Protein AF-A0A8H7I3X7-F1 (afdb_monomer)

Sequence (518 aa):
MHSETSTAFPARRDEKKSEDEAGELASSRISESDSLLQYNRTAGFVNKFTKNTEITSKPGLYPKLSQACDIVDKIYRRQIETRHRLKKLGWTDDIISGLHNNKELDRIWDEWVCRPKSPTDKDWTNIEQTLVSLLEEDIAARHERDRKRAIEEDLSEALNRLLTLISPPVKFSIQHPQSSMWEHTSPGPYLHCPPFPSFVHMGDWKIIRGLWKANCSEKEMRILLREQTHVIGAEIVAWKRGIESHFASLVYIKRGSRALNHIVQPTMLRFEGKTNPFEDYTDEHRMLLRGDILFYNINKDSLPPIPITCGDILQRGALVASPSSLRPRSLLFSPQESLNGYHFYLEAHVVARALMESIHLPKASYHLMVGLGAEFRCKRCLDAHELTWLELVRHYIVASEAFKVDLKAFRLVNKDVMYRNVHDIHLPIKQPMLEFCSINHPRELSGHASKRHRCLLCTEIPGLKEVVAPEWAIFRHLVDVHGVAEPAVHLHHTPQDIQEPVYDFGGYGLPPYDSAFI

Mean predicted aligned error: 11.18 Å

Foldseek 3Di:
DDDDDDDDDDDDDDPPPVVVVVVVVVVVVVVVVLVVVLVVVLVVVVVVVVVVPPDDDDDPVPVVVVVSVLLSVLLVVLVVVLVVVCVVVPDDPVLVSCLVVDPVSVVLCCVLSSGSDDDDPVSVVVSNVVNVVVSVVVVVVVVLVVQVQLLLVLQLVLLVVLQCVQWNWFWWFFADPPPPDDPDCRDHTDTHTQFFDFPLRCCPPPLVVCLSPDPDGSVVSNVSCVVCSVVVSVVRVVVSVVLLVVLLVLVCVVPPPVLLVFFADPDRIDGDPDPDPCPPPDSSVRSLQFLLWWKFFQVDPDVVTQTDGPSRVCVLQVRGDDSVSSRPVVNPDHDRDDPVRMHTDVLLSVLLQLLCVLVPNNRHGSCNQQVLPQFKFFQLWLDTGGHGSRRLSVVLVVLVVLLVVQVVLLCVQDVPWAFDSSSPSPPPDPTRRMDTHDPPPPPPVPPDPAFKKWFPSQVRGPPWDIQIHHPVSQVSCCCRGGVPPDDDEPPGMHGDDPPDDPPDHPTGPDDPPPPVPD

Secondary structure (DSSP, 8-state):
-------PPPP----TTSHHHHHHHHHHHHHHHHHHHHHHHHHHHHHHHHHTS-----TTHHHHHHHHHHHHHHHHHHHHHHHHHHHHTT--HHHHHGGGGSHHHHHHIIIIIS-SSPPPHHHHHHHHHHHHHHHHHHHHHHHHHHHHHHHHHHHHHHHHHHHHHHS--EEEEEPPTT-SS--S-PPPPEEE--B---HHHHTT-HHHHHHHH----HHHHHHHHHHHHHHHHHHHHHHHHHHHHHHHHHHHHHHGGGGGG------SEEESS-S-TTTTS-HHHHHHTBTT--EEETTS--SSPPPB-HHHHHHHTT-B--TTTTSGGGGGS-----GGGEEE-HHHHHHHHHHHHHTT-TT-BHHHHHHT-S-EEETTSSS--EE-HHHHHHHHHHHHHHHHHHHHHHHHH-SSS----TT-TT---SS-SEEE--TTS--TTSS----EEEEHHHHTSTTPPP-EEEHHHHHHHHHHTT--SS--BTTTEEEE---S---S---SSPPP--GGG-

pLDDT: mean 81.08, std 17.02, range [29.91, 97.69]

Organism: NCBI:txid456999

Solvent-accessible surface area (backbone atoms only — not comparable to full-atom values): 30393 Å² total; per-residue (Å²): 138,88,85,86,86,83,81,82,79,82,82,90,76,88,77,85,73,60,62,65,59,52,48,54,58,50,53,53,53,50,56,54,52,52,52,50,56,51,50,52,50,55,49,48,54,49,49,59,58,49,72,76,43,83,90,63,100,54,96,71,52,66,68,56,51,53,52,49,50,56,39,49,52,46,19,51,51,41,45,53,50,52,51,51,51,42,40,75,74,69,50,53,68,70,65,61,67,50,38,72,80,37,70,66,53,40,50,49,42,52,64,67,41,57,41,68,69,82,73,51,75,68,50,47,54,52,51,50,54,53,50,50,55,51,48,54,51,48,49,54,52,47,53,52,50,50,51,50,47,51,53,46,51,52,50,30,53,53,47,53,55,44,39,58,71,80,44,52,64,46,58,33,37,79,58,60,96,77,64,87,81,64,89,85,73,72,73,72,72,43,71,49,60,50,68,33,81,30,60,64,65,43,56,72,35,68,67,52,43,47,59,72,68,48,94,62,55,72,70,55,46,56,49,51,52,61,72,41,43,66,58,54,50,50,51,51,53,53,52,42,47,50,56,44,53,52,58,40,46,47,46,36,77,77,58,40,81,70,62,68,84,60,56,50,46,89,66,64,62,47,51,84,94,50,98,58,90,63,71,88,46,53,70,55,51,36,39,53,40,19,49,37,46,32,25,29,52,75,86,49,100,45,88,75,65,62,58,39,44,55,66,54,51,32,55,73,54,49,28,36,64,42,86,74,54,48,36,70,84,56,67,81,76,65,81,80,63,62,72,84,42,55,44,60,30,66,67,52,21,55,49,29,39,51,53,27,48,61,72,76,41,75,36,33,32,32,65,58,46,51,69,58,35,61,31,35,26,46,57,67,50,86,68,52,60,70,23,34,50,53,52,48,36,41,48,42,54,51,49,50,52,50,44,61,56,49,52,57,53,39,56,74,73,43,80,87,62,53,81,47,64,66,61,44,87,81,56,90,60,93,64,53,58,56,43,74,62,56,94,78,58,70,64,83,77,76,80,58,94,60,64,30,22,34,38,45,72,43,62,71,32,83,89,52,75,66,46,68,34,46,53,73,50,43,47,50,44,36,35,61,30,37,63,38,89,75,77,41,78,80,72,44,26,40,81,47,86,80,87,63,89,78,90,69,82,69,48,83,89,62,73,81,80,75,79,87,79,123

Structure (mmCIF, N/CA/C/O backbone):
data_AF-A0A8H7I3X7-F1
#
_entry.id   AF-A0A8H7I3X7-F1
#
loop_
_atom_site.group_PDB
_atom_site.id
_atom_site.type_symbol
_atom_site.label_atom_id
_atom_site.label_alt_id
_atom_site.label_comp_id
_atom_site.label_asym_id
_atom_site.label_entity_id
_atom_site.label_seq_id
_atom_site.pdbx_PDB_ins_code
_atom_site.Cartn_x
_atom_site.Cartn_y
_atom_site.Cartn_z
_atom_site.occupancy
_atom_site.B_iso_or_equiv
_atom_site.auth_seq_id
_atom_site.auth_comp_id
_atom_site.auth_asym_id
_atom_site.auth_atom_id
_atom_site.pdbx_PDB_model_num
ATOM 1 N N . MET A 1 1 ? 6.875 -45.905 45.100 1.00 37.59 1 MET A N 1
ATOM 2 C CA . MET A 1 1 ? 8.182 -45.215 45.165 1.00 37.59 1 MET A CA 1
ATOM 3 C C . MET A 1 1 ? 8.065 -43.966 44.299 1.00 37.59 1 MET A C 1
ATOM 5 O O . MET A 1 1 ? 8.123 -44.080 43.090 1.00 37.59 1 MET A O 1
ATOM 9 N N . HIS A 1 2 ? 7.434 -42.916 44.829 1.00 36.62 2 HIS A N 1
ATOM 10 C CA . HIS A 1 2 ? 8.066 -41.749 45.472 1.00 36.62 2 HIS A CA 1
ATOM 11 C C . HIS A 1 2 ? 8.891 -40.889 44.500 1.00 36.62 2 HIS A C 1
ATOM 13 O O . HIS A 1 2 ? 10.066 -41.162 44.308 1.00 36.62 2 HIS A O 1
ATOM 19 N N . SER A 1 3 ? 8.294 -39.819 43.964 1.00 31.98 3 SER A N 1
ATOM 20 C CA . SER A 1 3 ? 8.569 -38.454 44.447 1.00 31.98 3 SER A CA 1
ATOM 21 C C . SER A 1 3 ? 7.610 -37.452 43.787 1.00 31.98 3 SER A C 1
ATOM 23 O O . SER A 1 3 ? 7.751 -37.128 42.610 1.00 31.98 3 SER A O 1
ATOM 25 N N . GLU A 1 4 ? 6.637 -36.965 44.552 1.00 31.78 4 GLU A N 1
ATOM 26 C CA . GLU A 1 4 ? 5.874 -35.759 44.230 1.00 31.78 4 GLU A CA 1
ATOM 27 C C . GLU A 1 4 ? 6.628 -34.563 44.820 1.00 31.78 4 GLU A C 1
ATOM 29 O O . GLU A 1 4 ? 6.830 -34.481 46.032 1.00 31.78 4 GLU A O 1
ATOM 34 N N . THR A 1 5 ? 7.083 -33.645 43.971 1.00 32.31 5 THR A N 1
ATOM 35 C CA . THR A 1 5 ? 7.658 -32.363 44.384 1.00 32.31 5 THR A CA 1
ATOM 36 C C . THR A 1 5 ? 6.548 -31.322 44.476 1.00 32.31 5 THR A C 1
ATOM 38 O O . THR A 1 5 ? 6.152 -30.701 43.494 1.00 32.31 5 THR A O 1
ATOM 41 N N . SER A 1 6 ? 6.039 -31.155 45.695 1.00 29.91 6 SER A N 1
ATOM 42 C CA . SER A 1 6 ? 5.153 -30.068 46.108 1.00 29.91 6 SER A CA 1
ATOM 43 C C . SER A 1 6 ? 5.968 -28.785 46.298 1.00 29.91 6 SER A C 1
ATOM 45 O O . SER A 1 6 ? 6.800 -28.699 47.203 1.00 29.91 6 SER A O 1
ATOM 47 N N . THR A 1 7 ? 5.758 -27.790 45.438 1.00 31.80 7 THR A N 1
ATOM 48 C CA . THR A 1 7 ? 6.273 -26.426 45.610 1.00 31.80 7 THR A CA 1
ATOM 49 C C . THR A 1 7 ? 5.168 -25.539 46.177 1.00 31.80 7 THR A C 1
ATOM 51 O O . THR A 1 7 ? 4.213 -25.164 45.501 1.00 31.80 7 THR A O 1
ATOM 54 N N . ALA A 1 8 ? 5.301 -25.220 47.463 1.00 30.78 8 ALA A N 1
ATOM 55 C CA . ALA A 1 8 ? 4.443 -24.288 48.176 1.00 30.78 8 ALA A CA 1
ATOM 56 C C . ALA A 1 8 ? 4.702 -22.842 47.715 1.00 30.78 8 ALA A C 1
ATOM 58 O O . ALA A 1 8 ? 5.834 -22.359 47.748 1.00 30.78 8 ALA A O 1
ATOM 59 N N . PHE A 1 9 ? 3.637 -22.146 47.313 1.00 31.38 9 PHE A N 1
ATOM 60 C CA . PHE A 1 9 ? 3.626 -20.698 47.101 1.00 31.38 9 PHE A CA 1
ATOM 61 C C . PHE A 1 9 ? 3.623 -19.959 48.451 1.00 31.38 9 PHE A C 1
ATOM 63 O O . PHE A 1 9 ? 2.875 -20.356 49.350 1.00 31.38 9 PHE A O 1
ATOM 70 N N . PRO A 1 10 ? 4.384 -18.861 48.613 1.00 33.72 10 PRO A N 1
ATOM 71 C CA . PRO A 1 10 ? 4.283 -18.032 49.802 1.00 33.72 10 PRO A CA 1
ATOM 72 C C . PRO A 1 10 ? 3.007 -17.184 49.746 1.00 33.72 10 PRO A C 1
ATOM 74 O O . PRO A 1 10 ? 2.672 -16.570 48.731 1.00 33.72 10 PRO A O 1
ATOM 77 N N . ALA A 1 11 ? 2.294 -17.155 50.868 1.00 32.19 11 ALA A N 1
ATOM 78 C CA . ALA A 1 11 ? 1.128 -16.317 51.078 1.00 32.19 11 ALA A CA 1
ATOM 79 C C . ALA A 1 11 ? 1.507 -14.827 50.991 1.00 32.19 11 ALA A C 1
ATOM 81 O O . ALA A 1 11 ? 2.299 -14.334 51.793 1.00 32.19 11 ALA A O 1
ATOM 82 N N . ARG A 1 12 ? 0.890 -14.104 50.048 1.00 32.81 12 ARG A N 1
ATOM 83 C CA . ARG A 1 12 ? 0.804 -12.638 50.065 1.00 32.81 12 ARG A CA 1
ATOM 84 C C . ARG A 1 12 ? -0.043 -12.215 51.268 1.00 32.81 12 ARG A C 1
ATOM 86 O O . ARG A 1 12 ? -1.268 -12.325 51.241 1.00 32.81 12 ARG A O 1
ATOM 93 N N . ARG A 1 13 ? 0.615 -11.732 52.318 1.00 38.91 13 ARG A N 1
ATOM 94 C CA . ARG A 1 13 ? 0.037 -10.817 53.306 1.00 38.91 13 ARG A CA 1
ATOM 95 C C . ARG A 1 13 ? 0.745 -9.474 53.164 1.00 38.91 13 ARG A C 1
ATOM 97 O O . ARG A 1 13 ? 1.947 -9.445 52.932 1.00 38.91 13 ARG A O 1
ATOM 104 N N . ASP A 1 14 ? -0.052 -8.424 53.328 1.00 41.62 14 ASP A N 1
ATOM 105 C CA . ASP A 1 14 ? 0.332 -7.019 53.507 1.00 41.62 14 ASP A CA 1
ATOM 106 C C . ASP A 1 14 ? 0.563 -6.176 52.236 1.00 41.62 14 ASP A C 1
ATOM 108 O O . ASP A 1 14 ? 1.614 -5.583 52.043 1.00 41.62 14 ASP A O 1
ATOM 112 N N . GLU A 1 15 ? -0.482 -6.028 51.410 1.00 39.31 15 GLU A N 1
ATOM 113 C CA . GLU A 1 15 ? -0.610 -4.925 50.424 1.00 39.31 15 GLU A CA 1
ATOM 114 C C . GLU A 1 15 ? -1.876 -4.067 50.639 1.00 39.31 15 GLU A C 1
ATOM 116 O O . GLU A 1 15 ? -2.205 -3.209 49.832 1.00 39.31 15 GLU A O 1
ATOM 121 N N . LYS A 1 16 ? -2.593 -4.237 51.759 1.00 40.19 16 LYS A N 1
ATOM 122 C CA . LYS A 1 16 ? -3.869 -3.534 52.005 1.00 40.19 16 LYS A CA 1
ATOM 123 C C . LYS A 1 16 ? -3.742 -2.219 52.788 1.00 40.19 16 LYS A C 1
ATOM 125 O O . LYS A 1 16 ? -4.747 -1.702 53.253 1.00 40.19 16 LYS A O 1
ATOM 130 N N . LYS A 1 17 ? -2.521 -1.704 52.981 1.00 41.41 17 LYS A N 1
ATOM 131 C CA . LYS A 1 17 ? -2.266 -0.472 53.755 1.00 41.41 17 LYS A CA 1
ATOM 132 C C . LYS A 1 17 ? -1.660 0.677 52.935 1.00 41.41 17 LYS A C 1
ATOM 134 O O . LYS A 1 17 ? -1.516 1.762 53.475 1.00 41.41 17 LYS A O 1
ATOM 139 N N . SER A 1 18 ? -1.335 0.465 51.652 1.00 45.56 18 SER A N 1
ATOM 140 C CA . SER A 1 18 ? -0.806 1.523 50.771 1.00 45.56 18 SER A CA 1
ATOM 141 C C . SER A 1 18 ? -1.842 2.128 49.817 1.00 45.56 18 SER A C 1
ATOM 143 O O . SER A 1 18 ? -1.554 3.143 49.190 1.00 45.56 18 SER A O 1
ATOM 145 N N . GLU A 1 19 ? -3.034 1.537 49.686 1.00 42.84 19 GLU A N 1
ATOM 146 C CA . GLU A 1 19 ? -4.108 2.103 48.852 1.00 42.84 19 GLU A CA 1
ATOM 147 C C . GLU A 1 19 ? -4.843 3.258 49.556 1.00 42.84 19 GLU A C 1
ATOM 149 O O . GLU A 1 19 ? -5.218 4.226 48.896 1.00 42.84 19 GLU A O 1
ATOM 154 N N . ASP A 1 20 ? -4.938 3.234 50.891 1.00 44.28 20 ASP A N 1
ATOM 155 C CA . ASP A 1 20 ? -5.592 4.304 51.660 1.00 44.28 20 ASP A CA 1
ATOM 156 C C . ASP A 1 20 ? -4.733 5.591 51.727 1.00 44.28 20 ASP A C 1
ATOM 158 O O . ASP A 1 20 ? -5.263 6.694 51.598 1.00 44.28 20 ASP A O 1
ATOM 162 N N . GLU A 1 21 ? -3.397 5.483 51.810 1.00 49.91 21 GLU A N 1
ATOM 163 C CA . GLU A 1 21 ? -2.490 6.653 51.792 1.00 49.91 21 GLU A CA 1
ATOM 164 C C . GLU A 1 21 ? -2.303 7.247 50.380 1.00 49.91 21 GLU A C 1
ATOM 166 O O . GLU A 1 21 ? -2.119 8.459 50.223 1.00 49.91 21 GLU A O 1
ATOM 171 N N . ALA A 1 22 ? -2.404 6.425 49.328 1.00 49.75 22 ALA A N 1
ATOM 172 C CA . ALA A 1 22 ? -2.392 6.908 47.945 1.00 49.75 22 ALA A CA 1
ATOM 173 C C . ALA A 1 22 ? -3.676 7.689 47.597 1.00 49.75 22 ALA A C 1
ATOM 175 O O . ALA A 1 22 ? -3.618 8.653 46.827 1.00 49.75 22 ALA A O 1
ATOM 176 N N . GLY A 1 23 ? -4.813 7.321 48.201 1.00 48.44 23 GLY A N 1
ATOM 177 C CA . GLY A 1 23 ? -6.085 8.033 48.069 1.00 48.44 23 GLY A CA 1
ATOM 178 C C . GLY A 1 23 ? -6.069 9.435 48.688 1.00 48.44 23 GLY A C 1
ATOM 179 O O . GLY A 1 23 ? -6.532 10.387 48.056 1.00 48.44 23 GLY A O 1
ATOM 180 N N . GLU A 1 24 ? -5.478 9.608 49.875 1.00 45.94 24 GLU A N 1
ATOM 181 C CA . GLU A 1 24 ? -5.400 10.921 50.543 1.00 45.94 24 GLU A CA 1
ATOM 182 C C . GLU A 1 24 ? -4.446 11.901 49.837 1.00 45.94 24 GLU A C 1
ATOM 184 O O . GLU A 1 24 ? -4.774 13.081 49.667 1.00 45.94 24 GLU A O 1
ATOM 189 N N . LEU A 1 25 ? -3.298 11.423 49.341 1.00 50.62 25 LEU A N 1
ATOM 190 C CA . LEU A 1 25 ? -2.354 12.249 48.573 1.00 50.62 25 LEU A CA 1
ATOM 191 C C . LEU A 1 25 ? -2.899 12.646 47.191 1.00 50.62 25 LEU A C 1
ATOM 193 O O . LEU A 1 25 ? -2.622 13.754 46.719 1.00 50.62 25 LEU A O 1
ATOM 197 N N . ALA A 1 26 ? -3.691 11.781 46.550 1.00 48.50 26 ALA A N 1
ATOM 198 C CA . ALA A 1 26 ? -4.380 12.109 45.304 1.00 48.50 26 ALA A CA 1
ATOM 199 C C . ALA A 1 26 ? -5.491 13.151 45.527 1.00 48.50 26 ALA A C 1
ATOM 201 O O . ALA A 1 26 ? -5.580 14.117 44.771 1.00 48.50 26 ALA A O 1
ATOM 202 N N . SER A 1 27 ? -6.273 13.015 46.603 1.00 45.78 27 SER A N 1
ATOM 203 C CA . SER A 1 27 ? -7.361 13.943 46.947 1.00 45.78 27 SER A CA 1
ATOM 204 C C . SER A 1 27 ? -6.849 15.358 47.275 1.00 45.78 27 SER A C 1
ATOM 206 O O . SER A 1 27 ? -7.413 16.357 46.823 1.00 45.78 27 SER A O 1
ATOM 208 N N . SER A 1 28 ? -5.705 15.458 47.966 1.00 47.81 28 SER A N 1
ATOM 209 C CA . SER A 1 28 ? -5.035 16.736 48.261 1.00 47.81 28 SER A CA 1
ATOM 210 C C . SER A 1 28 ? -4.517 17.450 46.998 1.00 47.81 28 SER A C 1
ATOM 212 O O . SER A 1 28 ? -4.749 18.647 46.811 1.00 47.81 28 SER A O 1
ATOM 214 N N . ARG A 1 29 ? -3.896 16.714 46.062 1.00 51.78 29 ARG A N 1
ATOM 215 C CA . ARG A 1 29 ? -3.391 17.289 44.798 1.00 51.78 29 ARG A CA 1
ATOM 216 C C . ARG A 1 29 ? -4.503 17.730 43.844 1.00 51.78 29 ARG A C 1
ATOM 218 O O . ARG A 1 29 ? -4.335 18.729 43.144 1.00 51.78 29 ARG A O 1
ATOM 225 N N . ILE A 1 30 ? -5.635 17.024 43.830 1.00 53.16 30 ILE A N 1
ATOM 226 C CA . ILE A 1 30 ? -6.812 17.417 43.040 1.00 53.16 30 ILE A CA 1
ATOM 227 C C . ILE A 1 30 ? -7.361 18.755 43.559 1.00 53.16 30 ILE A C 1
ATOM 229 O O . ILE A 1 30 ? -7.567 19.672 42.763 1.00 53.16 30 ILE A O 1
ATOM 233 N N . SER A 1 31 ? -7.458 18.924 44.884 1.00 55.97 31 SER A N 1
ATOM 234 C CA . SER A 1 31 ? -7.911 20.171 45.522 1.00 55.97 31 SER A CA 1
ATOM 235 C C . SER A 1 31 ? -7.051 21.396 45.163 1.00 55.97 31 SER A C 1
ATOM 237 O O . SER A 1 31 ? -7.590 22.481 44.937 1.00 55.97 31 SER A O 1
ATOM 239 N N . GLU A 1 32 ? -5.722 21.261 45.086 1.00 58.66 32 GLU A N 1
ATOM 240 C CA . GLU A 1 32 ? -4.839 22.367 44.672 1.00 58.66 32 GLU A CA 1
ATOM 241 C C . GLU A 1 32 ? -4.966 22.691 43.176 1.00 58.66 32 GLU A C 1
ATOM 243 O O . GLU A 1 32 ? -5.000 23.865 42.793 1.00 58.66 32 GLU A O 1
ATOM 248 N N . SER A 1 33 ? -5.088 21.667 42.326 1.00 60.56 33 SER A N 1
ATOM 249 C CA . SER A 1 33 ? -5.248 21.849 40.879 1.00 60.56 33 SER A CA 1
ATOM 250 C C . SER A 1 33 ? -6.582 22.508 40.506 1.00 60.56 33 SER A C 1
ATOM 252 O O . SER A 1 33 ? -6.611 23.389 39.643 1.00 60.56 33 SER A O 1
ATOM 254 N N . ASP A 1 34 ? -7.659 22.170 41.221 1.00 58.28 34 ASP A N 1
ATOM 255 C CA . ASP A 1 34 ? -8.988 22.753 41.035 1.00 58.28 34 ASP A CA 1
ATOM 256 C C . ASP A 1 34 ? -9.034 24.211 41.503 1.00 58.28 34 ASP A C 1
ATOM 258 O O . ASP A 1 34 ? -9.628 25.060 40.833 1.00 58.28 34 ASP A O 1
ATOM 262 N N . SER A 1 35 ? -8.335 24.532 42.597 1.00 62.94 35 SER A N 1
ATOM 263 C CA . SER A 1 35 ? -8.156 25.914 43.060 1.00 62.94 35 SER A CA 1
ATOM 264 C C . SER A 1 35 ? -7.435 26.772 42.007 1.00 62.94 35 SER A C 1
ATOM 266 O O . SER A 1 35 ? -7.869 27.882 41.690 1.00 62.94 35 SER A O 1
ATOM 268 N N . LEU A 1 36 ? -6.390 26.228 41.370 1.00 64.19 36 LEU A N 1
ATOM 269 C CA . LEU A 1 36 ? -5.637 26.883 40.292 1.00 64.19 36 LEU A CA 1
ATOM 270 C C . LEU A 1 36 ? -6.450 27.062 38.999 1.00 64.19 36 LEU A C 1
ATOM 272 O O . LEU A 1 36 ? -6.432 28.142 38.404 1.00 64.19 36 LEU A O 1
ATOM 276 N N . LEU A 1 37 ? -7.187 26.040 38.557 1.00 64.38 37 LEU A N 1
ATOM 277 C CA . LEU A 1 37 ? -8.077 26.114 37.387 1.00 64.38 37 LEU A CA 1
ATOM 278 C C . LEU A 1 37 ? -9.172 27.171 37.574 1.00 64.38 37 LEU A C 1
ATOM 280 O O . LEU A 1 37 ? -9.480 27.941 36.657 1.00 64.38 37 LEU A O 1
ATOM 284 N N . GLN A 1 38 ? -9.719 27.253 38.781 1.00 63.91 38 GLN A N 1
ATOM 285 C CA . GLN A 1 38 ? -10.768 28.198 39.134 1.00 63.91 38 GLN A CA 1
ATOM 286 C C . GLN A 1 38 ? -10.239 29.627 39.274 1.00 63.91 38 GLN A C 1
ATOM 288 O O . GLN A 1 38 ? -10.862 30.566 38.767 1.00 63.91 38 GLN A O 1
ATOM 293 N N . TYR A 1 39 ? -9.048 29.795 39.852 1.00 65.88 39 TYR A N 1
ATOM 294 C CA . TYR A 1 39 ? -8.333 31.069 39.854 1.00 65.88 39 TYR A CA 1
ATOM 295 C C . TYR A 1 39 ? -8.049 31.547 38.422 1.00 65.88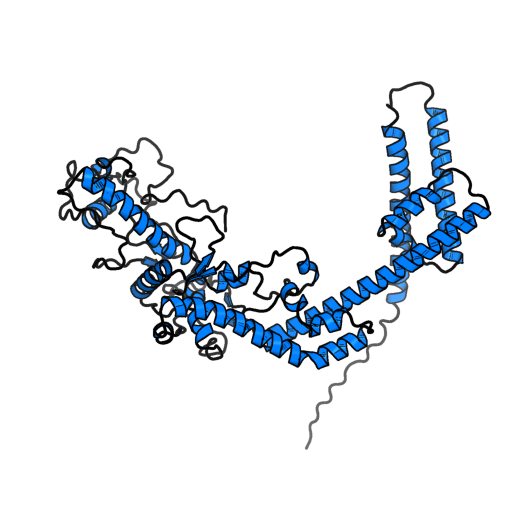 39 TYR A C 1
ATOM 297 O O . TYR A 1 39 ? -8.336 32.695 38.086 1.00 65.88 39 TYR A O 1
ATOM 305 N N . ASN A 1 40 ? -7.599 30.655 37.534 1.00 68.00 40 ASN A N 1
ATOM 306 C CA . ASN A 1 40 ? -7.308 30.980 36.135 1.00 68.00 40 ASN A CA 1
ATOM 307 C C . ASN A 1 40 ? -8.552 31.379 35.324 1.00 68.00 40 ASN A C 1
ATOM 309 O O . ASN A 1 40 ? -8.465 32.285 34.496 1.00 68.00 40 ASN A O 1
ATOM 313 N N . ARG A 1 41 ? -9.727 30.776 35.560 1.00 64.75 41 ARG A N 1
ATOM 314 C CA . ARG A 1 41 ? -10.987 31.219 34.921 1.00 64.75 41 ARG A CA 1
ATOM 315 C C . ARG A 1 41 ? -11.443 32.577 35.428 1.00 64.75 41 ARG A C 1
ATOM 317 O O . ARG A 1 41 ? -11.832 33.437 34.638 1.00 64.75 41 ARG A O 1
ATOM 324 N N . THR A 1 42 ? -11.343 32.782 36.734 1.00 63.91 42 THR A N 1
ATOM 325 C CA . THR A 1 42 ? -11.662 34.059 37.372 1.00 63.91 42 THR A CA 1
ATOM 326 C C . THR A 1 42 ? -10.742 35.162 36.832 1.00 63.91 42 THR A C 1
ATOM 328 O O . THR A 1 42 ? -11.213 36.220 36.415 1.00 63.91 42 THR A O 1
ATOM 331 N N . ALA A 1 43 ? -9.448 34.865 36.681 1.00 64.81 43 ALA A N 1
ATOM 332 C CA . ALA A 1 43 ? -8.462 35.728 36.037 1.00 64.81 43 ALA A CA 1
ATOM 333 C C . ALA A 1 43 ? -8.714 35.916 34.528 1.00 64.81 43 ALA A C 1
ATOM 335 O O . ALA A 1 43 ? -8.508 37.008 34.004 1.00 64.81 43 ALA A O 1
ATOM 336 N N . GLY A 1 44 ? -9.200 34.895 33.816 1.00 69.25 44 GLY A N 1
ATOM 337 C CA . GLY A 1 44 ? -9.617 34.983 32.413 1.00 69.25 44 GLY A CA 1
ATOM 338 C C . GLY A 1 44 ? -10.803 35.930 32.209 1.00 69.25 44 GLY A C 1
ATOM 339 O O . GLY A 1 44 ? -10.813 36.715 31.259 1.00 69.25 44 GLY A O 1
ATOM 340 N N . PHE A 1 45 ? -11.765 35.920 33.135 1.00 62.38 45 PHE A N 1
ATOM 341 C CA . PHE A 1 45 ? -12.896 36.847 33.149 1.00 62.38 45 PHE A CA 1
ATOM 342 C C . PHE A 1 45 ? -12.433 38.284 33.418 1.00 62.38 45 PHE A C 1
ATOM 344 O O . PHE A 1 45 ? -12.822 39.198 32.689 1.00 62.38 45 PHE A O 1
ATOM 351 N N . VAL A 1 46 ? -11.517 38.468 34.378 1.00 63.59 46 VAL A N 1
ATOM 352 C CA . VAL A 1 46 ? -10.838 39.751 34.629 1.00 63.59 46 VAL A CA 1
ATOM 353 C C . VAL A 1 46 ? -10.092 40.221 33.378 1.00 63.59 46 VAL A C 1
ATOM 355 O O . VAL A 1 46 ? -10.268 41.364 32.973 1.00 63.59 46 VAL A O 1
ATOM 358 N N . ASN A 1 47 ? -9.356 39.342 32.693 1.00 63.41 47 ASN A N 1
ATOM 359 C CA . ASN A 1 47 ? -8.632 39.664 31.458 1.00 63.41 47 ASN A CA 1
ATOM 360 C C . ASN A 1 47 ? -9.549 40.047 30.288 1.00 63.41 47 ASN A C 1
ATOM 362 O O . ASN A 1 47 ? -9.206 40.913 29.486 1.00 63.41 47 ASN A O 1
ATOM 366 N N . LYS A 1 48 ? -10.723 39.420 30.163 1.00 66.75 48 LYS A N 1
ATOM 367 C CA . LYS A 1 48 ? -11.723 39.790 29.149 1.00 66.75 48 LYS A CA 1
ATOM 368 C C . LYS A 1 48 ? -12.353 41.152 29.461 1.00 66.75 48 LYS A C 1
ATOM 370 O O . LYS A 1 48 ? -12.661 41.909 28.544 1.00 66.75 48 LYS A O 1
ATOM 375 N N . PHE A 1 49 ? -12.493 41.481 30.746 1.00 60.84 49 PHE A N 1
ATOM 376 C CA . PHE A 1 49 ? -12.977 42.778 31.217 1.00 60.84 49 PHE A CA 1
ATOM 377 C C . PHE A 1 49 ? -11.931 43.892 31.019 1.00 60.84 49 PHE A C 1
ATOM 379 O O . PHE A 1 49 ? -12.272 44.987 30.569 1.00 60.84 49 PHE A O 1
ATOM 386 N N . THR A 1 50 ? -10.650 43.605 31.277 1.00 60.41 50 THR A N 1
ATOM 387 C CA . THR A 1 50 ? -9.540 44.561 31.117 1.00 60.41 50 THR A CA 1
ATOM 388 C C . THR A 1 50 ? -9.131 44.767 29.658 1.00 60.41 50 THR A C 1
ATOM 390 O O . THR A 1 50 ? -8.816 45.888 29.282 1.00 60.41 50 THR A O 1
ATOM 393 N N . LYS A 1 51 ? -9.205 43.749 28.785 1.00 63.22 51 LYS A N 1
ATOM 394 C CA . LYS A 1 51 ? -8.903 43.905 27.343 1.00 63.22 51 LYS A CA 1
ATOM 395 C C . LYS A 1 51 ? -9.891 44.799 26.588 1.00 63.22 51 LYS A C 1
ATOM 397 O O . LYS A 1 51 ? -9.507 45.405 25.596 1.00 63.22 51 LYS A O 1
ATOM 402 N N . ASN A 1 52 ? -11.132 44.913 27.061 1.00 55.91 52 ASN A N 1
ATOM 403 C CA . ASN A 1 52 ? -12.135 45.814 26.482 1.00 55.91 52 ASN A CA 1
ATOM 404 C C . ASN A 1 52 ? -12.052 47.249 27.033 1.00 55.91 52 ASN A C 1
ATOM 406 O O . ASN A 1 52 ? -12.828 48.112 26.629 1.00 55.91 52 ASN A O 1
ATOM 410 N N . THR A 1 53 ? -11.130 47.522 27.959 1.00 57.00 53 THR A N 1
ATOM 411 C CA . THR A 1 53 ? -10.880 48.860 28.493 1.00 57.00 53 THR A CA 1
ATOM 412 C C . THR A 1 53 ? -9.449 49.255 28.155 1.00 57.00 53 THR A C 1
ATOM 414 O O . THR A 1 53 ? -8.524 48.820 28.824 1.00 57.00 53 THR A O 1
ATOM 417 N N . GLU A 1 54 ? -9.247 50.061 27.105 1.00 53.28 54 GLU A N 1
ATOM 418 C CA . GLU A 1 54 ? -7.922 50.588 26.741 1.00 53.28 54 GLU A CA 1
ATOM 419 C C . GLU A 1 54 ? -7.236 51.200 27.972 1.00 53.28 54 GLU A C 1
ATOM 421 O O . GLU A 1 54 ? -7.636 52.251 28.485 1.00 53.28 54 GLU A O 1
ATOM 426 N N . ILE A 1 55 ? -6.211 50.508 28.472 1.00 55.22 55 ILE A N 1
ATOM 427 C CA . ILE A 1 55 ? -5.462 50.889 29.666 1.00 55.22 55 ILE A CA 1
ATOM 428 C C . ILE A 1 55 ? -4.493 52.000 29.263 1.00 55.22 55 ILE A C 1
ATOM 430 O O . ILE A 1 55 ? -3.311 51.779 29.023 1.00 55.22 55 ILE A O 1
ATOM 434 N N . THR A 1 56 ? -5.012 53.219 29.171 1.00 49.44 56 THR A N 1
ATOM 435 C CA . THR A 1 56 ? -4.202 54.433 29.266 1.00 49.44 56 THR A CA 1
ATOM 436 C C . THR A 1 56 ? -4.406 55.031 30.652 1.00 49.44 56 THR A C 1
ATOM 438 O O . THR A 1 56 ? -5.506 55.012 31.206 1.00 49.44 56 THR A O 1
ATOM 441 N N . SER A 1 57 ? -3.308 55.494 31.243 1.00 55.72 57 SER A N 1
ATOM 442 C CA . SER A 1 57 ? -3.128 55.958 32.621 1.00 55.72 57 SER A CA 1
ATOM 443 C C . SER A 1 57 ? -4.025 57.147 32.997 1.00 55.72 57 SER A C 1
ATOM 445 O O . SER A 1 57 ? -3.556 58.274 33.149 1.00 55.72 57 SER A O 1
ATOM 447 N N . LYS A 1 58 ? -5.333 56.912 33.134 1.00 59.69 58 LYS A N 1
ATOM 448 C CA . LYS A 1 58 ? -6.308 57.920 33.555 1.00 59.69 58 LYS A CA 1
ATOM 449 C C . LYS A 1 58 ? -6.586 57.820 35.064 1.00 59.69 58 LYS A C 1
ATOM 451 O O . LYS A 1 58 ? -6.907 56.731 35.553 1.00 59.69 58 LYS A O 1
ATOM 456 N N . PRO A 1 59 ? -6.518 58.937 35.814 1.00 55.81 59 PRO A N 1
ATOM 457 C CA . PRO A 1 59 ? -6.951 58.988 37.208 1.00 55.81 59 PRO A CA 1
ATOM 458 C C . PRO A 1 59 ? -8.460 58.695 37.269 1.00 55.81 59 PRO A C 1
ATOM 460 O O . PRO A 1 59 ? -9.267 59.404 36.675 1.00 55.81 59 PRO A O 1
ATOM 463 N N . GLY A 1 60 ? -8.824 57.579 37.908 1.00 62.47 60 GLY A N 1
ATOM 464 C CA . GLY A 1 60 ? -10.181 57.008 37.891 1.00 62.47 60 GLY A CA 1
ATOM 465 C C . GLY A 1 60 ? -10.237 55.475 37.779 1.00 62.47 60 GLY A C 1
ATOM 466 O O . GLY A 1 60 ? -11.323 54.902 37.837 1.00 62.47 60 GLY A O 1
ATOM 467 N N . LEU A 1 61 ? -9.090 54.792 37.635 1.00 66.56 61 LEU A N 1
ATOM 468 C CA . LEU A 1 61 ? -9.021 53.322 37.578 1.00 66.56 61 LEU A CA 1
ATOM 469 C C . LEU A 1 61 ? -9.245 52.625 38.931 1.00 66.56 61 LEU A C 1
ATOM 471 O O . LEU A 1 61 ? -9.778 51.519 38.957 1.00 66.56 61 LEU A O 1
ATOM 475 N N . TYR A 1 62 ? -8.861 53.249 40.047 1.00 73.00 62 TYR A N 1
ATOM 476 C CA . TYR A 1 62 ? -8.887 52.596 41.363 1.00 73.00 62 TYR A CA 1
ATOM 477 C C . TYR A 1 62 ? -10.303 52.167 41.811 1.00 73.00 62 TYR A C 1
ATOM 479 O O . TYR A 1 62 ? -10.470 51.014 42.207 1.00 73.00 62 TYR A O 1
ATOM 487 N N . PRO A 1 63 ? -11.359 52.998 41.651 1.00 79.25 63 PRO A N 1
ATOM 488 C CA . PRO A 1 63 ? -12.730 52.575 41.952 1.00 79.25 63 PRO A CA 1
ATOM 489 C C . PRO A 1 63 ? -13.224 51.428 41.056 1.00 79.25 63 PRO A C 1
ATOM 491 O O . PRO A 1 63 ? -13.956 50.557 41.517 1.00 79.25 63 PRO A O 1
ATOM 494 N N . LYS A 1 64 ? -12.793 51.389 39.785 1.00 78.94 64 LYS A N 1
ATOM 495 C CA . LYS A 1 64 ? -13.163 50.322 38.838 1.00 78.94 64 LYS A CA 1
ATOM 496 C C . LYS A 1 64 ? -12.489 48.992 39.176 1.00 78.94 64 LYS A C 1
ATOM 498 O O . LYS A 1 64 ? -13.120 47.949 39.047 1.00 78.94 64 LYS A O 1
ATOM 503 N N . LEU A 1 65 ? -11.234 49.028 39.629 1.00 80.25 65 LEU A N 1
ATOM 504 C CA . LEU A 1 65 ? -10.515 47.843 40.106 1.00 80.25 65 LEU A CA 1
ATOM 505 C C . LEU A 1 65 ? -11.144 47.290 41.388 1.00 80.25 65 LEU A C 1
ATOM 507 O O . LEU A 1 65 ? -11.392 46.092 41.459 1.00 80.25 65 LEU A O 1
ATOM 511 N N . SER A 1 66 ? -11.487 48.157 42.348 1.00 84.00 66 SER A N 1
ATOM 512 C CA . SER A 1 66 ? -12.207 47.746 43.563 1.00 84.00 66 SER A CA 1
ATOM 513 C C . SER A 1 66 ? -13.537 47.064 43.223 1.00 84.00 66 SER A C 1
ATOM 515 O O . SER A 1 66 ? -13.821 45.981 43.722 1.00 84.00 66 SER A O 1
ATOM 517 N N . GLN A 1 67 ? -14.316 47.642 42.301 1.00 86.12 67 GLN A N 1
ATOM 518 C CA . GLN A 1 67 ? -15.577 47.055 41.845 1.00 86.12 67 GLN A CA 1
ATOM 519 C C . GLN A 1 67 ? -15.381 45.705 41.133 1.00 86.12 67 GLN A C 1
ATOM 521 O O . GLN A 1 67 ? -16.204 44.803 41.285 1.00 86.12 67 GLN A O 1
ATOM 526 N N . ALA A 1 68 ? -14.308 45.552 40.352 1.00 85.50 68 ALA A N 1
ATOM 527 C CA . ALA A 1 68 ? -13.983 44.292 39.689 1.00 85.50 68 ALA A CA 1
ATOM 528 C C . ALA A 1 68 ? -13.599 43.195 40.697 1.00 85.50 68 ALA A C 1
ATOM 530 O O . ALA A 1 68 ? -14.078 42.070 40.561 1.00 85.50 68 ALA A O 1
ATOM 531 N N . CYS A 1 69 ? -12.811 43.524 41.727 1.00 87.06 69 CYS A N 1
ATOM 532 C CA . CYS A 1 69 ? -12.498 42.602 42.821 1.00 87.06 69 CYS A CA 1
ATOM 533 C C . CYS A 1 69 ? -13.767 42.168 43.569 1.00 87.06 69 CYS A C 1
ATOM 535 O O . CYS A 1 69 ? -13.972 40.976 43.773 1.00 87.06 69 CYS A O 1
ATOM 537 N N . ASP A 1 70 ? -14.676 43.100 43.873 1.00 89.31 70 ASP A N 1
ATOM 538 C CA . ASP A 1 70 ? -15.950 42.775 44.529 1.00 89.31 70 ASP A CA 1
ATOM 539 C C . ASP A 1 70 ? -16.828 41.840 43.680 1.00 89.31 70 ASP A C 1
ATOM 541 O O . ASP A 1 70 ? -17.535 40.979 44.206 1.00 89.31 70 ASP A O 1
ATOM 545 N N . ILE A 1 71 ? -16.816 42.014 42.354 1.00 88.62 71 ILE A N 1
ATOM 546 C CA . ILE A 1 71 ? -17.524 41.138 41.410 1.00 88.62 71 ILE A CA 1
ATOM 547 C C . ILE A 1 71 ? -16.908 39.736 41.415 1.00 88.62 71 ILE A C 1
ATOM 549 O O . ILE A 1 71 ? -17.642 38.750 41.496 1.00 88.62 71 ILE A O 1
ATOM 553 N N . VAL A 1 72 ? -15.580 39.652 41.354 1.00 88.56 72 VAL A N 1
ATOM 554 C CA . VAL A 1 72 ? -14.827 38.396 41.394 1.00 88.56 72 VAL A CA 1
ATOM 555 C C . VAL A 1 72 ? -15.093 37.633 42.690 1.00 88.56 72 VAL A C 1
ATOM 557 O O . VAL A 1 72 ? -15.457 36.459 42.635 1.00 88.56 72 VAL A O 1
ATOM 560 N N . ASP A 1 73 ? -15.013 38.300 43.839 1.00 90.00 73 ASP A N 1
ATOM 561 C CA . ASP A 1 73 ? -15.271 37.688 45.143 1.00 90.00 73 ASP A CA 1
ATOM 562 C C . ASP A 1 73 ? -16.706 37.163 45.253 1.00 90.00 73 ASP A C 1
ATOM 564 O O . ASP A 1 73 ? -16.937 36.075 45.786 1.00 90.00 73 ASP A O 1
ATOM 568 N N . LYS A 1 74 ? -17.688 37.901 44.718 1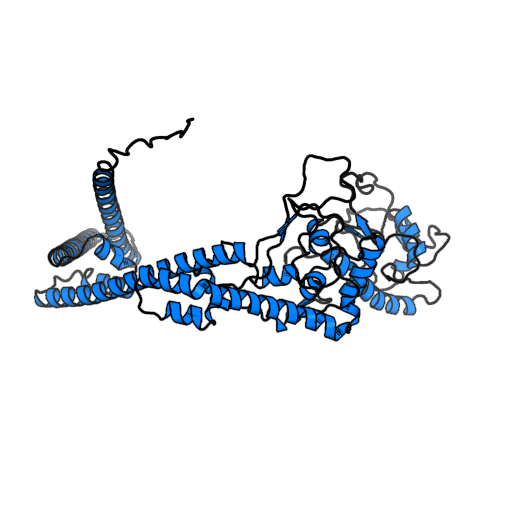.00 90.50 74 LYS A N 1
ATOM 569 C CA . LYS A 1 74 ? -19.089 37.453 44.674 1.00 90.50 74 LYS A CA 1
ATOM 570 C C . LYS A 1 74 ? -19.259 36.206 43.813 1.00 90.50 74 LYS A C 1
ATOM 572 O O . LYS A 1 74 ? -19.952 35.280 44.231 1.00 90.50 74 LYS A O 1
ATOM 577 N N . ILE A 1 75 ? -18.621 36.167 42.643 1.00 89.94 75 ILE A N 1
ATOM 578 C CA . ILE A 1 75 ? -18.636 34.995 41.758 1.00 89.94 75 ILE A CA 1
ATOM 579 C C . ILE A 1 75 ? -17.986 33.798 42.457 1.00 89.94 75 ILE A C 1
ATOM 581 O O . ILE A 1 75 ? -18.572 32.719 42.495 1.00 89.94 75 ILE A O 1
ATOM 585 N N . TYR A 1 76 ? -16.817 33.991 43.065 1.00 90.56 76 TYR A N 1
ATOM 586 C CA . TYR A 1 76 ? -16.089 32.932 43.756 1.00 90.56 76 TYR A CA 1
ATOM 587 C C . TYR A 1 76 ? -16.888 32.351 44.931 1.00 90.56 76 TYR A C 1
ATOM 589 O O . TYR A 1 76 ? -17.070 31.136 45.023 1.00 90.56 76 TYR A O 1
ATOM 597 N N . ARG A 1 77 ? -17.462 33.208 45.789 1.00 90.31 77 ARG A N 1
ATOM 598 C CA . ARG A 1 77 ? -18.340 32.765 46.887 1.00 90.31 77 ARG A CA 1
ATOM 599 C C . ARG A 1 77 ? -19.546 31.990 46.371 1.00 90.31 77 ARG A C 1
ATOM 601 O O . ARG A 1 77 ? -19.889 30.960 46.943 1.00 90.31 77 ARG A O 1
ATOM 608 N N . ARG A 1 78 ? -20.155 32.439 45.270 1.00 89.19 78 ARG A N 1
ATOM 609 C CA . ARG A 1 78 ? -21.292 31.753 44.646 1.00 89.19 78 ARG A CA 1
ATOM 610 C C . ARG A 1 78 ? -20.908 30.387 44.086 1.00 89.19 78 ARG A C 1
ATOM 612 O O . ARG A 1 78 ? -21.677 29.440 44.236 1.00 89.19 78 ARG A O 1
ATOM 619 N N . GLN A 1 79 ? -19.731 30.260 43.479 1.00 91.50 79 GLN A N 1
ATOM 620 C CA . GLN A 1 79 ? -19.210 28.968 43.033 1.00 91.50 79 GLN A CA 1
ATOM 621 C C . GLN A 1 79 ? -19.000 28.019 44.218 1.00 91.50 79 GLN A C 1
ATOM 623 O O . GLN A 1 79 ? -19.461 26.881 44.159 1.00 91.50 79 GLN A O 1
ATOM 628 N N . ILE A 1 80 ? -18.382 28.486 45.311 1.00 92.31 80 ILE A N 1
ATOM 629 C CA . ILE A 1 80 ? -18.219 27.692 46.542 1.00 92.31 80 ILE A CA 1
ATOM 630 C C . ILE A 1 80 ? -19.577 27.258 47.093 1.00 92.31 80 ILE A C 1
ATOM 632 O O . ILE A 1 80 ? -19.761 26.082 47.397 1.00 92.31 80 ILE A O 1
ATOM 636 N N . GLU A 1 81 ? -20.531 28.181 47.208 1.00 93.62 81 GLU A N 1
ATOM 637 C CA . GLU A 1 81 ? -21.860 27.885 47.741 1.00 93.62 81 GLU A CA 1
ATOM 638 C C . GLU A 1 81 ? -22.606 26.875 46.862 1.00 93.62 81 GLU A C 1
ATOM 640 O O . GLU A 1 81 ? -23.165 25.912 47.380 1.00 93.62 81 GLU A O 1
ATOM 645 N N . THR A 1 82 ? -22.554 27.038 45.537 1.00 92.56 82 THR A N 1
ATOM 646 C CA . THR A 1 82 ? -23.169 26.100 44.583 1.00 92.56 82 THR A CA 1
ATOM 647 C C . THR A 1 82 ? -22.572 24.706 44.744 1.00 92.56 82 THR A C 1
ATOM 649 O O . THR A 1 82 ? -23.310 23.733 44.879 1.00 92.56 82 THR A O 1
ATOM 652 N N . ARG A 1 83 ? -21.239 24.597 44.815 1.00 93.19 83 ARG A N 1
ATOM 653 C CA . ARG A 1 83 ? -20.566 23.315 45.063 1.00 93.19 83 ARG A CA 1
ATOM 654 C C . ARG A 1 83 ? -20.943 22.728 46.415 1.00 93.19 83 ARG A C 1
ATOM 656 O O . ARG A 1 83 ? -21.203 21.536 46.499 1.00 93.19 83 ARG A O 1
ATOM 663 N N . HIS A 1 84 ? -21.002 23.542 47.466 1.00 94.81 84 HIS A N 1
ATOM 664 C CA . HIS A 1 84 ? -21.402 23.087 48.793 1.00 94.81 84 HIS A CA 1
ATOM 665 C C . HIS A 1 84 ? -22.834 22.535 48.794 1.00 94.81 84 HIS A C 1
ATOM 667 O O . HIS A 1 84 ? -23.076 21.477 49.369 1.00 94.81 84 HIS A O 1
ATOM 673 N N . ARG A 1 85 ? -23.769 23.206 48.111 1.00 94.44 85 ARG A N 1
ATOM 674 C CA . ARG A 1 85 ? -25.153 22.736 47.952 1.00 94.44 85 ARG A CA 1
ATOM 675 C C . ARG A 1 85 ? -25.215 21.426 47.170 1.00 94.44 85 ARG A C 1
ATOM 677 O O . ARG A 1 85 ? -25.823 20.480 47.655 1.00 94.44 85 ARG A O 1
ATOM 684 N N . LEU A 1 86 ? -24.510 21.324 46.041 1.00 94.12 86 LEU A N 1
ATOM 685 C CA . LEU A 1 86 ? -24.413 20.073 45.279 1.00 94.12 86 LEU A CA 1
ATOM 686 C C . LEU A 1 86 ? -23.818 18.937 46.133 1.00 94.12 86 LEU A C 1
ATOM 688 O O . LEU A 1 86 ? -24.386 17.852 46.192 1.00 94.12 86 LEU A O 1
ATOM 692 N N . LYS A 1 87 ? -22.754 19.186 46.904 1.00 95.69 87 LYS A N 1
ATOM 693 C CA . LYS A 1 87 ? -22.217 18.192 47.851 1.00 95.69 87 LYS A CA 1
ATOM 694 C C . LYS A 1 87 ? -23.239 17.756 48.891 1.00 95.69 87 LYS A C 1
ATOM 696 O O . LYS A 1 87 ? -23.332 16.575 49.208 1.00 95.69 87 LYS A O 1
ATOM 701 N N . LYS A 1 88 ? -24.031 18.696 49.409 1.00 96.00 88 LYS A N 1
ATOM 702 C CA . LYS A 1 88 ? -25.092 18.413 50.384 1.00 96.00 88 LYS A CA 1
ATOM 703 C C . LYS A 1 88 ? -26.214 17.544 49.798 1.00 96.00 88 LYS A C 1
ATOM 705 O O . LYS A 1 88 ? -26.864 16.827 50.550 1.00 96.00 88 LYS A O 1
ATOM 710 N N . LEU A 1 89 ? -26.400 17.579 48.477 1.00 94.81 89 LEU A N 1
ATOM 711 C CA . LEU A 1 89 ? -27.293 16.693 47.721 1.00 94.81 89 LEU A CA 1
ATOM 712 C C . LEU A 1 89 ? -26.647 15.348 47.334 1.00 94.81 89 LEU A C 1
ATOM 714 O O . LEU A 1 89 ? -27.306 14.525 46.708 1.00 94.81 89 LEU A O 1
ATOM 718 N N . GLY A 1 90 ? -25.384 15.108 47.701 1.00 95.94 90 GLY A N 1
ATOM 719 C CA . GLY A 1 90 ? -24.676 13.848 47.454 1.00 95.94 90 GLY A CA 1
ATOM 720 C C . GLY A 1 90 ? -23.734 13.844 46.246 1.00 95.94 90 GLY A C 1
ATOM 721 O O . GLY A 1 90 ? -23.150 12.805 45.947 1.00 95.94 90 GLY A O 1
ATOM 722 N N . TRP A 1 91 ? -23.539 14.975 45.562 1.00 94.88 91 TRP A N 1
ATOM 723 C CA . TRP A 1 91 ? -22.621 15.063 44.421 1.00 94.88 91 TRP A CA 1
ATOM 724 C C . TRP A 1 91 ? -21.156 15.139 44.878 1.00 94.88 91 TRP A C 1
ATOM 726 O O . TRP A 1 91 ? -20.807 15.942 45.744 1.00 94.88 91 TRP A O 1
ATOM 736 N N . THR A 1 92 ? -20.277 14.323 44.289 1.00 94.69 92 THR A N 1
ATOM 737 C CA . THR A 1 92 ? -18.840 14.314 44.620 1.00 94.69 92 THR A CA 1
ATOM 738 C C . THR A 1 92 ? -18.074 15.406 43.871 1.00 94.69 92 THR A C 1
ATOM 740 O O . THR A 1 92 ? -18.507 15.870 42.814 1.00 94.69 92 THR A O 1
ATOM 743 N N . ASP A 1 93 ? -16.908 15.802 44.397 1.00 92.50 93 ASP A N 1
ATOM 744 C CA . ASP A 1 93 ? -16.039 16.783 43.732 1.00 92.50 93 ASP A CA 1
ATOM 745 C C . ASP A 1 93 ? -15.631 16.344 42.323 1.00 92.50 93 ASP A C 1
ATOM 747 O O . ASP A 1 93 ? -15.666 17.161 41.419 1.00 92.50 93 ASP A O 1
ATOM 751 N N . ASP A 1 94 ? -15.338 15.061 42.098 1.00 90.62 94 ASP A N 1
ATOM 752 C CA . ASP A 1 94 ? -14.943 14.550 40.776 1.00 90.62 94 ASP A CA 1
ATOM 753 C C . ASP A 1 94 ? -16.042 14.747 39.711 1.00 90.62 94 ASP A C 1
ATOM 755 O O . ASP A 1 94 ? -15.799 15.188 38.581 1.00 90.62 94 ASP A O 1
ATOM 759 N N . ILE A 1 95 ? -17.301 14.506 40.089 1.00 89.88 95 ILE A N 1
ATOM 760 C CA . ILE A 1 95 ? -18.437 14.716 39.189 1.00 89.88 95 ILE A CA 1
ATOM 761 C C . ILE A 1 95 ? -18.587 16.212 38.875 1.00 89.88 95 ILE A C 1
ATOM 763 O O . ILE A 1 95 ? -18.730 16.583 37.703 1.00 89.88 95 ILE A O 1
ATOM 767 N N . ILE A 1 96 ? -18.502 17.057 39.909 1.00 90.25 96 ILE A N 1
ATOM 768 C CA . ILE A 1 96 ? -18.617 18.517 39.811 1.00 90.25 96 ILE A CA 1
ATOM 769 C C . ILE A 1 96 ? -17.460 19.106 38.987 1.00 90.25 96 ILE A C 1
ATOM 771 O O . ILE A 1 96 ? -17.686 19.958 38.134 1.00 90.25 96 ILE A O 1
ATOM 775 N N . SER A 1 97 ? -16.223 18.663 39.188 1.00 86.06 97 SER A N 1
ATOM 776 C CA . SER A 1 97 ? -15.056 19.153 38.446 1.00 86.06 97 SER A CA 1
ATOM 777 C C . SER A 1 97 ? -15.090 18.700 36.981 1.00 86.06 97 SER A C 1
ATOM 779 O O . SER A 1 97 ? -14.673 19.436 36.085 1.00 86.06 97 SER A O 1
ATOM 781 N N . GLY A 1 98 ? -15.695 17.542 36.692 1.00 81.94 98 GLY A N 1
ATOM 782 C CA . GLY A 1 98 ? -15.907 17.069 35.324 1.00 81.94 98 GLY A CA 1
ATOM 783 C C . GLY A 1 98 ? -16.950 17.851 34.508 1.00 81.94 98 GLY A C 1
ATOM 784 O O . GLY A 1 98 ? -17.026 17.635 33.296 1.00 81.94 98 GLY A O 1
ATOM 785 N N . LEU A 1 99 ? -17.714 18.769 35.123 1.00 80.00 99 LEU A N 1
ATOM 786 C CA . LEU A 1 99 ? -18.720 19.622 34.460 1.00 80.00 99 LEU A CA 1
ATOM 787 C C . LEU A 1 99 ? -18.178 20.332 33.211 1.00 80.00 99 LEU A C 1
ATOM 789 O O . LEU A 1 99 ? -18.892 20.523 32.230 1.00 80.00 99 LEU A O 1
ATOM 793 N N . HIS A 1 100 ? -16.891 20.670 33.222 1.00 78.00 100 HIS A N 1
ATOM 794 C CA . HIS A 1 100 ? -16.229 21.405 32.147 1.00 78.00 100 HIS A CA 1
ATOM 795 C C . HIS A 1 100 ? -16.022 20.595 30.859 1.00 78.00 100 HIS A C 1
ATOM 797 O O . HIS A 1 100 ? -15.708 21.166 29.816 1.00 78.00 100 HIS A O 1
ATOM 803 N N . ASN A 1 101 ? -16.219 19.275 30.898 1.00 79.56 101 ASN A N 1
ATOM 804 C CA . ASN A 1 101 ? -16.138 18.429 29.708 1.00 79.56 101 ASN A CA 1
ATOM 805 C C . ASN A 1 101 ? -17.418 18.473 28.857 1.00 79.56 101 ASN A C 1
ATOM 807 O O . ASN A 1 101 ? -17.415 17.993 27.721 1.00 79.56 101 ASN A O 1
ATOM 811 N N . ASN A 1 102 ? -18.502 19.049 29.383 1.00 85.75 102 ASN A N 1
ATOM 812 C CA . ASN A 1 102 ? -19.778 19.191 28.700 1.00 85.75 102 ASN A CA 1
ATOM 813 C C . ASN A 1 102 ? -20.053 20.676 28.424 1.00 85.75 102 ASN A C 1
ATOM 815 O O . ASN A 1 102 ? -20.217 21.477 29.339 1.00 85.75 102 ASN A O 1
ATOM 819 N N . LYS A 1 103 ? -20.103 21.049 27.139 1.00 88.56 103 LYS A N 1
ATOM 820 C CA . LYS A 1 103 ? -20.225 22.454 26.712 1.00 88.56 103 LYS A CA 1
ATOM 821 C C . LYS A 1 103 ? -21.511 23.127 27.194 1.00 88.56 103 LYS A C 1
ATOM 823 O O . LYS A 1 103 ? -21.493 24.328 27.436 1.00 88.56 103 LYS A O 1
ATOM 828 N N . GLU A 1 104 ? -22.610 22.384 27.306 1.00 87.00 104 GLU A N 1
ATOM 829 C CA . GLU A 1 104 ? -23.891 22.950 27.738 1.00 87.00 104 GLU A CA 1
ATOM 830 C C . GLU A 1 104 ? -23.905 23.185 29.250 1.00 87.00 104 GLU A C 1
ATOM 832 O O . GLU A 1 104 ? -24.314 24.250 29.711 1.00 87.00 104 GLU A O 1
ATOM 837 N N . LEU A 1 105 ? -23.352 22.239 30.011 1.00 85.06 105 LEU A N 1
ATOM 838 C CA . LEU A 1 105 ? -23.108 22.405 31.442 1.00 85.06 105 LEU A CA 1
ATOM 839 C C . LEU A 1 105 ? -22.154 23.564 31.732 1.00 85.06 105 LEU A C 1
ATOM 841 O O . LEU A 1 105 ? -22.438 24.366 32.614 1.00 85.06 105 LEU A O 1
ATOM 845 N N . ASP A 1 106 ? -21.067 23.697 30.970 1.00 87.88 106 ASP A N 1
ATOM 846 C CA . ASP A 1 106 ? -20.112 24.801 31.108 1.00 87.88 106 ASP A CA 1
ATOM 847 C C . ASP A 1 106 ? -20.783 26.157 30.821 1.00 87.88 106 ASP A C 1
ATOM 849 O O . ASP A 1 106 ? -20.635 27.110 31.587 1.00 87.88 106 ASP A O 1
ATOM 853 N N . ARG A 1 107 ? -21.619 26.219 29.773 1.00 91.44 107 ARG A N 1
ATOM 854 C CA . ARG A 1 107 ? -22.416 27.405 29.426 1.00 91.44 107 ARG A CA 1
ATOM 855 C C . ARG A 1 107 ? -23.383 27.786 30.544 1.00 91.44 107 ARG A C 1
ATOM 857 O O . ARG A 1 107 ? -23.472 28.961 30.896 1.00 91.44 107 ARG A O 1
ATOM 864 N N . ILE A 1 108 ? -24.111 26.818 31.096 1.00 86.94 108 ILE A N 1
ATOM 865 C CA . ILE A 1 108 ? -25.084 27.044 32.172 1.00 86.94 108 ILE A CA 1
ATOM 866 C C . ILE A 1 108 ? -24.373 27.402 33.477 1.00 86.94 108 ILE A C 1
ATOM 868 O O . ILE A 1 108 ? -24.826 28.293 34.192 1.00 86.94 108 ILE A O 1
ATOM 872 N N . TRP A 1 109 ? -23.229 26.789 33.764 1.00 89.50 109 TRP A N 1
ATOM 873 C CA . TRP A 1 109 ? -22.396 27.154 34.903 1.00 89.50 109 TRP A CA 1
ATOM 874 C C . TRP A 1 109 ? -21.956 28.619 34.819 1.00 89.50 109 TRP A C 1
ATOM 876 O O . TRP A 1 109 ? -22.156 29.385 35.762 1.00 89.50 109 TRP A O 1
ATOM 886 N N . ASP A 1 110 ? -21.452 29.058 33.669 1.00 90.31 110 ASP A N 1
ATOM 887 C CA . ASP A 1 110 ? -21.078 30.457 33.465 1.00 90.31 110 ASP A CA 1
ATOM 888 C C . ASP A 1 110 ? -22.291 31.398 33.509 1.00 90.31 110 ASP A C 1
ATOM 890 O O . ASP A 1 110 ? -22.235 32.485 34.092 1.00 90.31 110 ASP A O 1
ATOM 894 N N . GLU A 1 111 ? -23.418 30.982 32.933 1.00 90.31 111 GLU A N 1
ATOM 895 C CA . GLU A 1 111 ? -24.623 31.798 32.889 1.00 90.31 111 GLU A CA 1
ATOM 896 C C . GLU A 1 111 ? -25.271 31.961 34.268 1.00 90.31 111 GLU A C 1
ATOM 898 O O . GLU A 1 111 ? -25.766 33.040 34.588 1.00 90.31 111 GLU A O 1
ATOM 903 N N . TRP A 1 112 ? -25.273 30.924 35.098 1.00 88.19 112 TRP A N 1
ATOM 904 C CA . TRP A 1 112 ? -26.035 30.919 36.340 1.00 88.19 112 TRP A CA 1
ATOM 905 C C . TRP A 1 112 ? -25.160 31.056 37.573 1.00 88.19 112 TRP A C 1
ATOM 907 O O . TRP A 1 112 ? -25.577 31.714 38.517 1.00 88.19 112 TRP A O 1
ATOM 917 N N . VAL A 1 113 ? -23.953 30.499 37.584 1.00 88.69 113 VAL A N 1
ATOM 918 C CA . VAL A 1 113 ? -23.057 30.525 38.749 1.00 88.69 113 VAL A CA 1
ATOM 919 C C . VAL A 1 113 ? -22.089 31.704 38.670 1.00 88.69 113 VAL A C 1
ATOM 921 O O . VAL A 1 113 ? -21.810 32.332 39.689 1.00 88.69 113 VAL A O 1
ATOM 924 N N . CYS A 1 114 ? -21.640 32.089 37.473 1.00 89.62 114 CYS A N 1
ATOM 925 C CA . CYS A 1 114 ? -20.702 33.206 37.301 1.00 89.62 114 CYS A CA 1
ATOM 926 C C . CYS A 1 114 ? -21.381 34.587 37.168 1.00 89.62 114 CYS A C 1
ATOM 928 O O . CYS A 1 114 ? -20.711 35.584 36.896 1.00 89.62 114 CYS A O 1
ATOM 930 N N . ARG A 1 115 ? -22.702 34.700 37.397 1.00 88.56 115 ARG A N 1
ATOM 931 C CA . ARG A 1 115 ? -23.392 36.004 37.434 1.00 88.56 115 ARG A CA 1
ATOM 932 C C . ARG A 1 115 ? -23.158 36.727 38.773 1.00 88.56 115 ARG A C 1
ATOM 934 O O . ARG A 1 115 ? -23.422 36.145 39.826 1.00 88.56 115 ARG A O 1
ATOM 941 N N . PRO A 1 116 ? -22.796 38.026 38.763 1.00 85.69 116 PRO A N 1
ATOM 942 C CA . PRO A 1 116 ? -22.525 38.800 39.983 1.00 85.69 116 PRO A CA 1
ATOM 943 C C . PRO A 1 116 ? -23.775 39.163 40.796 1.00 85.69 116 PRO A C 1
ATOM 945 O O . PRO A 1 116 ? -23.662 39.650 41.921 1.00 85.69 116 PRO A O 1
ATOM 948 N N . LYS A 1 117 ? -24.974 38.975 40.232 1.00 88.56 117 LYS A N 1
ATOM 949 C CA . LYS A 1 117 ? -26.239 39.256 40.916 1.00 88.56 117 LYS A CA 1
ATOM 950 C C . LYS A 1 117 ? -26.525 38.161 41.942 1.00 88.56 117 LYS A C 1
ATOM 952 O O . LYS A 1 117 ? -26.594 36.991 41.560 1.00 88.56 117 LYS A O 1
ATOM 957 N N . SER A 1 118 ? -26.735 38.555 43.199 1.00 85.00 118 SER A N 1
ATOM 958 C CA . SER A 1 118 ? -27.113 37.640 44.277 1.00 85.00 118 SER A CA 1
ATOM 959 C C . SER A 1 118 ? -28.411 36.905 43.916 1.00 85.00 118 SER A C 1
ATOM 961 O O . SER A 1 118 ? -29.420 37.573 43.672 1.00 85.00 118 SER A O 1
ATOM 963 N N . PRO A 1 119 ? -28.392 35.568 43.830 1.00 88.44 119 PRO A N 1
ATOM 964 C CA . PRO A 1 119 ? -29.595 34.778 43.601 1.00 88.44 119 PRO A CA 1
ATOM 965 C C . PRO A 1 119 ? -30.568 34.903 44.777 1.00 88.44 119 PRO A C 1
ATOM 967 O O . PRO A 1 119 ? -30.161 34.931 45.938 1.00 88.44 119 PRO A O 1
ATOM 970 N N . THR A 1 120 ? -31.857 34.980 44.465 1.00 92.75 120 THR A N 1
ATOM 971 C CA . THR A 1 120 ? -32.936 34.766 45.437 1.00 92.75 120 THR A CA 1
ATOM 972 C C . THR A 1 120 ? -33.069 33.276 45.763 1.00 92.75 120 THR A C 1
ATOM 974 O O . THR A 1 120 ? -32.558 32.436 45.025 1.00 92.75 120 THR A O 1
ATOM 977 N N . ASP A 1 121 ? -33.801 32.914 46.820 1.00 90.31 121 ASP A N 1
ATOM 978 C CA . ASP A 1 121 ? -34.062 31.497 47.132 1.00 90.31 121 ASP A CA 1
ATOM 979 C C . ASP A 1 121 ? -34.730 30.761 45.964 1.00 90.31 121 ASP A C 1
ATOM 981 O O . ASP A 1 121 ? -34.379 29.625 45.655 1.00 90.31 121 ASP A O 1
ATOM 985 N N . LYS A 1 122 ? -35.623 31.447 45.238 1.00 92.19 122 LYS A N 1
ATOM 986 C CA . LYS A 1 122 ? -36.241 30.919 44.016 1.00 92.19 122 LYS A CA 1
ATOM 987 C C . LYS A 1 122 ? -35.216 30.701 42.900 1.00 92.19 122 LYS A C 1
ATOM 989 O O . LYS A 1 122 ? -35.278 29.689 42.206 1.00 92.19 122 LYS A O 1
ATOM 994 N N . ASP A 1 123 ? -34.278 31.634 42.723 1.00 90.00 123 ASP A N 1
ATOM 995 C CA . ASP A 1 123 ? -33.195 31.470 41.748 1.00 90.00 123 ASP A CA 1
ATOM 996 C C . ASP A 1 123 ? -32.314 30.279 42.124 1.00 90.00 123 ASP A C 1
ATOM 998 O O . ASP A 1 123 ? -31.937 29.507 41.250 1.00 90.00 123 ASP A O 1
ATOM 1002 N N . TRP A 1 124 ? -32.032 30.092 43.415 1.00 89.81 124 TRP A N 1
ATOM 1003 C CA . TRP A 1 124 ? -31.278 28.943 43.900 1.00 89.81 124 TRP A CA 1
ATOM 1004 C C . TRP A 1 124 ? -31.970 27.618 43.608 1.00 89.81 124 TRP A C 1
ATOM 1006 O O . TRP A 1 124 ? -31.316 26.727 43.078 1.00 89.81 124 TRP A O 1
ATOM 1016 N N . THR A 1 125 ? -33.271 27.496 43.883 1.00 92.12 125 THR A N 1
ATOM 1017 C CA . THR A 1 125 ? -34.031 26.281 43.552 1.00 92.12 125 THR A CA 1
ATOM 1018 C C . THR A 1 125 ? -33.970 25.973 42.054 1.00 92.12 125 THR A C 1
ATOM 1020 O O . THR A 1 125 ? -33.740 24.829 41.672 1.00 92.12 125 THR A O 1
ATOM 1023 N N . ASN A 1 126 ? -34.100 26.991 41.197 1.00 91.75 126 ASN A N 1
ATOM 1024 C CA . ASN A 1 126 ? -34.019 26.814 39.745 1.00 91.75 126 ASN A CA 1
ATOM 1025 C C . ASN A 1 126 ? -32.618 26.384 39.281 1.00 91.75 126 ASN A C 1
ATOM 1027 O O . ASN A 1 126 ? -32.495 25.504 38.428 1.00 91.75 126 ASN A O 1
ATOM 1031 N N . ILE A 1 127 ? -31.565 26.999 39.832 1.00 89.19 127 ILE A N 1
ATOM 1032 C CA . ILE A 1 127 ? -30.164 26.652 39.544 1.00 89.19 127 ILE A CA 1
ATOM 1033 C C . ILE A 1 127 ? -29.892 25.212 39.945 1.00 89.19 127 ILE A C 1
ATOM 1035 O O . ILE A 1 127 ? -29.348 24.447 39.158 1.00 89.19 127 ILE A O 1
ATOM 1039 N N . GLU A 1 128 ? -30.286 24.856 41.162 1.00 91.06 128 GLU A N 1
ATOM 1040 C CA . GLU A 1 128 ? -30.087 23.532 41.729 1.00 91.06 128 GLU A CA 1
ATOM 1041 C C . GLU A 1 128 ? -30.782 22.467 40.878 1.00 91.06 128 GLU A C 1
ATOM 1043 O O . GLU A 1 128 ? -30.120 21.544 40.417 1.00 91.06 128 GLU A O 1
ATOM 1048 N N . GLN A 1 129 ? -32.068 22.649 40.562 1.00 93.50 129 GLN A N 1
ATOM 1049 C CA . GLN A 1 129 ? -32.822 21.708 39.732 1.00 93.50 129 GLN A CA 1
ATOM 1050 C C . GLN A 1 129 ? -32.225 21.558 38.323 1.00 93.50 129 GLN A C 1
ATOM 1052 O O . GLN A 1 129 ? -32.117 20.444 37.813 1.00 93.50 129 GLN A O 1
ATOM 1057 N N . THR A 1 130 ? -31.805 22.666 37.703 1.00 92.69 130 THR A N 1
ATOM 1058 C CA . THR A 1 130 ? -31.204 22.648 36.358 1.00 92.69 130 THR A CA 1
ATOM 1059 C C . THR A 1 130 ? -29.852 21.935 36.364 1.00 92.69 130 THR A C 1
ATOM 1061 O O . THR A 1 130 ? -29.601 21.083 35.515 1.00 92.69 130 THR A O 1
ATOM 1064 N N . LEU A 1 131 ? -28.983 22.253 37.330 1.00 90.44 131 LEU A N 1
ATOM 1065 C CA . LEU A 1 131 ? -27.668 21.623 37.449 1.00 90.44 131 LEU A CA 1
ATOM 1066 C C . LEU A 1 131 ? -27.786 20.134 37.774 1.00 90.44 131 LEU A C 1
ATOM 1068 O O . LEU A 1 131 ? -27.067 19.349 37.172 1.00 90.44 131 LEU A O 1
ATOM 1072 N N . VAL A 1 132 ? -28.701 19.744 38.667 1.00 93.00 132 VAL A N 1
ATOM 1073 C CA . VAL A 1 132 ? -28.972 18.335 38.996 1.00 93.00 132 VAL A CA 1
ATOM 1074 C C . VAL A 1 132 ? -29.403 17.561 37.751 1.00 93.00 132 VAL A C 1
ATOM 1076 O O . VAL A 1 132 ? -28.770 16.562 37.428 1.00 93.00 132 VAL A O 1
ATOM 1079 N N . SER A 1 133 ? -30.392 18.059 36.999 1.00 93.31 133 SER A N 1
ATOM 1080 C CA . SER A 1 133 ? -30.866 17.399 35.770 1.00 93.31 133 SER A CA 1
ATOM 1081 C C . SER A 1 133 ? -29.734 17.181 34.761 1.00 93.31 133 SER A C 1
ATOM 1083 O O . SER A 1 133 ? -29.597 16.105 34.189 1.00 93.31 133 SER A O 1
ATOM 1085 N N . LEU A 1 134 ? -28.888 18.191 34.553 1.00 90.38 134 LEU A N 1
ATOM 1086 C CA . LEU A 1 134 ? -27.783 18.099 33.599 1.00 90.38 134 LEU A CA 1
ATOM 1087 C C . LEU A 1 134 ? -26.632 17.222 34.100 1.00 90.38 134 LEU A C 1
ATOM 1089 O O . LEU A 1 134 ? -25.961 16.571 33.304 1.00 90.38 134 LEU A O 1
ATOM 1093 N N . LEU A 1 135 ? -26.384 17.212 35.410 1.00 91.75 135 LEU A N 1
ATOM 1094 C CA . LEU A 1 135 ? -25.410 16.326 36.037 1.00 91.75 135 LEU A CA 1
ATOM 1095 C C . LEU A 1 135 ? -25.832 14.860 35.897 1.00 91.75 135 LEU A C 1
ATOM 1097 O O . LEU A 1 135 ? -24.996 14.021 35.573 1.00 91.75 135 LEU A O 1
ATOM 1101 N N . GLU A 1 136 ? -27.117 14.553 36.087 1.00 93.69 136 GLU A N 1
ATOM 1102 C CA . GLU A 1 136 ? -27.674 13.215 35.858 1.00 93.69 136 GLU A CA 1
ATOM 1103 C C .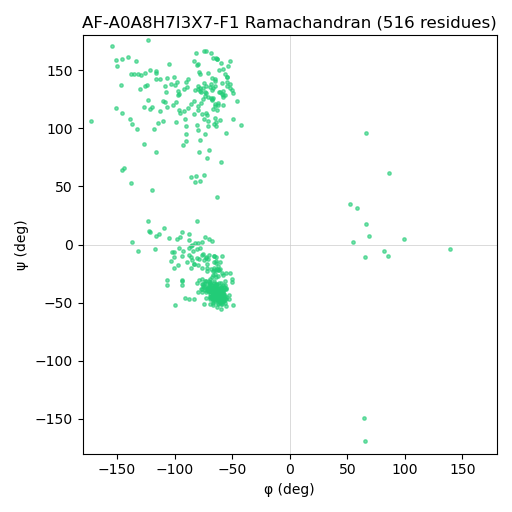 GLU A 1 136 ? -27.519 12.787 34.390 1.00 93.69 136 GLU A C 1
ATOM 1105 O O . GLU A 1 136 ? -27.042 11.682 34.116 1.00 93.69 136 GLU A O 1
ATOM 1110 N N . GLU A 1 137 ? -27.840 13.674 33.441 1.00 91.44 137 GLU A N 1
ATOM 1111 C CA . GLU A 1 137 ? -27.636 13.435 32.006 1.00 91.44 137 GLU A CA 1
ATOM 1112 C C . GLU A 1 137 ? -26.158 13.213 31.651 1.00 91.44 137 GLU A C 1
ATOM 1114 O O . GLU A 1 137 ? -25.827 12.293 30.897 1.00 91.44 137 GLU A O 1
ATOM 1119 N N . ASP A 1 138 ? -25.247 14.021 32.201 1.00 89.12 138 ASP A N 1
ATOM 1120 C CA . ASP A 1 138 ? -23.812 13.897 31.945 1.00 89.12 138 ASP A CA 1
ATOM 1121 C C . ASP A 1 138 ? -23.228 12.618 32.550 1.00 89.12 138 ASP A C 1
ATOM 1123 O O . ASP A 1 138 ? -22.429 11.947 31.893 1.00 89.12 138 ASP A O 1
ATOM 1127 N N . ILE A 1 139 ? -23.659 12.229 33.753 1.00 90.38 139 ILE A N 1
ATOM 1128 C CA . ILE A 1 139 ? -23.306 10.940 34.358 1.00 90.38 139 ILE A CA 1
ATOM 1129 C C . ILE A 1 139 ? -23.782 9.790 33.478 1.00 90.38 139 ILE A C 1
ATOM 1131 O O . ILE A 1 139 ? -22.987 8.904 33.159 1.00 90.38 139 ILE A O 1
ATOM 1135 N N . ALA A 1 140 ? -25.043 9.802 33.041 1.00 89.88 140 ALA A N 1
ATOM 1136 C CA . ALA A 1 140 ? -25.571 8.771 32.154 1.00 89.88 140 ALA A CA 1
ATOM 1137 C C . ALA A 1 140 ? -24.764 8.701 30.845 1.00 89.88 140 ALA A C 1
ATOM 1139 O O . ALA A 1 140 ? -24.391 7.618 30.391 1.00 89.88 140 ALA A O 1
ATOM 1140 N N . ALA A 1 141 ? -24.403 9.855 30.276 1.00 88.44 141 ALA A N 1
ATOM 1141 C CA . ALA A 1 141 ? -23.567 9.937 29.085 1.00 88.44 141 ALA A CA 1
ATOM 1142 C C . ALA A 1 141 ? -22.115 9.477 29.325 1.00 88.44 141 ALA A C 1
ATOM 1144 O O . ALA A 1 141 ? -21.502 8.905 28.421 1.00 88.44 141 ALA A O 1
ATOM 1145 N N . ARG A 1 142 ? -21.524 9.725 30.503 1.00 87.50 142 ARG A N 1
ATOM 1146 C CA . ARG A 1 142 ? -20.199 9.202 30.890 1.00 87.50 142 ARG A CA 1
ATOM 1147 C C . ARG A 1 142 ? -20.243 7.691 31.044 1.00 87.50 142 ARG A C 1
ATOM 1149 O O . ARG A 1 142 ? -19.450 7.020 30.395 1.00 87.50 142 ARG A O 1
ATOM 1156 N N . HIS A 1 143 ? -21.206 7.160 31.794 1.00 86.75 143 HIS A N 1
ATOM 1157 C CA . HIS A 1 143 ? -21.390 5.719 31.938 1.00 86.75 143 HIS A CA 1
ATOM 1158 C C . HIS A 1 143 ? -21.583 5.035 30.588 1.00 86.75 143 HIS A C 1
ATOM 1160 O O . HIS A 1 143 ? -20.953 4.014 30.336 1.00 86.75 143 HIS A O 1
ATOM 1166 N N . GLU A 1 144 ? -22.375 5.612 29.684 1.00 85.25 144 GLU A N 1
ATOM 1167 C CA . GLU A 1 144 ? -22.544 5.054 28.342 1.00 85.25 144 GLU A CA 1
ATOM 1168 C C . GLU A 1 144 ? -21.250 5.120 27.514 1.00 85.25 144 GLU A C 1
ATOM 1170 O O . GLU A 1 144 ? -20.936 4.185 26.776 1.00 85.25 144 GLU A O 1
ATOM 1175 N N . ARG A 1 145 ? -20.458 6.195 27.638 1.00 86.06 145 ARG A N 1
ATOM 1176 C CA . ARG A 1 145 ? -19.140 6.302 26.988 1.00 86.06 145 ARG A CA 1
ATOM 1177 C C . ARG A 1 145 ? -18.140 5.291 27.537 1.00 86.06 145 ARG A C 1
ATOM 1179 O O . ARG A 1 145 ? -17.410 4.691 26.753 1.00 86.06 145 ARG A O 1
ATOM 1186 N N . ASP A 1 146 ? -18.096 5.106 28.848 1.00 85.94 146 ASP A N 1
ATOM 1187 C CA . ASP A 1 146 ? -17.171 4.178 29.495 1.00 85.94 146 ASP A CA 1
ATOM 1188 C C . ASP A 1 146 ? -17.582 2.729 29.240 1.00 85.94 146 ASP A C 1
ATOM 1190 O O . ASP A 1 146 ? -16.730 1.911 28.902 1.00 85.94 146 ASP A O 1
ATOM 1194 N N . ARG A 1 147 ? -18.890 2.436 29.235 1.00 84.19 147 ARG A N 1
ATOM 1195 C CA . ARG A 1 147 ? -19.435 1.157 28.764 1.00 84.19 147 ARG A CA 1
ATOM 1196 C C . ARG A 1 147 ? -19.003 0.878 27.328 1.00 84.19 147 ARG A C 1
ATOM 1198 O O . ARG A 1 147 ? -18.463 -0.189 27.053 1.00 84.19 147 ARG A O 1
ATOM 1205 N N . LYS A 1 148 ? -19.189 1.835 26.410 1.00 83.19 148 LYS A N 1
ATOM 1206 C CA . LYS A 1 148 ? -18.736 1.696 25.015 1.00 83.19 148 LYS A CA 1
ATOM 1207 C C . LYS A 1 148 ? -17.233 1.464 24.925 1.00 83.19 148 LYS A C 1
ATOM 1209 O O . LYS A 1 148 ? -16.826 0.592 24.169 1.00 83.19 148 LYS A O 1
ATOM 1214 N N . ARG A 1 149 ? -16.426 2.181 25.712 1.00 84.81 149 ARG A N 1
ATOM 1215 C CA . ARG A 1 149 ? -14.966 2.016 25.743 1.00 84.81 149 ARG A CA 1
ATOM 1216 C C . ARG A 1 149 ? -14.547 0.628 26.228 1.00 84.81 149 ARG A C 1
ATOM 1218 O O . ARG A 1 149 ? -13.687 0.019 25.607 1.00 84.81 149 ARG A O 1
ATOM 1225 N N . ALA A 1 150 ? -15.178 0.110 27.279 1.00 84.06 150 ALA A N 1
ATOM 1226 C CA . ALA A 1 150 ? -14.906 -1.240 27.770 1.00 84.06 150 ALA A CA 1
ATOM 1227 C C . ALA A 1 150 ? -15.255 -2.302 26.710 1.00 84.06 150 ALA A C 1
ATOM 1229 O O . ALA A 1 150 ? -14.453 -3.185 26.424 1.00 84.06 150 ALA A O 1
ATOM 1230 N N . ILE A 1 151 ? -16.414 -2.163 26.049 1.00 81.25 151 ILE A N 1
ATOM 1231 C CA . ILE A 1 151 ? -16.825 -3.042 24.936 1.00 81.25 151 ILE A CA 1
ATOM 1232 C C . ILE A 1 151 ? -15.804 -2.991 23.794 1.00 81.25 151 ILE A C 1
ATOM 1234 O O . ILE A 1 151 ? -15.447 -4.010 23.210 1.00 81.25 151 ILE A O 1
ATOM 1238 N N . GLU A 1 152 ? -15.352 -1.790 23.461 1.00 83.81 152 GLU A N 1
ATOM 1239 C CA . GLU A 1 152 ? -14.357 -1.522 22.433 1.00 83.81 152 GLU A CA 1
ATOM 1240 C C . GLU A 1 152 ? -12.996 -2.171 22.732 1.00 83.81 152 GLU A C 1
ATOM 1242 O O . GLU A 1 152 ? -12.390 -2.764 21.836 1.00 83.81 152 GLU A O 1
ATOM 1247 N N . GLU A 1 153 ? -12.527 -2.082 23.976 1.00 85.94 153 GLU A N 1
ATOM 1248 C CA . GLU A 1 153 ? -11.287 -2.708 24.446 1.00 85.94 153 GLU A CA 1
ATOM 1249 C C . GLU A 1 153 ? -11.389 -4.238 24.414 1.00 85.94 153 GLU A C 1
ATOM 1251 O O . GLU A 1 153 ? -10.510 -4.897 23.856 1.00 85.94 153 GLU A O 1
ATOM 1256 N N . ASP A 1 154 ? -12.499 -4.799 24.894 1.00 85.56 154 ASP A N 1
ATOM 1257 C CA . ASP A 1 154 ? -12.745 -6.244 24.881 1.00 85.56 154 ASP A CA 1
ATOM 1258 C C . ASP A 1 154 ? -12.852 -6.807 23.462 1.00 85.56 154 ASP A C 1
ATOM 1260 O O . ASP A 1 154 ? -12.303 -7.869 23.153 1.00 85.56 154 ASP A O 1
ATOM 1264 N N . LEU A 1 155 ? -13.540 -6.085 22.573 1.00 84.94 155 LEU A N 1
ATOM 1265 C CA . LEU A 1 155 ? -13.639 -6.441 21.164 1.00 84.94 155 LEU A CA 1
ATOM 1266 C C . LEU A 1 155 ? -12.269 -6.358 20.486 1.00 84.94 155 LEU A C 1
ATOM 1268 O O . LEU A 1 155 ? -11.907 -7.266 19.741 1.00 84.94 155 LEU A O 1
ATOM 1272 N N . SER A 1 156 ? -11.483 -5.318 20.770 1.00 86.69 156 SER A N 1
ATOM 1273 C CA . SER A 1 156 ? -10.106 -5.201 20.283 1.00 86.69 156 SER A CA 1
ATOM 1274 C C . SER A 1 156 ? -9.248 -6.377 20.750 1.00 86.69 156 SER A C 1
ATOM 1276 O O . SER A 1 156 ? -8.532 -6.976 19.947 1.00 86.69 156 SER A O 1
ATOM 1278 N N . GLU A 1 157 ? -9.344 -6.769 22.020 1.00 88.94 157 GLU A N 1
ATOM 1279 C CA . GLU A 1 157 ? -8.615 -7.914 22.561 1.00 88.94 157 GLU A CA 1
ATOM 1280 C C . GLU A 1 157 ? -9.035 -9.225 21.879 1.00 88.94 157 GLU A C 1
ATOM 1282 O O . GLU A 1 157 ? -8.181 -9.995 21.430 1.00 88.94 157 GLU A O 1
ATOM 1287 N N . ALA A 1 158 ? -10.340 -9.472 21.739 1.00 87.50 158 ALA A N 1
ATOM 1288 C CA . ALA A 1 158 ? -10.852 -10.665 21.068 1.00 87.50 158 ALA A CA 1
ATOM 1289 C C . ALA A 1 158 ? -10.432 -10.722 19.593 1.00 87.50 158 ALA A C 1
ATOM 1291 O O . ALA A 1 158 ? -10.026 -11.777 19.105 1.00 87.50 158 ALA A O 1
ATOM 1292 N N . LEU A 1 159 ? -10.464 -9.588 18.890 1.00 88.38 159 LEU A N 1
ATOM 1293 C CA . LEU A 1 159 ? -10.015 -9.492 17.503 1.00 88.38 159 LEU A CA 1
ATOM 1294 C C . LEU A 1 159 ? -8.507 -9.682 17.372 1.00 88.38 159 LEU A C 1
ATOM 1296 O O . LEU A 1 159 ? -8.077 -10.355 16.443 1.00 88.38 159 LEU A O 1
ATOM 1300 N N . 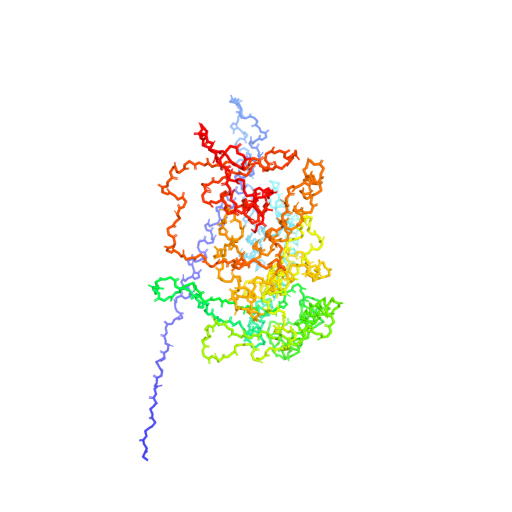ASN A 1 160 ? -7.702 -9.174 18.308 1.00 88.25 160 ASN A N 1
ATOM 1301 C CA . ASN A 1 160 ? -6.266 -9.451 18.345 1.00 88.25 160 ASN A CA 1
ATOM 1302 C C . ASN A 1 160 ? -5.991 -10.952 18.544 1.00 88.25 160 ASN A C 1
ATOM 1304 O O . ASN A 1 160 ? -5.120 -11.508 17.877 1.00 88.25 160 ASN A O 1
ATOM 1308 N N . ARG A 1 161 ? -6.760 -11.634 19.404 1.00 89.69 161 ARG A N 1
ATOM 1309 C CA . ARG A 1 161 ? -6.681 -13.099 19.566 1.00 89.69 161 ARG A CA 1
ATOM 1310 C C . ARG A 1 161 ? -7.109 -13.846 18.297 1.00 89.69 161 ARG A C 1
ATOM 1312 O O . ARG A 1 161 ? -6.514 -14.860 17.950 1.00 89.69 161 ARG A O 1
ATOM 1319 N N . LEU A 1 162 ? -8.128 -13.359 17.587 1.00 88.38 162 LEU A N 1
ATOM 1320 C CA . LEU A 1 162 ? -8.558 -13.948 16.314 1.00 88.38 162 LEU A CA 1
ATOM 1321 C C . LEU A 1 162 ? -7.558 -13.693 15.188 1.00 88.38 162 LEU A C 1
ATOM 1323 O O . LEU A 1 162 ? -7.334 -14.581 14.372 1.00 88.38 162 LEU A O 1
ATOM 1327 N N . LEU A 1 163 ? -6.930 -12.519 15.158 1.00 88.06 163 LEU A N 1
ATOM 1328 C CA . LEU A 1 163 ? -5.868 -12.183 14.218 1.00 88.06 163 LEU A CA 1
ATOM 1329 C C . LEU A 1 163 ? -4.715 -13.177 14.345 1.00 88.06 163 LEU A C 1
ATOM 1331 O O . LEU A 1 163 ? -4.299 -13.746 13.341 1.00 88.06 163 LEU A O 1
ATOM 1335 N N . THR A 1 164 ? -4.248 -13.448 15.566 1.00 88.31 164 THR A N 1
ATOM 1336 C CA . THR A 1 164 ? -3.162 -14.413 15.784 1.00 88.31 164 THR A CA 1
ATOM 1337 C C . THR A 1 164 ? -3.565 -15.853 15.465 1.00 88.31 164 THR A C 1
ATOM 1339 O O . THR A 1 164 ? -2.703 -16.635 15.071 1.00 88.31 164 THR A O 1
ATOM 1342 N N . LEU A 1 165 ? -4.848 -16.207 15.596 1.00 88.38 165 LEU A N 1
ATOM 1343 C CA . LEU A 1 165 ? -5.350 -17.558 15.332 1.00 88.38 165 LEU A CA 1
ATOM 1344 C C . LEU A 1 165 ? -5.632 -17.830 13.844 1.00 88.38 165 LEU A C 1
ATOM 1346 O O . LEU A 1 165 ? -5.263 -18.880 13.329 1.00 88.38 165 LEU A O 1
ATOM 1350 N N . ILE A 1 166 ? -6.320 -16.911 13.164 1.00 87.44 166 ILE A N 1
ATOM 1351 C CA . ILE A 1 166 ? -6.857 -17.101 11.801 1.00 87.44 166 ILE A CA 1
ATOM 1352 C C . ILE A 1 166 ? -5.885 -16.582 10.739 1.00 87.44 166 ILE A C 1
ATOM 1354 O O . ILE A 1 166 ? -5.832 -17.089 9.618 1.00 87.44 166 ILE A O 1
ATOM 1358 N N . SER A 1 167 ? -5.126 -15.550 11.089 1.00 84.88 167 SER A N 1
ATOM 1359 C CA . SER A 1 167 ? -4.297 -14.779 10.171 1.00 84.88 167 SER A CA 1
ATOM 1360 C C . SER A 1 167 ? -2.932 -14.486 10.813 1.00 84.88 167 SER A C 1
ATOM 1362 O O . SER A 1 167 ? -2.531 -13.320 10.888 1.00 84.88 167 SER A O 1
ATOM 1364 N N . PRO A 1 168 ? -2.212 -15.519 11.308 1.00 87.38 168 PRO A N 1
ATOM 1365 C CA . PRO A 1 168 ? -0.938 -15.310 11.974 1.00 87.38 168 PRO A CA 1
ATOM 1366 C C . PRO A 1 168 ? 0.026 -14.598 11.021 1.00 87.38 168 PRO A C 1
ATOM 1368 O O . PRO A 1 168 ? 0.150 -14.999 9.858 1.00 87.38 168 PRO A O 1
ATOM 1371 N N . PRO A 1 169 ? 0.712 -13.541 11.481 1.00 87.94 169 PRO A N 1
ATOM 1372 C CA . PRO A 1 169 ? 1.666 -12.859 10.637 1.00 87.94 169 PRO A CA 1
ATOM 1373 C C . PRO A 1 169 ? 2.845 -13.792 10.349 1.00 87.94 169 PRO A C 1
ATOM 1375 O O . PRO A 1 169 ? 3.377 -14.457 11.242 1.00 87.94 169 PRO A O 1
ATOM 1378 N N . VAL A 1 170 ? 3.258 -13.837 9.088 1.00 87.69 170 VAL A N 1
ATOM 1379 C CA . VAL A 1 170 ? 4.358 -14.684 8.636 1.00 87.69 170 VAL A CA 1
ATOM 1380 C C . VAL A 1 170 ? 5.645 -13.875 8.703 1.00 87.69 170 VAL A C 1
ATOM 1382 O O . VAL A 1 170 ? 5.806 -12.897 7.972 1.00 87.69 170 VAL A O 1
ATOM 1385 N N . LYS A 1 171 ? 6.566 -14.295 9.573 1.00 89.75 171 LYS A N 1
ATOM 1386 C CA . LYS A 1 171 ? 7.918 -13.733 9.655 1.00 89.75 171 LYS A CA 1
ATOM 1387 C C . LYS A 1 171 ? 8.862 -14.472 8.720 1.00 89.75 171 LYS A C 1
ATOM 1389 O O . LYS A 1 171 ? 8.867 -15.703 8.686 1.00 89.75 171 LYS A O 1
ATOM 1394 N N . PHE A 1 172 ? 9.678 -13.731 7.986 1.00 86.19 172 PHE A N 1
ATOM 1395 C CA . PHE A 1 172 ? 10.734 -14.303 7.158 1.00 86.19 172 PHE A CA 1
ATOM 1396 C C . PHE A 1 172 ? 11.913 -13.354 7.026 1.00 86.19 172 PHE A C 1
ATOM 1398 O O . PHE A 1 172 ? 11.767 -12.135 7.089 1.00 86.19 172 PHE A O 1
ATOM 1405 N N . SER A 1 173 ? 13.083 -13.932 6.792 1.00 88.44 173 SER A N 1
ATOM 1406 C CA . SER A 1 173 ? 14.297 -13.183 6.491 1.00 88.44 173 SER A CA 1
ATOM 1407 C C . SER A 1 173 ? 14.644 -13.370 5.025 1.00 88.44 173 SER A C 1
ATOM 1409 O O . SER A 1 173 ? 14.575 -14.479 4.479 1.00 88.44 173 SER A O 1
ATOM 1411 N N . ILE A 1 174 ? 15.016 -12.273 4.378 1.00 86.38 174 ILE A N 1
ATOM 1412 C CA . ILE A 1 174 ? 15.432 -12.280 2.982 1.00 86.38 174 ILE A CA 1
ATOM 1413 C C . ILE A 1 174 ? 16.915 -12.618 2.934 1.00 86.38 174 ILE A C 1
ATOM 1415 O O . ILE A 1 174 ? 17.736 -11.926 3.533 1.00 86.38 174 ILE A O 1
ATOM 1419 N N . GLN A 1 175 ? 17.261 -13.704 2.239 1.00 83.38 175 GLN A N 1
ATOM 1420 C CA . GLN A 1 175 ? 18.658 -13.971 1.928 1.00 83.38 175 GLN A CA 1
ATOM 1421 C C . GLN A 1 175 ? 19.066 -13.111 0.749 1.00 83.38 175 GLN A C 1
ATOM 1423 O O . GLN A 1 175 ? 18.520 -13.240 -0.347 1.00 83.38 175 GLN A O 1
ATOM 1428 N N . HIS A 1 176 ? 20.052 -12.259 0.977 1.00 82.06 176 HIS A N 1
ATOM 1429 C CA . HIS A 1 176 ? 20.624 -11.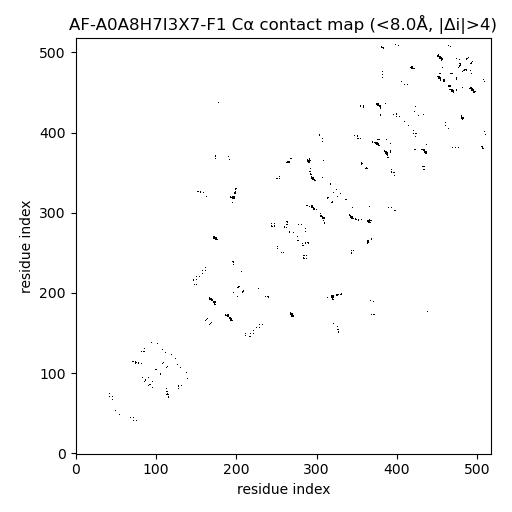459 -0.087 1.00 82.06 176 HIS A CA 1
ATOM 1430 C C . HIS A 1 176 ? 21.369 -12.356 -1.084 1.00 82.06 176 HIS A C 1
ATOM 1432 O O . HIS A 1 176 ? 22.187 -13.170 -0.639 1.00 82.06 176 HIS A O 1
ATOM 1438 N N . PRO A 1 177 ? 21.165 -12.205 -2.406 1.00 75.44 177 PRO A N 1
ATOM 1439 C CA . PRO A 1 177 ? 21.885 -12.990 -3.409 1.00 75.44 177 PRO A CA 1
ATOM 1440 C C . PRO A 1 177 ? 23.413 -12.895 -3.298 1.00 75.44 177 PRO A C 1
ATOM 1442 O O . PRO A 1 177 ? 24.109 -13.809 -3.731 1.00 75.44 177 PRO A O 1
ATOM 1445 N N . GLN A 1 178 ? 23.934 -11.805 -2.721 1.00 73.50 178 GLN A N 1
ATOM 1446 C CA . GLN A 1 178 ? 25.370 -11.515 -2.649 1.00 73.50 178 GLN A CA 1
ATOM 1447 C C . GLN A 1 178 ? 25.935 -11.474 -1.214 1.00 73.50 178 GLN A C 1
ATOM 1449 O O . GLN A 1 178 ? 27.105 -11.141 -1.029 1.00 73.50 178 GLN A O 1
ATOM 1454 N N . SER A 1 179 ? 25.153 -11.833 -0.184 1.00 66.88 179 SER A N 1
ATOM 1455 C CA . SER A 1 179 ? 25.596 -11.754 1.223 1.00 66.88 179 SER A CA 1
ATOM 1456 C C . SER A 1 179 ? 26.362 -13.000 1.682 1.00 66.88 179 SER A C 1
ATOM 1458 O O . SER A 1 179 ? 25.982 -13.685 2.628 1.00 66.88 179 SER A O 1
ATOM 1460 N N . SER A 1 180 ? 27.465 -13.321 1.005 1.00 60.09 180 SER A N 1
ATOM 1461 C CA . SER A 1 180 ? 28.415 -14.323 1.508 1.00 60.09 180 SER A CA 1
ATOM 1462 C C . SER A 1 180 ? 29.481 -13.728 2.436 1.00 60.09 180 SER A C 1
ATOM 1464 O O . SER A 1 180 ? 30.317 -14.478 2.926 1.00 60.09 180 SER A O 1
ATOM 1466 N N . MET A 1 181 ? 29.502 -12.404 2.654 1.00 56.31 181 MET A N 1
ATOM 1467 C CA . MET A 1 181 ? 30.645 -11.734 3.300 1.00 56.31 181 MET A CA 1
ATOM 1468 C C . MET A 1 181 ? 30.308 -10.762 4.441 1.00 56.31 181 MET A C 1
ATOM 1470 O O . MET A 1 181 ? 31.232 -10.284 5.090 1.00 56.31 181 MET A O 1
ATOM 1474 N N . TRP A 1 182 ? 29.032 -10.471 4.722 1.00 55.16 182 TRP A N 1
ATOM 1475 C CA . TRP A 1 182 ? 28.662 -9.468 5.730 1.00 55.16 182 TRP A CA 1
ATOM 1476 C C . TRP A 1 182 ? 27.582 -9.994 6.679 1.00 55.16 182 TRP A C 1
ATOM 1478 O O . TRP A 1 182 ? 26.394 -9.978 6.371 1.00 55.16 182 TRP A O 1
ATOM 1488 N N . GLU A 1 183 ? 28.003 -10.435 7.864 1.00 58.62 183 GLU A N 1
ATOM 1489 C CA . GLU A 1 183 ? 27.110 -10.922 8.927 1.00 58.62 183 GLU A CA 1
ATOM 1490 C C . GLU A 1 183 ? 26.451 -9.796 9.749 1.00 58.62 183 GLU A C 1
ATOM 1492 O O . GLU A 1 183 ? 25.626 -10.073 10.617 1.00 58.62 183 GLU A O 1
ATOM 1497 N N . HIS A 1 184 ? 26.780 -8.520 9.517 1.00 55.88 184 HIS A N 1
ATOM 1498 C CA . HIS A 1 184 ? 26.552 -7.491 10.545 1.00 55.88 184 HIS A CA 1
ATOM 1499 C C . HIS A 1 184 ? 25.339 -6.570 10.360 1.00 55.88 184 HIS A C 1
ATOM 1501 O O . HIS A 1 184 ? 24.988 -5.862 11.299 1.00 55.88 184 HIS A O 1
ATOM 1507 N N . THR A 1 185 ? 24.623 -6.634 9.239 1.00 61.69 185 THR A N 1
ATOM 1508 C CA . THR A 1 185 ? 23.358 -5.894 9.062 1.00 61.69 185 THR A CA 1
ATOM 1509 C C . THR A 1 185 ? 22.379 -6.726 8.251 1.00 61.69 185 THR A C 1
ATOM 1511 O O . THR A 1 185 ? 22.013 -6.393 7.129 1.00 61.69 185 THR A O 1
ATOM 1514 N N . SER A 1 186 ? 21.947 -7.852 8.824 1.00 64.69 186 SER A N 1
ATOM 1515 C CA . SER A 1 186 ? 20.762 -8.524 8.292 1.00 64.69 186 SER A CA 1
ATOM 1516 C C . SER A 1 186 ? 19.577 -7.565 8.440 1.00 64.69 186 SER A C 1
ATOM 1518 O O . SER A 1 186 ? 19.312 -7.139 9.571 1.00 64.69 186 SER A O 1
ATOM 1520 N N . PRO A 1 187 ? 18.877 -7.196 7.350 1.00 72.06 187 PRO A N 1
ATOM 1521 C CA . PRO A 1 187 ? 17.627 -6.469 7.481 1.00 72.06 187 PRO A CA 1
ATOM 1522 C C . PRO A 1 187 ? 16.726 -7.242 8.445 1.00 72.06 187 PRO A C 1
ATOM 1524 O O . PRO A 1 187 ? 16.711 -8.478 8.441 1.00 72.06 187 PRO A O 1
ATOM 1527 N N . GLY A 1 188 ? 16.046 -6.510 9.332 1.00 79.19 188 GLY A N 1
ATOM 1528 C CA . GLY A 1 188 ? 15.156 -7.113 10.319 1.00 79.19 188 GLY A CA 1
ATOM 1529 C C . GLY A 1 188 ? 14.143 -8.057 9.655 1.00 79.19 188 GLY A C 1
ATOM 1530 O O . GLY A 1 188 ? 13.877 -7.935 8.457 1.00 79.19 188 GLY A O 1
ATOM 1531 N N . PRO A 1 189 ? 13.570 -9.010 10.408 1.00 85.31 189 PRO A N 1
ATOM 1532 C CA . PRO A 1 189 ? 12.616 -9.955 9.848 1.00 85.31 189 PRO A CA 1
ATOM 1533 C C . PRO A 1 189 ? 11.450 -9.202 9.200 1.00 85.31 189 PRO A C 1
ATOM 1535 O O . PRO A 1 189 ? 10.815 -8.349 9.826 1.00 85.31 189 PRO A O 1
ATOM 1538 N N . TYR A 1 190 ? 11.155 -9.541 7.949 1.00 85.88 190 TYR A N 1
ATOM 1539 C CA . TYR A 1 190 ? 9.990 -9.034 7.243 1.00 85.88 190 TYR A CA 1
ATOM 1540 C C . TYR A 1 190 ? 8.748 -9.700 7.813 1.00 85.88 190 TYR A C 1
ATOM 1542 O O . TYR A 1 190 ? 8.719 -10.910 8.054 1.00 85.88 190 TYR A O 1
ATOM 1550 N N . LEU A 1 191 ? 7.713 -8.892 8.022 1.00 88.88 191 LEU A N 1
ATOM 1551 C CA . LEU A 1 191 ? 6.434 -9.336 8.544 1.00 88.88 191 LEU A CA 1
ATOM 1552 C C . LEU A 1 191 ? 5.391 -9.242 7.432 1.00 88.88 191 LEU A C 1
ATOM 1554 O O . LEU A 1 191 ? 4.949 -8.149 7.082 1.00 88.88 191 LEU A O 1
ATOM 1558 N N . HIS A 1 192 ? 4.985 -10.381 6.876 1.00 88.50 192 HIS A N 1
ATOM 1559 C CA . HIS A 1 192 ? 3.797 -10.428 6.033 1.00 88.50 192 HIS A CA 1
ATOM 1560 C C . HIS A 1 192 ? 2.564 -10.560 6.918 1.00 88.50 192 HIS A C 1
ATOM 1562 O O . HIS A 1 192 ? 2.337 -11.595 7.550 1.00 88.50 192 HIS A O 1
ATOM 1568 N N . CYS A 1 193 ? 1.760 -9.506 6.939 1.00 89.62 193 CYS A N 1
ATOM 1569 C CA . CYS A 1 193 ? 0.465 -9.523 7.588 1.00 89.62 193 CYS A CA 1
ATOM 1570 C C . CYS A 1 193 ? -0.612 -9.832 6.536 1.00 89.62 193 CYS A C 1
ATOM 1572 O O . CYS A 1 193 ? -0.797 -9.035 5.610 1.00 89.62 193 CYS A O 1
ATOM 1574 N N . PRO A 1 194 ? -1.318 -10.971 6.641 1.00 88.31 194 PRO A N 1
ATOM 1575 C CA . PRO A 1 194 ? -2.431 -11.269 5.750 1.00 88.31 194 PRO A CA 1
ATOM 1576 C C . PRO A 1 194 ? -3.567 -10.247 5.935 1.00 88.31 194 PRO A C 1
ATOM 1578 O O . PRO A 1 194 ? -3.639 -9.578 6.974 1.00 88.31 194 PRO A O 1
ATOM 1581 N N . PRO A 1 195 ? -4.478 -10.129 4.954 1.00 91.56 195 PRO A N 1
ATOM 1582 C CA . PRO A 1 195 ? -5.593 -9.203 5.058 1.00 91.56 195 PRO A CA 1
ATOM 1583 C C . PRO A 1 195 ? -6.462 -9.514 6.281 1.00 91.56 195 PRO A C 1
ATOM 1585 O O . PRO A 1 195 ? -6.757 -10.677 6.582 1.00 91.56 195 PRO A O 1
ATOM 1588 N N . PHE A 1 196 ? -6.886 -8.460 6.972 1.00 92.75 196 PHE A N 1
ATOM 1589 C CA . PHE A 1 196 ? -7.764 -8.527 8.132 1.00 92.75 196 PHE A CA 1
ATOM 1590 C C . PHE A 1 196 ? -8.670 -7.288 8.175 1.00 92.75 196 PHE A C 1
ATOM 1592 O O . PHE A 1 196 ? -8.193 -6.177 7.922 1.00 92.75 196 PHE A O 1
ATOM 1599 N N . PRO A 1 197 ? -9.968 -7.446 8.480 1.00 91.12 197 PRO A N 1
ATOM 1600 C CA . PRO A 1 197 ? -10.907 -6.339 8.404 1.00 91.12 197 PRO A CA 1
ATOM 1601 C C . PRO A 1 197 ? -10.631 -5.308 9.500 1.00 91.12 197 PRO A C 1
ATOM 1603 O O . PRO A 1 197 ? -10.431 -5.645 10.666 1.00 91.12 197 PRO A O 1
ATOM 1606 N N . SER A 1 198 ? -10.655 -4.028 9.133 1.00 86.81 198 SER A N 1
ATOM 1607 C CA . SER A 1 198 ? -10.641 -2.940 10.114 1.00 86.81 198 SER A CA 1
ATOM 1608 C C . SER A 1 198 ? -11.988 -2.833 10.840 1.00 86.81 198 SER A C 1
ATOM 1610 O O . SER A 1 198 ? -13.001 -3.381 10.396 1.00 86.81 198 SER A O 1
ATOM 1612 N N . PHE A 1 199 ? -12.029 -2.080 11.943 1.00 83.00 199 PHE A N 1
ATOM 1613 C CA . PHE A 1 199 ? -13.279 -1.817 12.669 1.00 83.00 199 PHE A CA 1
ATOM 1614 C C . PHE A 1 199 ? -14.362 -1.186 11.788 1.00 83.00 199 PHE A C 1
ATOM 1616 O O . PHE A 1 199 ? -15.537 -1.474 11.990 1.00 83.00 199 PHE A O 1
ATOM 1623 N N . VAL A 1 200 ? -13.974 -0.380 10.793 1.00 83.06 200 VAL A N 1
ATOM 1624 C CA . VAL A 1 200 ? -14.911 0.212 9.826 1.00 83.06 200 VAL A CA 1
ATOM 1625 C C . VAL A 1 200 ? -15.629 -0.895 9.052 1.00 83.06 200 VAL A C 1
ATOM 1627 O O . VAL A 1 200 ? -16.853 -0.924 9.018 1.00 83.06 200 VAL A O 1
ATOM 1630 N N . HIS A 1 201 ? -14.878 -1.864 8.519 1.00 87.25 201 HIS A N 1
ATOM 1631 C CA . HIS A 1 201 ? -15.434 -2.990 7.761 1.00 87.25 201 HIS A CA 1
ATOM 1632 C C . HIS A 1 201 ? -16.317 -3.896 8.626 1.00 87.25 201 HIS A C 1
ATOM 1634 O O . HIS A 1 201 ? -17.375 -4.348 8.190 1.00 87.25 201 HIS A O 1
ATOM 1640 N N . MET A 1 202 ? -15.893 -4.152 9.865 1.00 88.75 202 MET A N 1
ATOM 1641 C CA . MET A 1 202 ? -16.658 -4.962 10.817 1.00 88.75 202 MET A CA 1
ATOM 1642 C C . MET A 1 202 ? -17.907 -4.241 11.336 1.00 88.75 202 MET A C 1
ATOM 1644 O O . MET A 1 202 ? -18.864 -4.896 11.747 1.00 88.75 202 MET A O 1
ATOM 1648 N N . GLY A 1 203 ? -17.932 -2.906 11.286 1.00 85.38 203 GLY A N 1
ATOM 1649 C CA . GLY A 1 203 ? -19.068 -2.072 11.675 1.00 85.38 203 GLY A CA 1
ATOM 1650 C C . GLY A 1 203 ? -20.351 -2.381 10.909 1.00 85.38 203 GLY A C 1
ATOM 1651 O O . GLY A 1 203 ? -21.442 -2.210 11.450 1.00 85.38 203 GLY A O 1
ATOM 1652 N N . ASP A 1 204 ? -20.243 -2.917 9.695 1.00 87.44 204 ASP A N 1
ATOM 1653 C CA . ASP A 1 204 ? -21.396 -3.322 8.891 1.00 87.44 204 ASP A CA 1
ATOM 1654 C C . ASP A 1 204 ? -21.891 -4.740 9.202 1.00 87.44 204 ASP A C 1
ATOM 1656 O O . ASP A 1 204 ? -22.997 -5.135 8.802 1.00 87.44 204 ASP A O 1
ATOM 1660 N N . TRP A 1 205 ? -21.132 -5.522 9.966 1.00 92.38 205 TRP A N 1
ATOM 1661 C CA . TRP A 1 205 ? -21.497 -6.898 10.273 1.00 92.38 205 TRP A CA 1
ATOM 1662 C C . TRP A 1 205 ? -22.652 -6.924 11.266 1.00 92.38 205 TRP A C 1
ATOM 1664 O O . TRP A 1 205 ? -22.637 -6.260 12.304 1.00 92.38 205 TRP A O 1
ATOM 1674 N N . LYS A 1 206 ? -23.691 -7.709 10.958 1.00 93.75 206 LYS A N 1
ATOM 1675 C CA . LYS A 1 206 ? -24.894 -7.804 11.805 1.00 93.75 206 LYS A CA 1
ATOM 1676 C C . LYS A 1 206 ? -24.549 -8.201 13.240 1.00 93.75 206 LYS A C 1
ATOM 1678 O O . LYS A 1 206 ? -25.138 -7.656 14.165 1.00 93.75 206 LYS A O 1
ATOM 1683 N N . ILE A 1 207 ? -23.577 -9.095 13.402 1.00 91.44 207 ILE A N 1
ATOM 1684 C CA . ILE A 1 207 ? -23.113 -9.589 14.698 1.00 91.44 207 ILE A CA 1
ATOM 1685 C C . ILE A 1 207 ? -22.473 -8.485 15.540 1.00 91.44 207 ILE A C 1
ATOM 1687 O O . ILE A 1 207 ? -22.894 -8.259 16.669 1.00 91.44 207 ILE A O 1
ATOM 1691 N N . ILE A 1 208 ? -21.553 -7.713 14.960 1.00 89.31 208 ILE A N 1
ATOM 1692 C CA . ILE A 1 208 ? -20.866 -6.630 15.664 1.00 89.31 208 ILE A CA 1
ATOM 1693 C C . ILE A 1 208 ? -21.838 -5.471 15.946 1.00 89.31 208 ILE A C 1
ATOM 1695 O O . ILE A 1 208 ? -21.870 -4.942 17.056 1.00 89.31 208 ILE A O 1
ATOM 1699 N N . ARG A 1 209 ? -22.732 -5.134 15.003 1.00 89.69 209 ARG A N 1
ATOM 1700 C CA . ARG A 1 209 ? -23.821 -4.167 15.251 1.00 89.69 209 ARG A CA 1
ATOM 1701 C C . ARG A 1 209 ? -24.771 -4.620 16.353 1.00 89.69 209 ARG A C 1
ATOM 1703 O O . ARG A 1 209 ? -25.243 -3.782 17.116 1.00 89.69 209 ARG A O 1
ATOM 1710 N N . GLY A 1 210 ? -25.072 -5.915 16.411 1.00 89.69 210 GLY A N 1
ATOM 1711 C CA . GLY A 1 210 ? -25.886 -6.516 17.463 1.00 89.69 210 GLY A CA 1
ATOM 1712 C C . GLY A 1 210 ? -25.238 -6.341 18.831 1.00 89.69 210 GLY A C 1
ATOM 1713 O O . GLY A 1 210 ? -25.903 -5.871 19.748 1.00 89.69 210 GLY A O 1
ATOM 1714 N N . LEU A 1 211 ? -23.932 -6.610 18.930 1.00 85.69 211 LEU A N 1
ATOM 1715 C CA . LEU A 1 211 ? -23.153 -6.382 20.148 1.00 85.69 211 LEU A CA 1
ATOM 1716 C C . LEU A 1 211 ? -23.182 -4.899 20.556 1.00 85.69 211 LEU A C 1
ATOM 1718 O O . LEU A 1 211 ? -23.540 -4.593 21.684 1.00 85.69 211 LEU A O 1
ATOM 1722 N N . TRP A 1 212 ? -22.940 -3.950 19.645 1.00 83.00 212 TRP A N 1
ATOM 1723 C CA . TRP A 1 212 ? -22.983 -2.519 20.002 1.00 83.00 212 TRP A CA 1
ATOM 1724 C C . TRP A 1 212 ? -24.355 -2.013 20.449 1.00 83.00 212 TRP A C 1
ATOM 1726 O O . TRP A 1 212 ? -24.439 -1.121 21.295 1.00 83.00 212 TRP A O 1
ATOM 1736 N N . LYS A 1 213 ? -25.428 -2.538 19.854 1.00 86.06 213 LYS A N 1
ATOM 1737 C CA . LYS A 1 213 ? -26.802 -2.129 20.174 1.00 86.06 213 LYS A CA 1
ATOM 1738 C C . LYS A 1 213 ? -27.367 -2.845 21.394 1.00 86.06 213 LYS A C 1
ATOM 1740 O O . LYS A 1 213 ? -28.371 -2.385 21.935 1.00 86.06 213 LYS A O 1
ATOM 1745 N N . ALA A 1 214 ? -26.765 -3.954 21.818 1.00 85.62 214 ALA A N 1
ATOM 1746 C CA . ALA A 1 214 ? -27.193 -4.657 23.011 1.00 85.62 214 ALA A CA 1
ATOM 1747 C C . ALA A 1 214 ? -26.971 -3.761 24.238 1.00 85.62 214 ALA A C 1
ATOM 1749 O O . ALA A 1 214 ? -25.852 -3.331 24.539 1.00 85.62 214 ALA A O 1
ATOM 1750 N N . ASN A 1 215 ? -28.058 -3.481 24.956 1.00 80.06 215 ASN A N 1
ATOM 1751 C CA . ASN A 1 215 ? -28.002 -2.828 26.258 1.00 80.06 215 ASN A CA 1
ATOM 1752 C C . ASN A 1 215 ? -27.682 -3.870 27.338 1.00 80.06 215 ASN A C 1
ATOM 1754 O O . ASN A 1 215 ? -28.497 -4.140 28.215 1.00 80.06 215 ASN A O 1
ATOM 1758 N N . CYS A 1 216 ? -26.539 -4.536 27.195 1.00 82.88 216 CYS A N 1
ATOM 1759 C CA . CYS A 1 216 ? -26.059 -5.517 28.154 1.00 82.88 216 CYS A CA 1
ATOM 1760 C C . CYS A 1 216 ? -24.915 -4.936 28.989 1.00 82.88 216 CYS A C 1
ATOM 1762 O O . CYS A 1 216 ? -24.221 -3.993 28.586 1.00 82.88 216 CYS A O 1
ATOM 1764 N N . SER A 1 217 ? -24.747 -5.503 30.180 1.00 85.06 217 SER A N 1
ATOM 1765 C CA . SER A 1 217 ? -23.609 -5.225 31.048 1.00 85.06 217 SER A CA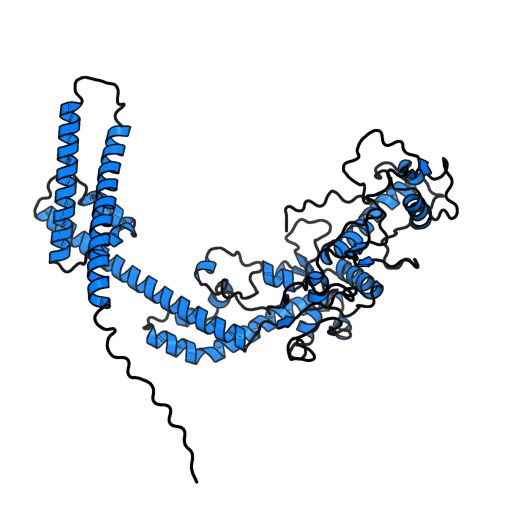 1
ATOM 1766 C C . SER A 1 217 ? -22.297 -5.664 30.390 1.00 85.06 217 SER A C 1
ATOM 1768 O O . SER A 1 217 ? -22.274 -6.525 29.509 1.00 85.06 217 SER A O 1
ATOM 1770 N N . GLU A 1 218 ? -21.173 -5.119 30.857 1.00 82.62 218 GLU A N 1
ATOM 1771 C CA . GLU A 1 218 ? -19.836 -5.502 30.383 1.00 82.62 218 GLU A CA 1
ATOM 1772 C C . GLU A 1 218 ? -19.612 -7.025 30.455 1.00 82.62 218 GLU A C 1
ATOM 1774 O O . GLU A 1 218 ? -19.140 -7.654 29.508 1.00 82.62 218 GLU A O 1
ATOM 1779 N N . LYS A 1 219 ? -20.025 -7.654 31.561 1.00 86.81 219 LYS A N 1
ATOM 1780 C CA . LYS A 1 219 ? -19.881 -9.099 31.767 1.00 86.81 219 LYS A CA 1
ATOM 1781 C C . LYS A 1 219 ? -20.685 -9.913 30.753 1.00 86.81 219 LYS A C 1
ATOM 1783 O O . LYS A 1 219 ? -20.173 -10.897 30.222 1.00 86.81 219 LYS A O 1
ATOM 1788 N N . GLU A 1 220 ? -21.926 -9.517 30.488 1.00 89.06 220 GLU A N 1
ATOM 1789 C CA . GLU A 1 220 ? -22.767 -10.159 29.473 1.00 89.06 220 GLU A CA 1
ATOM 1790 C C . GLU A 1 220 ? -22.177 -9.970 28.076 1.00 89.06 220 GLU A C 1
ATOM 1792 O O . GLU A 1 220 ? -22.149 -10.921 27.298 1.00 89.06 220 GLU A O 1
ATOM 1797 N N . MET A 1 221 ? -21.623 -8.791 27.775 1.00 83.75 221 MET A N 1
ATOM 1798 C CA . MET A 1 221 ? -20.937 -8.548 26.508 1.00 83.75 221 MET A CA 1
ATOM 1799 C C . MET A 1 221 ? -19.748 -9.487 26.313 1.00 83.75 221 MET A C 1
ATOM 1801 O O . MET A 1 221 ? -19.618 -10.099 25.255 1.00 83.75 221 MET A O 1
ATOM 1805 N N . ARG A 1 222 ? -18.896 -9.649 27.334 1.00 85.88 222 ARG A N 1
ATOM 1806 C CA . ARG A 1 222 ? -17.748 -10.570 27.284 1.00 85.88 222 ARG A CA 1
ATOM 1807 C C . ARG A 1 222 ? -18.185 -12.013 27.012 1.00 85.88 222 ARG A C 1
ATOM 1809 O O . ARG A 1 222 ? -17.497 -12.734 26.288 1.00 85.88 222 ARG A O 1
ATOM 1816 N N . ILE A 1 223 ? -19.314 -12.439 27.587 1.00 90.69 223 ILE A N 1
ATOM 1817 C CA . ILE A 1 223 ? -19.897 -13.768 27.347 1.00 90.69 223 ILE A CA 1
ATOM 1818 C C . ILE A 1 223 ? -20.381 -13.874 25.899 1.00 90.69 223 ILE A C 1
ATOM 1820 O O . ILE A 1 223 ? -19.937 -14.773 25.187 1.00 90.69 223 ILE A O 1
ATOM 1824 N N . LEU A 1 224 ? -21.191 -12.917 25.438 1.00 89.88 224 LEU A N 1
ATOM 1825 C CA . LEU A 1 224 ? -21.700 -12.885 24.066 1.00 89.88 224 LEU A CA 1
ATOM 1826 C C . LEU A 1 224 ? -20.562 -12.881 23.044 1.00 89.88 224 LEU A C 1
ATOM 1828 O O . LEU A 1 224 ? -20.586 -13.653 22.093 1.00 89.88 224 LEU A O 1
ATOM 1832 N N . LEU A 1 225 ? -19.529 -12.067 23.249 1.00 87.19 225 LEU A N 1
ATOM 1833 C CA . LEU A 1 225 ? -18.375 -11.999 22.357 1.00 87.19 225 LEU A CA 1
ATOM 1834 C C . LEU A 1 225 ? -17.641 -13.343 22.277 1.00 87.19 225 LEU A C 1
ATOM 1836 O O . LEU A 1 225 ? -17.280 -13.788 21.186 1.00 87.19 225 LEU A O 1
ATOM 1840 N N . ARG A 1 226 ? -17.464 -14.027 23.414 1.00 89.44 226 ARG A N 1
ATOM 1841 C CA . ARG A 1 226 ? -16.855 -15.363 23.467 1.00 89.44 226 ARG A CA 1
ATOM 1842 C C . ARG A 1 226 ? -17.701 -16.395 22.725 1.00 89.44 226 ARG A C 1
ATOM 1844 O O . ARG A 1 226 ? -17.162 -17.167 21.938 1.00 89.44 226 ARG A O 1
ATOM 1851 N N . GLU A 1 227 ? -19.013 -16.382 22.937 1.00 93.19 227 GLU A N 1
ATOM 1852 C CA . GLU A 1 227 ? -19.952 -17.275 22.250 1.00 93.19 227 GLU A CA 1
ATOM 1853 C C . GLU A 1 227 ? -19.963 -17.020 20.739 1.00 93.19 227 GLU A C 1
ATOM 1855 O O . GLU A 1 227 ? -19.961 -17.961 19.951 1.00 93.19 227 GLU A O 1
ATOM 1860 N N . GLN A 1 228 ? -19.882 -15.756 20.325 1.00 93.56 228 GLN A N 1
ATOM 1861 C CA . GLN A 1 228 ? -19.906 -15.321 18.929 1.00 93.56 228 GLN A CA 1
ATOM 1862 C C . GLN A 1 228 ? -18.539 -15.370 18.225 1.00 93.56 228 GLN A C 1
ATOM 1864 O O . GLN A 1 228 ? -18.464 -15.160 17.015 1.00 93.56 228 GLN A O 1
ATOM 1869 N N . THR A 1 229 ? -17.452 -15.684 18.937 1.00 90.19 229 THR A N 1
ATOM 1870 C CA . THR A 1 229 ? -16.075 -15.662 18.404 1.00 90.19 229 THR A CA 1
ATOM 1871 C C . THR A 1 229 ? -15.914 -16.545 17.160 1.00 90.19 229 THR A C 1
ATOM 1873 O O . THR A 1 229 ? -15.246 -16.152 16.206 1.00 90.19 229 THR A O 1
ATOM 1876 N N . HIS A 1 230 ? -16.563 -17.713 17.125 1.00 92.81 230 HIS A N 1
ATOM 1877 C CA . HIS A 1 230 ? -16.516 -18.619 15.974 1.00 92.81 230 HIS A CA 1
ATOM 1878 C C . HIS A 1 230 ? -17.231 -18.047 14.737 1.00 92.81 230 HIS A C 1
ATOM 1880 O O . HIS A 1 230 ? -16.736 -18.197 13.621 1.00 92.81 230 HIS A O 1
ATOM 1886 N N . VAL A 1 231 ? -18.356 -17.350 14.931 1.00 94.88 231 VAL A N 1
ATOM 1887 C CA . VAL A 1 231 ? -19.097 -16.687 13.847 1.00 94.88 231 VAL A CA 1
ATOM 1888 C C . VAL A 1 231 ? -18.298 -15.504 13.307 1.00 94.88 231 VAL A C 1
ATOM 1890 O O . VAL A 1 231 ? -18.138 -15.383 12.097 1.00 94.88 231 VAL A O 1
ATOM 1893 N N . ILE A 1 232 ? -17.723 -14.679 14.192 1.00 92.19 232 ILE A N 1
ATOM 1894 C CA . ILE A 1 232 ? -16.823 -13.579 13.807 1.00 92.19 232 ILE A CA 1
ATOM 1895 C C . ILE A 1 232 ? -15.630 -14.130 13.017 1.00 92.19 232 ILE A C 1
ATOM 1897 O O . ILE A 1 232 ? -15.279 -13.590 11.972 1.00 92.19 232 ILE A O 1
ATOM 1901 N N . GLY A 1 233 ? -15.037 -15.237 13.471 1.00 93.38 233 GLY A N 1
ATOM 1902 C CA . GLY A 1 233 ? -13.957 -15.909 12.755 1.00 93.38 233 GLY A CA 1
ATOM 1903 C C . GLY A 1 233 ? -14.359 -16.370 11.351 1.00 93.38 233 GLY A C 1
ATOM 1904 O O . GLY A 1 233 ? -13.614 -16.147 10.398 1.00 93.38 233 GLY A O 1
ATOM 1905 N N . ALA A 1 234 ? -15.551 -16.954 11.196 1.00 94.38 234 ALA A N 1
ATOM 1906 C CA . ALA A 1 234 ? -16.074 -17.360 9.893 1.00 94.38 234 ALA A CA 1
ATOM 1907 C C . ALA A 1 234 ? -16.304 -16.162 8.951 1.00 94.38 234 ALA A C 1
ATOM 1909 O O . ALA A 1 234 ? -15.946 -16.242 7.775 1.00 94.38 234 ALA A O 1
ATOM 1910 N N . GLU A 1 235 ? -16.827 -15.045 9.467 1.00 95.50 235 GLU A N 1
ATOM 1911 C CA . GLU A 1 235 ? -16.989 -13.790 8.715 1.00 95.50 235 GLU A CA 1
ATOM 1912 C C . GLU A 1 235 ? -15.633 -13.215 8.274 1.00 95.50 235 GLU A C 1
ATOM 1914 O O . GLU A 1 235 ? -15.479 -12.836 7.114 1.00 95.50 235 GLU A O 1
ATOM 1919 N N . ILE A 1 236 ? -14.608 -13.234 9.140 1.00 93.88 236 ILE A N 1
ATOM 1920 C CA . ILE A 1 236 ? -13.236 -12.823 8.782 1.00 93.88 236 ILE A CA 1
ATOM 1921 C C . ILE A 1 236 ? -12.695 -13.682 7.631 1.00 93.88 236 ILE A C 1
ATOM 1923 O O . ILE A 1 236 ? -12.141 -13.146 6.669 1.00 93.88 236 ILE A O 1
ATOM 1927 N N . VAL A 1 237 ? -12.862 -15.007 7.699 1.00 93.12 237 VAL A N 1
ATOM 1928 C CA . VAL A 1 237 ? -12.404 -15.929 6.645 1.00 93.12 237 VAL A CA 1
ATOM 1929 C C . VAL A 1 237 ? -13.147 -15.685 5.329 1.00 93.12 237 VAL A C 1
ATOM 1931 O O . VAL A 1 237 ? -12.519 -15.650 4.269 1.00 93.12 237 VAL A O 1
ATOM 1934 N N . ALA A 1 238 ? -14.469 -15.501 5.380 1.00 95.12 238 ALA A N 1
ATOM 1935 C CA . ALA A 1 238 ? -15.282 -15.215 4.201 1.00 95.12 238 ALA A CA 1
ATOM 1936 C C . ALA A 1 238 ? -14.901 -13.871 3.564 1.00 95.12 238 ALA A C 1
ATOM 1938 O O . ALA A 1 238 ? -14.711 -13.794 2.350 1.00 95.12 238 ALA A O 1
ATOM 1939 N N . TRP A 1 239 ? -14.716 -12.836 4.385 1.00 95.06 239 TRP A N 1
ATOM 1940 C CA . TRP A 1 239 ? -14.275 -11.513 3.958 1.00 95.06 239 TRP A CA 1
ATOM 1941 C C . TRP A 1 239 ? -12.891 -11.555 3.300 1.00 95.06 239 TRP A C 1
ATOM 1943 O O . TRP A 1 239 ? -12.722 -11.050 2.189 1.00 95.06 239 TRP A O 1
ATOM 1953 N N . LYS A 1 240 ? -11.921 -12.232 3.930 1.00 94.19 240 LYS A N 1
ATOM 1954 C CA . LYS A 1 240 ? -10.567 -12.430 3.389 1.00 94.19 240 LYS A CA 1
ATOM 1955 C C . LYS A 1 240 ? -10.612 -13.107 2.021 1.00 94.19 240 LYS A C 1
ATOM 1957 O O . LYS A 1 240 ? -10.012 -12.607 1.072 1.00 94.19 240 LYS A O 1
ATOM 1962 N N . ARG A 1 241 ? -11.380 -14.195 1.904 1.00 94.12 241 ARG A N 1
ATOM 1963 C CA . ARG A 1 241 ? -11.582 -14.897 0.630 1.00 94.12 241 ARG A CA 1
ATOM 1964 C C . ARG A 1 241 ? -12.211 -13.983 -0.419 1.00 94.12 241 ARG A C 1
ATOM 1966 O O . ARG A 1 241 ? -11.793 -14.016 -1.565 1.00 94.12 241 ARG A O 1
ATOM 1973 N N . GLY A 1 242 ? -13.170 -13.140 -0.036 1.00 94.94 242 GLY A N 1
ATOM 1974 C CA . GLY A 1 242 ? -13.780 -12.163 -0.938 1.00 94.94 242 GLY A CA 1
ATOM 1975 C C . GLY A 1 242 ? -12.760 -11.200 -1.556 1.00 94.94 242 GLY A C 1
ATOM 1976 O O . GLY A 1 242 ? -12.794 -10.972 -2.763 1.00 94.94 242 GLY A O 1
ATOM 1977 N N . ILE A 1 243 ? -11.819 -10.688 -0.756 1.00 94.25 243 ILE A N 1
ATOM 1978 C CA . ILE A 1 243 ? -10.736 -9.813 -1.237 1.00 94.25 243 ILE A CA 1
ATOM 1979 C C . ILE A 1 243 ? -9.780 -10.571 -2.160 1.00 94.25 243 ILE A C 1
ATOM 1981 O O . ILE A 1 243 ? -9.459 -10.095 -3.249 1.00 94.25 243 ILE A O 1
ATOM 1985 N N . GLU A 1 244 ? -9.336 -11.756 -1.742 1.00 93.75 244 GLU A N 1
ATOM 1986 C CA . GLU A 1 244 ? -8.420 -12.588 -2.527 1.00 93.75 244 GLU A CA 1
ATOM 1987 C C . GLU A 1 244 ? -9.036 -12.964 -3.877 1.00 93.75 244 GLU A C 1
ATOM 1989 O O . GLU A 1 244 ? -8.428 -12.731 -4.921 1.00 93.75 244 GLU A O 1
ATOM 1994 N N . SER A 1 245 ? -10.275 -13.454 -3.878 1.00 94.62 245 SER A N 1
ATOM 1995 C CA . SER A 1 245 ? -10.984 -13.816 -5.102 1.00 94.62 245 SER A CA 1
ATOM 1996 C C . SER A 1 245 ? -11.281 -12.598 -5.979 1.00 94.62 245 SER A C 1
ATOM 1998 O O . SER A 1 245 ? -11.214 -12.710 -7.203 1.00 94.62 245 SER A O 1
ATOM 2000 N N . HIS A 1 246 ? -11.536 -11.416 -5.403 1.00 95.31 246 HIS A N 1
ATOM 2001 C CA . HIS A 1 246 ? -11.661 -10.178 -6.175 1.00 95.31 246 HIS A CA 1
ATOM 2002 C C . HIS A 1 246 ? -10.375 -9.879 -6.958 1.00 95.31 246 HIS A C 1
ATOM 2004 O O . HIS A 1 246 ? -10.419 -9.793 -8.188 1.00 95.31 246 HIS A O 1
ATOM 2010 N N . PHE A 1 247 ? -9.218 -9.808 -6.294 1.00 95.25 247 PHE A N 1
ATOM 2011 C CA . PHE A 1 247 ? -7.951 -9.529 -6.978 1.00 95.25 247 PHE A CA 1
ATOM 2012 C C . PHE A 1 247 ? -7.544 -10.651 -7.935 1.00 95.25 247 PHE A C 1
ATOM 2014 O O . PHE A 1 247 ? -7.059 -10.376 -9.035 1.00 95.25 247 PHE A O 1
ATOM 2021 N N . ALA A 1 248 ? -7.784 -11.911 -7.568 1.00 93.94 248 ALA A N 1
ATOM 2022 C CA . ALA A 1 248 ? -7.539 -13.041 -8.454 1.00 93.94 248 ALA A CA 1
ATOM 2023 C C . ALA A 1 248 ? -8.397 -12.956 -9.727 1.00 93.94 248 ALA A C 1
ATOM 2025 O O . ALA A 1 248 ? -7.883 -13.171 -10.826 1.00 93.94 248 ALA A O 1
ATOM 2026 N N . SER A 1 249 ? -9.668 -12.551 -9.614 1.00 94.88 249 SER A N 1
ATOM 2027 C CA . SER A 1 249 ? -10.554 -12.375 -10.770 1.00 94.88 249 SER A CA 1
ATOM 2028 C C . SER A 1 249 ? -10.037 -11.317 -11.746 1.00 94.88 249 SER A C 1
ATOM 2030 O O . SER A 1 249 ? -10.067 -11.541 -12.957 1.00 94.88 249 SER A O 1
ATOM 2032 N N . LEU A 1 250 ? -9.463 -10.217 -11.242 1.00 94.69 250 LEU A N 1
ATOM 2033 C CA . LEU A 1 250 ? -8.860 -9.179 -12.083 1.00 94.69 250 LEU A CA 1
ATOM 2034 C C . LEU A 1 250 ? -7.702 -9.745 -12.920 1.00 94.69 250 LEU A C 1
ATOM 2036 O O . LEU A 1 250 ? -7.564 -9.407 -14.098 1.00 94.69 250 LEU A O 1
ATOM 2040 N N . VAL A 1 251 ? -6.904 -10.647 -12.337 1.00 93.00 251 VAL A N 1
ATOM 2041 C CA . VAL A 1 251 ? -5.818 -11.341 -13.044 1.00 93.00 251 VAL A CA 1
ATOM 2042 C C . VAL A 1 251 ? -6.384 -12.320 -14.077 1.00 93.00 251 VAL A C 1
ATOM 2044 O O . VAL A 1 251 ? -5.945 -12.324 -15.233 1.00 93.00 251 VAL A O 1
ATOM 2047 N N . TYR A 1 252 ? -7.380 -13.127 -13.699 1.00 90.31 252 TYR A N 1
ATOM 2048 C CA . TYR A 1 252 ? -7.987 -14.124 -14.585 1.00 90.31 252 TYR A CA 1
ATOM 2049 C C . TYR A 1 252 ? -8.681 -13.509 -15.796 1.00 90.31 252 TYR A C 1
ATOM 2051 O O . TYR A 1 252 ? -8.514 -14.021 -16.901 1.00 90.31 252 TYR A O 1
ATOM 2059 N N . ILE A 1 253 ? -9.398 -12.394 -15.630 1.00 86.75 253 ILE A N 1
ATOM 2060 C CA . ILE A 1 253 ? -10.086 -11.707 -16.734 1.00 86.75 253 ILE A CA 1
ATOM 2061 C C . ILE A 1 253 ? -9.103 -11.334 -17.853 1.00 86.75 253 ILE A C 1
ATOM 2063 O O . ILE A 1 253 ? -9.451 -11.390 -19.030 1.00 86.75 253 ILE A O 1
ATOM 2067 N N . LYS A 1 254 ? -7.862 -10.974 -17.506 1.00 85.06 254 LYS A N 1
ATOM 2068 C CA . LYS A 1 254 ? -6.852 -10.539 -18.480 1.00 85.06 254 LYS A CA 1
ATOM 2069 C C . LYS A 1 254 ? -5.946 -11.663 -18.983 1.00 85.06 254 LYS A C 1
ATOM 2071 O O . LYS A 1 254 ? -5.486 -11.584 -20.118 1.00 85.06 254 LYS A O 1
ATOM 2076 N N . ARG A 1 255 ? -5.668 -12.696 -18.178 1.00 79.88 255 ARG A N 1
ATOM 2077 C CA . ARG A 1 255 ? -4.750 -13.798 -18.547 1.00 79.88 255 ARG A CA 1
ATOM 2078 C C . ARG A 1 255 ? -5.437 -15.106 -18.943 1.00 79.88 255 ARG A C 1
ATOM 2080 O O . ARG A 1 255 ? -4.775 -15.998 -19.478 1.00 79.88 255 ARG A O 1
ATOM 2087 N N . GLY A 1 256 ? -6.727 -15.247 -18.659 1.00 76.50 256 GLY A N 1
ATOM 2088 C CA . GLY A 1 256 ? -7.428 -16.526 -18.694 1.00 76.50 256 GLY A CA 1
ATOM 2089 C C . GLY A 1 256 ? -6.920 -17.511 -17.631 1.00 76.50 256 GLY A C 1
ATOM 2090 O O . GLY A 1 256 ? -6.128 -17.174 -16.747 1.00 76.50 256 GLY A O 1
ATOM 2091 N N . SER A 1 257 ? -7.339 -18.774 -17.745 1.00 68.19 257 SER A N 1
ATOM 2092 C CA . SER A 1 257 ? -7.011 -19.851 -16.791 1.00 68.19 257 SER A CA 1
ATOM 2093 C C . SER A 1 257 ? -5.520 -20.209 -16.718 1.00 68.19 257 SER A C 1
ATOM 2095 O O . SER A 1 257 ? -5.074 -20.809 -15.743 1.00 68.19 257 SER A O 1
ATOM 2097 N N . ARG A 1 258 ? -4.709 -19.790 -17.702 1.00 68.88 258 ARG A N 1
ATOM 2098 C CA . ARG A 1 258 ? -3.251 -20.024 -17.734 1.00 68.88 258 ARG A CA 1
ATOM 2099 C C . ARG A 1 258 ? -2.486 -19.304 -16.613 1.00 68.88 258 ARG A C 1
ATOM 2101 O O . ARG A 1 258 ? -1.298 -19.564 -16.432 1.00 68.88 258 ARG A O 1
ATOM 2108 N N . ALA A 1 259 ? -3.134 -18.411 -15.861 1.00 62.72 259 ALA A N 1
ATOM 2109 C CA . ALA A 1 259 ? -2.534 -17.752 -14.703 1.00 62.72 259 ALA A CA 1
ATOM 2110 C C . ALA A 1 259 ? -2.169 -18.732 -13.565 1.00 62.72 259 ALA A C 1
ATOM 2112 O O . ALA A 1 259 ? -1.185 -18.491 -12.868 1.00 62.72 259 ALA A O 1
ATOM 2113 N N . LEU A 1 260 ? -2.887 -19.859 -13.439 1.00 60.62 260 LEU A N 1
ATOM 2114 C CA . LEU A 1 260 ? -2.704 -20.849 -12.365 1.00 60.62 260 LEU A CA 1
ATOM 2115 C C . LEU A 1 260 ? -1.477 -21.759 -12.526 1.00 60.62 260 LEU A C 1
ATOM 2117 O O . LEU A 1 260 ? -0.986 -22.295 -11.539 1.00 60.62 260 LEU A O 1
ATOM 2121 N N . ASN A 1 261 ? -0.913 -21.901 -13.731 1.00 64.44 261 ASN A N 1
ATOM 2122 C CA . ASN A 1 261 ? 0.198 -22.839 -13.990 1.00 64.44 261 ASN A CA 1
ATOM 2123 C C . ASN A 1 261 ? 1.540 -22.424 -13.356 1.00 64.44 261 ASN A C 1
ATOM 2125 O O . ASN A 1 261 ? 2.579 -23.040 -13.593 1.00 64.44 261 ASN A O 1
ATOM 2129 N N . HIS A 1 262 ? 1.548 -21.345 -12.583 1.00 63.81 262 HIS A N 1
ATOM 2130 C CA . HIS A 1 262 ? 2.757 -20.678 -12.141 1.00 63.81 262 HIS A CA 1
ATOM 2131 C C . HIS A 1 262 ? 2.556 -20.117 -10.728 1.00 63.81 262 HIS A C 1
ATOM 2133 O O . HIS A 1 262 ? 2.542 -18.906 -10.518 1.00 63.81 262 HIS A O 1
ATOM 2139 N N . ILE A 1 263 ? 2.354 -21.008 -9.764 1.00 74.19 263 ILE A N 1
ATOM 2140 C CA . ILE A 1 263 ? 2.245 -20.667 -8.342 1.00 74.19 263 ILE A CA 1
ATOM 2141 C C . ILE A 1 263 ? 3.630 -20.238 -7.810 1.00 74.19 263 ILE A C 1
ATOM 2143 O O . ILE A 1 263 ? 4.656 -20.728 -8.297 1.00 74.19 263 ILE A O 1
ATOM 2147 N N . VAL A 1 264 ? 3.667 -19.314 -6.837 1.00 69.31 264 VAL A N 1
ATOM 2148 C CA . VAL A 1 264 ? 4.908 -18.895 -6.150 1.00 69.31 264 VAL A CA 1
ATOM 2149 C C . VAL A 1 264 ? 5.657 -20.114 -5.635 1.00 69.31 264 VAL A C 1
ATOM 2151 O O . VAL A 1 264 ? 5.072 -21.001 -5.012 1.00 69.31 264 VAL A O 1
ATOM 2154 N N . GLN A 1 265 ? 6.967 -20.125 -5.862 1.00 72.12 265 GLN A N 1
ATOM 2155 C CA . GLN A 1 265 ? 7.876 -21.016 -5.156 1.00 72.12 265 GLN A CA 1
ATOM 2156 C C . GLN A 1 265 ? 8.683 -20.165 -4.173 1.00 72.12 265 GLN A C 1
ATOM 2158 O O . GLN A 1 265 ? 9.179 -19.110 -4.577 1.00 72.12 265 GLN A O 1
ATOM 2163 N N . PRO A 1 266 ? 8.802 -20.566 -2.894 1.00 63.97 266 PRO A N 1
ATOM 2164 C CA . PRO A 1 266 ? 9.630 -19.856 -1.927 1.00 63.97 266 PRO A CA 1
ATOM 2165 C C . PRO A 1 266 ? 11.106 -20.065 -2.286 1.00 63.97 266 PRO A C 1
ATOM 2167 O O . PRO A 1 266 ? 11.784 -20.935 -1.753 1.00 63.97 266 PRO A O 1
ATOM 2170 N N . THR A 1 267 ? 11.609 -19.292 -3.240 1.00 64.81 267 THR A N 1
ATOM 2171 C CA . THR A 1 267 ? 13.036 -19.242 -3.554 1.00 64.81 267 THR A CA 1
ATOM 2172 C C . THR A 1 267 ? 13.650 -18.111 -2.726 1.00 64.81 267 THR A C 1
ATOM 2174 O O . THR A 1 267 ? 13.081 -17.028 -2.659 1.00 64.81 267 THR A O 1
ATOM 2177 N N . MET A 1 268 ? 14.799 -18.352 -2.083 1.00 62.12 268 MET A N 1
ATOM 2178 C CA . MET A 1 268 ? 15.595 -17.357 -1.325 1.00 62.12 268 MET A CA 1
ATOM 2179 C C . MET A 1 268 ? 15.003 -16.799 -0.018 1.00 62.12 268 MET A C 1
ATOM 2181 O O . MET A 1 268 ? 15.605 -15.923 0.604 1.00 62.12 268 MET A O 1
ATOM 2185 N N . LEU A 1 269 ? 13.883 -17.328 0.464 1.00 68.00 269 LEU A N 1
ATOM 2186 C CA . LEU A 1 269 ? 13.323 -16.940 1.759 1.00 68.00 269 LEU A CA 1
ATOM 2187 C C . LEU A 1 269 ? 13.746 -17.945 2.841 1.00 68.00 269 LEU A C 1
ATOM 2189 O O . LEU A 1 269 ? 13.600 -19.152 2.648 1.00 68.00 269 LEU A O 1
ATOM 2193 N N . ARG A 1 270 ? 14.290 -17.459 3.969 1.00 69.81 270 ARG A N 1
ATOM 2194 C CA . ARG A 1 270 ? 14.481 -18.274 5.185 1.00 69.81 270 ARG A CA 1
ATOM 2195 C C . ARG A 1 270 ? 13.330 -18.023 6.137 1.00 69.81 270 ARG A C 1
ATOM 2197 O O . ARG A 1 270 ? 12.998 -16.875 6.430 1.00 69.81 270 ARG A O 1
ATOM 2204 N N . PHE A 1 271 ? 12.769 -19.110 6.642 1.00 70.62 271 PHE A N 1
ATOM 2205 C CA . PHE A 1 271 ? 11.644 -19.086 7.562 1.00 70.62 271 PHE A CA 1
ATOM 2206 C C . PHE A 1 271 ? 12.058 -19.667 8.906 1.00 70.62 271 PHE A C 1
ATOM 2208 O O . PHE A 1 271 ? 12.800 -20.648 8.971 1.00 70.62 271 PHE A O 1
ATOM 2215 N N . GLU A 1 272 ? 11.549 -19.073 9.980 1.00 74.38 272 GLU A N 1
ATOM 2216 C CA . GLU A 1 272 ? 11.687 -19.628 11.321 1.00 74.38 272 GLU A CA 1
ATOM 2217 C C . GLU A 1 272 ? 10.738 -20.833 11.457 1.00 74.38 272 GLU A C 1
ATOM 2219 O O . GLU A 1 272 ? 9.519 -20.684 11.496 1.00 74.38 272 GLU A O 1
ATOM 2224 N N . GLY A 1 273 ? 11.286 -22.050 11.490 1.00 69.19 273 GLY A N 1
ATOM 2225 C CA . GLY A 1 273 ? 10.563 -23.255 11.924 1.00 69.19 273 GLY A CA 1
ATOM 2226 C C . GLY A 1 273 ? 9.643 -23.961 10.912 1.00 69.19 273 GLY A C 1
ATOM 2227 O O . GLY A 1 273 ? 9.162 -25.045 11.232 1.00 69.19 273 GLY A O 1
ATOM 2228 N N . LYS A 1 274 ? 9.416 -23.430 9.699 1.00 67.56 274 LYS A N 1
ATOM 2229 C CA . LYS A 1 274 ? 8.670 -24.116 8.614 1.00 67.56 274 LYS A CA 1
ATOM 2230 C C . LYS A 1 274 ? 9.484 -24.194 7.317 1.00 67.56 274 LYS A C 1
ATOM 2232 O O . LYS A 1 274 ? 10.235 -23.280 6.998 1.00 67.56 274 LYS A O 1
ATOM 2237 N N . THR A 1 275 ? 9.294 -25.258 6.534 1.00 70.50 275 THR A N 1
ATOM 2238 C CA . THR A 1 275 ? 9.913 -25.437 5.203 1.00 70.50 275 THR A CA 1
ATOM 2239 C C . THR A 1 275 ? 9.300 -24.523 4.136 1.00 70.50 275 THR A C 1
ATOM 2241 O O . THR A 1 275 ? 10.009 -24.086 3.232 1.00 70.50 275 THR A O 1
ATOM 2244 N N . ASN A 1 276 ? 8.007 -24.194 4.244 1.00 78.75 276 ASN A N 1
ATOM 2245 C CA . ASN A 1 276 ? 7.304 -23.259 3.363 1.00 78.75 276 ASN A CA 1
ATOM 2246 C C . ASN A 1 276 ? 6.152 -22.569 4.125 1.00 78.75 276 ASN A C 1
ATOM 2248 O O . ASN A 1 276 ? 5.216 -23.247 4.539 1.00 78.75 276 ASN A O 1
ATOM 2252 N N . PRO A 1 277 ? 6.148 -21.238 4.311 1.00 77.12 277 PRO A N 1
ATOM 2253 C CA . PRO A 1 277 ? 5.090 -20.565 5.063 1.00 77.12 277 PRO A CA 1
ATOM 2254 C C . PRO A 1 277 ? 3.804 -20.376 4.252 1.00 77.12 277 PRO A C 1
ATOM 2256 O O . PRO A 1 277 ? 2.786 -19.986 4.810 1.00 77.12 277 PRO A O 1
ATOM 2259 N N . PHE A 1 278 ? 3.864 -20.586 2.936 1.00 83.12 278 PHE A N 1
ATOM 2260 C CA . PHE A 1 278 ? 2.745 -20.383 2.025 1.00 83.12 278 PHE A CA 1
ATOM 2261 C C . PHE A 1 278 ? 2.027 -21.699 1.718 1.00 83.12 278 PHE A C 1
ATOM 2263 O O . PHE A 1 278 ? 1.150 -21.723 0.862 1.00 83.12 278 PHE A O 1
ATOM 2270 N N . GLU A 1 279 ? 2.413 -22.802 2.364 1.00 85.06 279 GLU A N 1
ATOM 2271 C CA . GLU A 1 279 ? 1.794 -24.115 2.160 1.00 85.06 279 GLU A CA 1
ATOM 2272 C C . GLU A 1 279 ? 0.300 -24.097 2.510 1.00 85.06 279 GLU A C 1
ATOM 2274 O O . GLU A 1 279 ? -0.515 -24.624 1.759 1.00 85.06 279 GLU A O 1
ATOM 2279 N N . ASP A 1 280 ? -0.061 -23.371 3.570 1.00 85.88 280 ASP A N 1
ATOM 2280 C CA . ASP A 1 280 ? -1.440 -23.226 4.045 1.00 85.88 280 ASP A CA 1
ATOM 2281 C C . ASP A 1 280 ? -2.269 -22.228 3.203 1.00 85.88 280 ASP A C 1
ATOM 2283 O O . ASP A 1 280 ? -3.457 -22.013 3.456 1.00 85.88 280 ASP A O 1
ATOM 2287 N N . TYR A 1 281 ? -1.659 -21.572 2.210 1.00 88.38 281 TYR A N 1
ATOM 2288 C CA . TYR A 1 281 ? -2.326 -20.562 1.393 1.00 88.38 281 TYR A CA 1
ATOM 2289 C C . TYR A 1 281 ? -3.021 -21.179 0.177 1.00 88.38 281 TYR A C 1
ATOM 2291 O O . TYR A 1 281 ? -2.503 -22.076 -0.498 1.00 88.38 281 TYR A O 1
ATOM 2299 N N . THR A 1 282 ? -4.190 -20.632 -0.159 1.00 89.94 282 THR A N 1
ATOM 2300 C CA . THR A 1 282 ? -4.915 -20.987 -1.384 1.00 89.94 282 THR A CA 1
ATOM 2301 C C . THR A 1 282 ? -4.061 -20.688 -2.621 1.00 89.94 282 THR A C 1
ATOM 2303 O O . THR A 1 282 ? -3.163 -19.842 -2.583 1.00 89.94 282 THR A O 1
ATOM 2306 N N . ASP A 1 283 ? -4.326 -21.370 -3.737 1.00 89.44 283 ASP A N 1
ATOM 2307 C CA . ASP A 1 283 ? -3.614 -21.103 -4.997 1.00 89.44 283 ASP A CA 1
ATOM 2308 C C . ASP A 1 283 ? -3.803 -19.649 -5.459 1.00 89.44 283 ASP A C 1
ATOM 2310 O O . ASP A 1 283 ? -2.857 -19.030 -5.944 1.00 89.44 283 ASP A O 1
ATOM 2314 N N . GLU A 1 284 ? -4.996 -19.080 -5.248 1.00 90.69 284 GLU A N 1
ATOM 2315 C CA . GLU A 1 284 ? -5.298 -17.669 -5.522 1.00 90.69 284 GLU A CA 1
ATOM 2316 C C . GLU A 1 284 ? -4.410 -16.743 -4.694 1.00 90.69 284 GLU A C 1
ATOM 2318 O O . GLU A 1 284 ? -3.753 -15.862 -5.246 1.00 90.69 284 GLU A O 1
ATOM 2323 N N . HIS A 1 285 ? -4.319 -16.979 -3.384 1.00 91.44 285 HIS A N 1
ATOM 2324 C CA . HIS A 1 285 ? -3.469 -16.171 -2.522 1.00 91.44 285 HIS A CA 1
ATOM 2325 C C . HIS A 1 285 ? -1.997 -16.317 -2.920 1.00 91.44 285 HIS A C 1
ATOM 2327 O O . HIS A 1 285 ? -1.307 -15.318 -3.111 1.00 91.44 285 HIS A O 1
ATOM 2333 N N . ARG A 1 286 ? -1.508 -17.546 -3.139 1.00 91.62 286 ARG A N 1
ATOM 2334 C CA . ARG A 1 286 ? -0.132 -17.769 -3.606 1.00 91.62 286 ARG A CA 1
ATOM 2335 C C . ARG A 1 286 ? 0.135 -17.089 -4.947 1.00 91.62 286 ARG A C 1
ATOM 2337 O O . ARG A 1 286 ? 1.222 -16.560 -5.131 1.00 91.62 286 ARG A O 1
ATOM 2344 N N . MET A 1 287 ? -0.824 -17.050 -5.871 1.00 92.50 287 MET A N 1
ATOM 2345 C CA . MET A 1 287 ? -0.699 -16.291 -7.118 1.00 92.50 287 MET A CA 1
ATOM 2346 C C . MET A 1 287 ? -0.561 -14.785 -6.851 1.00 92.50 287 MET A C 1
ATOM 2348 O O . MET A 1 287 ? 0.314 -14.149 -7.436 1.00 92.50 287 MET A O 1
ATOM 2352 N N . LEU A 1 288 ? -1.381 -14.218 -5.963 1.00 93.75 288 LEU A N 1
ATOM 2353 C CA . LEU A 1 288 ? -1.329 -12.794 -5.605 1.00 93.75 288 LEU A CA 1
ATOM 2354 C C . LEU A 1 288 ? -0.032 -12.394 -4.891 1.00 93.75 288 LEU A C 1
ATOM 2356 O O . LEU A 1 288 ? 0.337 -11.222 -4.900 1.00 93.75 288 LEU A O 1
ATOM 2360 N N . LEU A 1 289 ? 0.685 -13.359 -4.312 1.00 93.94 289 LEU A N 1
ATOM 2361 C CA . LEU A 1 289 ? 1.991 -13.134 -3.702 1.00 93.94 289 LEU A CA 1
ATOM 2362 C C . LEU A 1 289 ? 3.139 -12.987 -4.702 1.00 93.94 289 LEU A C 1
ATOM 2364 O O . LEU A 1 289 ? 4.241 -12.650 -4.277 1.00 93.94 289 LEU A O 1
ATOM 2368 N N . ARG A 1 290 ? 2.945 -13.250 -5.997 1.00 94.00 290 ARG A N 1
ATOM 2369 C CA . ARG A 1 290 ? 4.028 -13.203 -6.992 1.00 94.00 290 ARG A CA 1
ATOM 2370 C C . ARG A 1 290 ? 4.558 -11.790 -7.232 1.00 94.00 290 ARG A C 1
ATOM 2372 O O . ARG A 1 290 ? 3.787 -10.844 -7.328 1.00 94.00 290 ARG A O 1
ATOM 2379 N N . GLY A 1 291 ? 5.871 -11.678 -7.440 1.00 94.81 291 GLY A N 1
ATOM 2380 C CA . GLY A 1 291 ? 6.554 -10.415 -7.741 1.00 94.81 291 GLY A CA 1
ATOM 2381 C C . GLY A 1 291 ? 6.183 -9.786 -9.085 1.00 94.81 291 GLY A C 1
ATOM 2382 O O . GLY A 1 291 ? 6.318 -8.573 -9.235 1.00 94.81 291 GLY A O 1
ATOM 2383 N N . ASP A 1 292 ? 5.679 -10.580 -10.037 1.00 96.12 292 ASP A N 1
ATOM 2384 C CA . ASP A 1 292 ? 5.204 -10.098 -11.337 1.00 96.12 292 ASP A CA 1
ATOM 2385 C C . ASP A 1 292 ? 3.703 -9.781 -11.360 1.00 96.12 292 ASP A C 1
ATOM 2387 O O . ASP A 1 292 ? 3.216 -9.277 -12.366 1.00 96.12 292 ASP A O 1
ATOM 2391 N N . ILE A 1 293 ? 2.933 -10.054 -10.304 1.00 95.94 293 ILE A N 1
ATOM 2392 C CA . ILE A 1 293 ? 1.506 -9.705 -10.265 1.00 95.94 293 ILE A CA 1
ATOM 2393 C C . ILE A 1 293 ? 1.353 -8.301 -9.681 1.00 95.94 293 ILE A C 1
ATOM 2395 O O . ILE A 1 293 ? 1.441 -8.092 -8.473 1.00 95.94 293 ILE A O 1
ATOM 2399 N N . LEU A 1 294 ? 1.135 -7.340 -10.578 1.00 97.44 294 LEU A N 1
ATOM 2400 C CA . LEU A 1 294 ? 1.078 -5.916 -10.267 1.00 97.44 294 LEU A CA 1
ATOM 2401 C C . LEU A 1 294 ? -0.272 -5.322 -10.664 1.00 97.44 294 LEU A C 1
ATOM 2403 O O . LEU A 1 294 ? -0.920 -5.755 -11.621 1.00 97.44 294 LEU A O 1
ATOM 2407 N N . PHE A 1 295 ? -0.673 -4.302 -9.921 1.00 97.69 295 PHE A N 1
ATOM 2408 C CA . PHE A 1 295 ? -1.903 -3.551 -10.113 1.00 97.69 295 PHE A CA 1
ATOM 2409 C C . PHE A 1 295 ? -1.582 -2.068 -10.301 1.00 97.69 295 PHE A C 1
ATOM 2411 O O . PHE A 1 295 ? -0.431 -1.648 -10.198 1.00 97.69 295 PHE A O 1
ATOM 2418 N N . TYR A 1 296 ? -2.609 -1.276 -10.572 1.00 97.25 296 TYR A N 1
ATOM 2419 C CA . TYR A 1 296 ? -2.573 0.180 -10.499 1.00 97.25 296 TYR A CA 1
ATOM 2420 C C . TYR A 1 296 ? -3.939 0.694 -10.038 1.00 97.25 296 TYR A C 1
ATOM 2422 O O . TYR A 1 296 ? -4.937 -0.025 -10.125 1.00 97.25 296 TYR A O 1
ATOM 2430 N N . ASN A 1 297 ? -3.980 1.923 -9.526 1.00 95.94 297 ASN A N 1
ATOM 2431 C CA . ASN A 1 297 ? -5.218 2.581 -9.113 1.00 95.94 297 ASN A CA 1
ATOM 2432 C C . ASN A 1 297 ? -5.645 3.588 -10.191 1.00 95.94 297 ASN A C 1
ATOM 2434 O O . ASN A 1 297 ? -4.889 4.514 -10.475 1.00 95.94 297 ASN A O 1
ATOM 2438 N N . ILE A 1 298 ? -6.837 3.422 -10.773 1.00 95.25 298 ILE A N 1
ATOM 2439 C CA . ILE A 1 298 ? -7.354 4.325 -11.820 1.00 95.25 298 ILE A CA 1
ATOM 2440 C C . ILE A 1 298 ? -7.680 5.725 -11.301 1.00 95.25 298 ILE A C 1
ATOM 2442 O O . ILE A 1 298 ? -7.731 6.662 -12.084 1.00 95.25 298 ILE A O 1
ATOM 2446 N N . ASN A 1 299 ? -7.890 5.872 -9.993 1.00 92.94 299 ASN A N 1
ATOM 2447 C CA . ASN A 1 299 ? -8.215 7.152 -9.370 1.00 92.94 299 ASN A CA 1
ATOM 2448 C C . ASN A 1 299 ? -6.964 8.004 -9.098 1.00 92.94 299 ASN A C 1
ATOM 2450 O O . ASN A 1 299 ? -7.073 9.065 -8.491 1.00 92.94 299 ASN A O 1
ATOM 2454 N N . LYS A 1 300 ? -5.767 7.526 -9.470 1.00 90.38 300 LYS A N 1
ATOM 2455 C CA . LYS A 1 300 ? -4.517 8.281 -9.344 1.00 90.38 300 LYS A CA 1
ATOM 2456 C C . LYS A 1 300 ? -4.064 8.748 -10.720 1.00 90.38 300 LYS A C 1
ATOM 2458 O O . LYS A 1 300 ? -3.730 7.922 -11.570 1.00 90.38 300 LYS A O 1
ATOM 2463 N N . ASP A 1 301 ? -3.982 10.065 -10.891 1.00 87.31 301 ASP A N 1
ATOM 2464 C CA . ASP A 1 301 ? -3.591 10.743 -12.134 1.00 87.31 301 ASP A CA 1
ATOM 2465 C C . ASP A 1 301 ? -2.079 10.638 -12.408 1.00 87.31 301 ASP A C 1
ATOM 2467 O O . ASP A 1 301 ? -1.353 11.625 -12.482 1.00 87.31 301 ASP A O 1
ATOM 2471 N N . SER A 1 302 ? -1.579 9.410 -12.539 1.00 88.19 302 SER A N 1
ATOM 2472 C CA . SER A 1 302 ? -0.200 9.134 -12.943 1.00 88.19 302 SER A CA 1
ATOM 2473 C C . SER A 1 302 ? -0.183 8.530 -14.342 1.00 88.19 302 SER A C 1
ATOM 2475 O O . SER A 1 302 ? -0.824 7.507 -14.584 1.00 88.19 302 SER A O 1
ATOM 2477 N N . LEU A 1 303 ? 0.554 9.160 -15.258 1.00 90.00 303 LEU A N 1
ATOM 2478 C CA . LEU A 1 303 ? 0.797 8.658 -16.609 1.00 90.00 303 LEU A CA 1
ATOM 2479 C C . LEU A 1 303 ? 2.316 8.497 -16.830 1.00 90.00 303 LEU A C 1
ATOM 2481 O O . LEU A 1 303 ? 3.031 9.498 -16.761 1.00 90.00 303 LEU A O 1
ATOM 2485 N N . PRO A 1 304 ? 2.818 7.268 -17.061 1.00 91.56 304 PRO A N 1
ATOM 2486 C CA . PRO A 1 304 ? 2.088 6.003 -16.951 1.00 91.56 304 PRO A CA 1
ATOM 2487 C C . PRO A 1 304 ? 1.690 5.686 -15.495 1.00 91.56 304 PRO A C 1
ATOM 2489 O O . PRO A 1 304 ? 2.307 6.217 -14.558 1.00 91.56 304 PRO A O 1
ATOM 2492 N N . PRO A 1 305 ? 0.695 4.798 -15.292 1.00 96.19 305 PRO A N 1
ATOM 2493 C CA . PRO A 1 305 ? 0.265 4.382 -13.963 1.00 96.19 305 PRO A CA 1
ATOM 2494 C C . PRO A 1 305 ? 1.414 3.836 -13.112 1.00 96.19 305 PRO A C 1
ATOM 2496 O O . PRO A 1 305 ? 2.311 3.154 -13.617 1.00 96.19 305 PRO A O 1
ATOM 2499 N N . ILE A 1 306 ? 1.372 4.104 -11.806 1.00 96.06 306 ILE A N 1
ATOM 2500 C CA . ILE A 1 306 ? 2.343 3.565 -10.845 1.00 96.06 306 ILE A CA 1
ATOM 2501 C C . ILE A 1 306 ? 1.995 2.096 -10.540 1.00 96.06 306 ILE A C 1
ATOM 2503 O O . ILE A 1 306 ? 0.882 1.832 -10.071 1.00 96.06 306 ILE A O 1
ATOM 2507 N N . PRO A 1 307 ? 2.917 1.140 -10.773 1.00 97.56 307 PRO A N 1
ATOM 2508 C CA . PRO A 1 307 ? 2.701 -0.249 -10.398 1.00 97.56 307 PRO A CA 1
ATOM 2509 C C . PRO A 1 307 ? 2.702 -0.401 -8.876 1.00 97.56 307 PRO A C 1
ATOM 2511 O O . PRO A 1 307 ? 3.538 0.176 -8.185 1.00 97.56 307 PRO A O 1
ATOM 2514 N N . ILE A 1 308 ? 1.780 -1.208 -8.362 1.00 97.12 308 ILE A N 1
ATOM 2515 C CA . ILE A 1 308 ? 1.651 -1.518 -6.934 1.00 97.12 308 ILE A CA 1
ATOM 2516 C C . ILE A 1 308 ? 1.433 -3.016 -6.731 1.00 97.12 308 ILE A C 1
ATOM 2518 O O . ILE A 1 308 ? 0.804 -3.684 -7.559 1.00 97.12 308 ILE A O 1
ATOM 2522 N N . THR A 1 309 ? 1.954 -3.557 -5.633 1.00 96.81 309 THR A N 1
ATOM 2523 C CA . THR A 1 309 ? 1.739 -4.960 -5.261 1.00 96.81 309 THR A CA 1
ATOM 2524 C C . THR A 1 309 ? 0.391 -5.139 -4.562 1.00 96.81 309 THR A C 1
ATOM 2526 O O . THR A 1 309 ? -0.212 -4.179 -4.079 1.00 96.81 309 THR A O 1
ATOM 2529 N N . CYS A 1 310 ? -0.077 -6.387 -4.448 1.00 95.00 310 CYS A N 1
ATOM 2530 C CA . CYS A 1 310 ? -1.237 -6.695 -3.608 1.00 95.00 310 CYS A CA 1
ATOM 2531 C C . CYS A 1 310 ? -0.995 -6.260 -2.148 1.00 95.00 310 CYS A C 1
ATOM 2533 O O . CYS A 1 310 ? -1.871 -5.663 -1.529 1.00 95.00 310 CYS A O 1
ATOM 2535 N N . GLY A 1 311 ? 0.220 -6.466 -1.624 1.00 94.06 311 GLY A N 1
ATOM 2536 C CA . GLY A 1 311 ? 0.597 -6.039 -0.274 1.00 94.06 311 GLY A CA 1
ATOM 2537 C C . GLY A 1 311 ? 0.459 -4.533 -0.052 1.00 94.06 311 GLY A C 1
ATOM 2538 O O . GLY A 1 311 ? -0.118 -4.124 0.954 1.00 94.06 311 GLY A O 1
ATOM 2539 N N . ASP A 1 312 ? 0.901 -3.717 -1.014 1.00 94.38 312 ASP A N 1
ATOM 2540 C CA . ASP A 1 312 ? 0.776 -2.255 -0.936 1.00 94.38 312 ASP A CA 1
ATOM 2541 C C . ASP A 1 312 ? -0.687 -1.813 -0.903 1.00 94.38 312 ASP A C 1
ATOM 2543 O O . ASP A 1 312 ? -1.042 -0.895 -0.165 1.00 94.38 312 ASP A O 1
ATOM 2547 N N . ILE A 1 313 ? -1.546 -2.466 -1.694 1.00 94.56 313 ILE A N 1
ATOM 2548 C CA . ILE A 1 313 ? -2.984 -2.178 -1.705 1.00 94.56 313 ILE A CA 1
ATOM 2549 C C . ILE A 1 313 ? -3.594 -2.494 -0.342 1.00 94.56 313 ILE A C 1
ATOM 2551 O O . ILE A 1 313 ? -4.309 -1.665 0.219 1.00 94.56 313 ILE A O 1
ATOM 2555 N N . LEU A 1 314 ? -3.278 -3.664 0.220 1.00 92.31 314 LEU A N 1
ATOM 2556 C CA . LEU A 1 314 ? -3.791 -4.055 1.529 1.00 92.31 314 LEU A CA 1
ATOM 2557 C C . LEU A 1 314 ? -3.322 -3.090 2.628 1.00 92.31 314 LEU A C 1
ATOM 2559 O O . LEU A 1 314 ? -4.107 -2.727 3.505 1.00 92.31 314 LEU A O 1
ATOM 2563 N N . GLN A 1 315 ? -2.063 -2.649 2.577 1.00 89.88 315 GLN A N 1
ATOM 2564 C CA . GLN A 1 315 ? -1.505 -1.716 3.553 1.00 89.88 315 GLN A CA 1
ATOM 2565 C C . GLN A 1 315 ? -2.137 -0.319 3.447 1.00 89.88 315 GLN A C 1
ATOM 2567 O O . GLN A 1 315 ? -2.527 0.245 4.469 1.00 89.88 315 GLN A O 1
ATOM 2572 N N . ARG A 1 316 ? -2.278 0.230 2.230 1.00 87.50 316 ARG A N 1
ATOM 2573 C CA . ARG A 1 316 ? -2.860 1.567 1.995 1.00 87.50 316 ARG A CA 1
ATOM 2574 C C . ARG A 1 316 ? -4.358 1.615 2.288 1.00 87.50 316 ARG A C 1
ATOM 2576 O O . ARG A 1 316 ? -4.814 2.558 2.924 1.00 87.50 316 ARG A O 1
ATOM 2583 N N . GLY A 1 317 ? -5.096 0.568 1.920 1.00 83.38 317 GLY A N 1
ATOM 2584 C CA . GLY A 1 317 ? -6.535 0.463 2.171 1.00 83.38 317 GLY A CA 1
ATOM 2585 C C . GLY A 1 317 ? -6.911 0.175 3.630 1.00 83.38 317 GLY A C 1
ATOM 2586 O O . GLY A 1 317 ? -8.075 -0.105 3.910 1.00 83.38 317 GLY A O 1
ATOM 2587 N N . ALA A 1 318 ? -5.941 0.174 4.556 1.00 82.00 318 ALA A N 1
ATOM 2588 C CA . ALA A 1 318 ? -6.128 -0.243 5.948 1.00 82.00 318 ALA A CA 1
ATOM 2589 C C . ALA A 1 318 ? -6.778 -1.640 6.077 1.00 82.00 318 ALA A C 1
ATOM 2591 O O . ALA A 1 318 ? -7.550 -1.906 7.000 1.00 82.00 318 ALA A O 1
ATOM 2592 N N . LEU A 1 319 ? -6.453 -2.538 5.140 1.00 87.19 319 LEU A N 1
ATOM 2593 C CA . LEU A 1 319 ? -6.921 -3.929 5.080 1.00 87.19 319 LEU A CA 1
ATOM 2594 C C . LEU A 1 319 ? -5.920 -4.894 5.716 1.00 87.19 319 LEU A C 1
ATOM 2596 O O . LEU A 1 319 ? -6.085 -6.106 5.626 1.00 87.19 319 LEU A O 1
ATOM 2600 N N . VAL A 1 320 ? -4.870 -4.362 6.336 1.00 86.00 320 VAL A N 1
ATOM 2601 C CA . VAL A 1 320 ? -3.918 -5.101 7.155 1.00 86.00 320 VAL A CA 1
ATOM 2602 C C . VAL A 1 320 ? -4.163 -4.725 8.608 1.00 86.00 320 VAL A C 1
ATOM 2604 O O . VAL A 1 320 ? -4.090 -3.549 8.981 1.00 86.00 320 VAL A O 1
ATOM 2607 N N . ALA A 1 321 ? -4.434 -5.719 9.452 1.00 76.81 321 ALA A N 1
ATOM 2608 C CA . ALA A 1 321 ? -4.515 -5.455 10.877 1.00 76.81 321 ALA A CA 1
ATOM 2609 C C . ALA A 1 321 ? -3.126 -5.219 11.462 1.00 76.81 321 ALA A C 1
ATOM 2611 O O . ALA A 1 321 ? -2.189 -5.996 11.289 1.00 76.81 321 ALA A O 1
ATOM 2612 N N . SER A 1 322 ? -3.048 -4.141 12.222 1.00 79.62 322 SER A N 1
ATOM 2613 C CA . SER A 1 322 ? -2.039 -3.881 13.225 1.00 79.62 322 SER A CA 1
ATOM 2614 C C . SER A 1 322 ? -2.770 -3.828 14.567 1.00 79.62 322 SER A C 1
ATOM 2616 O O . SER A 1 322 ? -3.916 -3.367 14.608 1.00 79.62 322 SER A O 1
ATOM 2618 N N . PRO A 1 323 ? -2.138 -4.216 15.687 1.00 74.25 323 PRO A N 1
ATOM 2619 C CA . PRO A 1 323 ? -2.715 -4.003 17.015 1.00 74.25 323 PRO A CA 1
ATOM 2620 C C . PRO A 1 323 ? -3.193 -2.555 17.228 1.00 74.25 323 PRO A C 1
ATOM 2622 O O . PRO A 1 323 ? -4.169 -2.305 17.934 1.00 74.25 323 PRO A O 1
ATOM 2625 N N . SER A 1 324 ? -2.545 -1.594 16.560 1.00 73.19 324 SER A N 1
ATOM 2626 C CA . SER A 1 324 ? -2.932 -0.182 16.562 1.00 73.19 324 SER A CA 1
ATOM 2627 C C . SER A 1 324 ? -4.160 0.126 15.696 1.00 73.19 324 SER A C 1
ATOM 2629 O O . SER A 1 324 ? -4.933 1.012 16.058 1.00 73.19 324 SER A O 1
ATOM 2631 N N . SER A 1 325 ? -4.364 -0.577 14.573 1.00 72.06 325 SER A N 1
ATOM 2632 C CA . SER A 1 325 ? -5.528 -0.372 13.690 1.00 72.06 325 SER A CA 1
ATOM 2633 C C . SER A 1 325 ? -6.794 -1.050 14.217 1.00 72.06 325 SER A C 1
ATOM 2635 O O . SER A 1 325 ? -7.902 -0.651 13.870 1.00 72.06 325 SER A O 1
ATOM 2637 N N . LEU A 1 326 ? -6.646 -2.002 15.143 1.00 78.62 326 LEU A N 1
ATOM 2638 C CA . LEU A 1 326 ? -7.743 -2.591 15.910 1.00 78.62 326 LEU A CA 1
ATOM 2639 C C . LEU A 1 326 ? -8.190 -1.718 17.097 1.00 78.62 326 LEU A C 1
ATOM 2641 O O . LEU A 1 326 ? -8.825 -2.210 18.027 1.00 78.62 326 LEU A O 1
ATOM 2645 N N . ARG A 1 327 ? -7.880 -0.417 17.094 1.00 77.75 327 ARG A N 1
ATOM 2646 C CA . ARG A 1 327 ? -8.410 0.527 18.084 1.00 77.75 327 ARG A CA 1
ATOM 2647 C C . ARG A 1 327 ? -9.601 1.291 17.503 1.00 77.75 327 ARG A C 1
ATOM 2649 O O . ARG A 1 327 ? -9.418 1.995 16.514 1.00 77.75 327 ARG A O 1
ATOM 2656 N N . PRO A 1 328 ? -10.787 1.257 18.120 1.00 68.88 328 PRO A N 1
ATOM 2657 C CA . PRO A 1 328 ? -12.009 1.858 17.568 1.00 68.88 328 PRO A CA 1
ATOM 2658 C C . PRO A 1 328 ? -11.956 3.376 17.340 1.00 68.88 328 PRO A C 1
ATOM 2660 O O . PRO A 1 328 ? -12.641 3.886 16.460 1.00 68.88 328 PRO A O 1
ATOM 2663 N N . ARG A 1 329 ? -11.064 4.119 18.013 1.00 67.06 329 ARG A N 1
ATOM 2664 C CA . ARG A 1 329 ? -10.823 5.543 17.689 1.00 67.06 329 ARG A CA 1
ATOM 2665 C C . ARG A 1 329 ? -10.327 5.785 16.254 1.00 67.06 329 ARG A C 1
ATOM 2667 O O . ARG A 1 329 ? -10.384 6.918 15.785 1.00 67.06 329 ARG A O 1
ATOM 2674 N N . SER A 1 330 ? -9.872 4.748 15.550 1.00 59.31 330 SER A N 1
ATOM 2675 C CA . SER A 1 330 ? -9.480 4.825 14.137 1.00 59.31 330 SER A CA 1
ATOM 2676 C C . SER A 1 330 ? -10.663 4.959 13.163 1.00 59.31 330 SER A C 1
ATOM 2678 O O . SER A 1 330 ? -10.445 5.314 12.006 1.00 59.31 330 SER A O 1
ATOM 2680 N N . LEU A 1 331 ? -11.911 4.774 13.625 1.00 57.56 331 LEU A N 1
ATOM 2681 C CA . LEU A 1 331 ? -13.131 4.899 12.810 1.00 57.56 331 LEU A CA 1
ATOM 2682 C C . LEU A 1 331 ? -13.339 6.294 12.193 1.00 57.56 331 LEU A C 1
ATOM 2684 O O . LEU A 1 331 ? -14.091 6.429 11.233 1.00 57.56 331 LEU A O 1
ATOM 2688 N N . LEU A 1 332 ? -12.708 7.335 12.740 1.00 57.47 332 LEU A N 1
ATOM 2689 C CA . LEU A 1 332 ? -12.994 8.721 12.362 1.00 57.47 332 LEU A CA 1
ATOM 2690 C C . LEU A 1 332 ? -12.187 9.242 11.162 1.00 57.47 332 LEU A C 1
ATOM 2692 O O . LEU A 1 332 ? -12.482 10.340 10.699 1.00 57.47 332 LEU A O 1
ATOM 2696 N N . PHE A 1 333 ? -11.182 8.510 10.659 1.00 58.06 333 PHE A N 1
ATOM 2697 C CA . PHE A 1 333 ? -10.163 9.138 9.798 1.00 58.06 333 PHE A CA 1
ATOM 2698 C C . PHE A 1 333 ? -9.720 8.371 8.552 1.00 58.06 333 PHE A C 1
ATOM 2700 O O . PHE A 1 333 ? -8.861 8.875 7.834 1.00 58.06 333 PHE A O 1
ATOM 2707 N N . SER A 1 334 ? -10.281 7.200 8.242 1.00 59.25 334 SER A N 1
ATOM 2708 C CA . SER A 1 334 ? -9.891 6.484 7.022 1.00 59.25 334 SER A CA 1
ATOM 2709 C C . SER A 1 334 ? -11.062 6.407 6.043 1.00 59.25 334 SER A C 1
ATOM 2711 O O . SER A 1 334 ? -11.995 5.638 6.287 1.00 59.25 334 SER A O 1
ATOM 2713 N N . PRO A 1 335 ? -11.069 7.214 4.961 1.00 65.38 335 PRO A N 1
ATOM 2714 C CA . PRO A 1 335 ? -11.998 6.982 3.867 1.00 65.38 335 PRO A CA 1
ATOM 2715 C C . PRO A 1 335 ? -11.753 5.571 3.339 1.00 65.38 335 PRO A C 1
ATOM 2717 O O . PRO A 1 335 ? -10.620 5.197 3.041 1.00 65.38 335 PRO A O 1
ATOM 2720 N N . GLN A 1 336 ? -12.817 4.777 3.269 1.00 73.31 336 GLN A N 1
ATOM 2721 C CA . GLN A 1 336 ? -12.743 3.429 2.736 1.00 73.31 336 GLN A CA 1
ATOM 2722 C C . GLN A 1 336 ? -12.350 3.516 1.259 1.00 73.31 336 GLN A C 1
ATOM 2724 O O . GLN A 1 336 ? -13.158 3.912 0.416 1.00 73.31 336 GLN A O 1
ATOM 2729 N N . GLU A 1 337 ? -11.100 3.178 0.940 1.00 79.31 337 GLU A N 1
ATOM 2730 C CA . GLU A 1 337 ? -10.683 3.067 -0.451 1.00 79.31 337 GLU A CA 1
ATOM 2731 C C . GLU A 1 337 ? -11.458 1.910 -1.091 1.00 79.31 337 GLU A C 1
ATOM 2733 O O . GLU A 1 337 ? -11.400 0.759 -0.654 1.00 79.31 337 GLU A O 1
ATOM 2738 N N . SER A 1 338 ? -12.242 2.229 -2.121 1.00 88.75 338 SER A N 1
ATOM 2739 C CA . SER A 1 338 ? -12.988 1.223 -2.868 1.00 88.75 338 SER A CA 1
ATOM 2740 C C . SER A 1 338 ? -12.020 0.327 -3.633 1.00 88.75 338 SER A C 1
ATOM 2742 O O . SER A 1 338 ? -11.254 0.806 -4.474 1.00 88.75 338 SER A O 1
ATOM 2744 N N . LEU A 1 339 ? -12.109 -0.987 -3.404 1.00 91.75 339 LEU A N 1
ATOM 2745 C CA . LEU A 1 339 ? -11.313 -1.982 -4.130 1.00 91.75 339 LEU A CA 1
ATOM 2746 C C . LEU A 1 339 ? -11.540 -1.927 -5.650 1.00 91.75 339 LEU A C 1
ATOM 2748 O O . LEU A 1 339 ? -10.645 -2.255 -6.422 1.00 91.75 339 LEU A O 1
ATOM 2752 N N . ASN A 1 340 ? -12.699 -1.423 -6.084 1.00 93.81 340 ASN A N 1
ATOM 2753 C CA . ASN A 1 340 ? -13.050 -1.289 -7.498 1.00 93.81 340 ASN A CA 1
ATOM 2754 C C . ASN A 1 340 ? -12.165 -0.287 -8.258 1.00 93.81 340 ASN A C 1
ATOM 2756 O O . ASN A 1 340 ? -12.190 -0.281 -9.484 1.00 93.81 340 ASN A O 1
ATOM 2760 N N . GLY A 1 341 ? -11.409 0.568 -7.560 1.00 94.44 341 GLY A N 1
ATOM 2761 C CA . GLY A 1 341 ? -10.441 1.470 -8.187 1.00 94.44 341 GLY A CA 1
ATOM 2762 C C . GLY A 1 341 ? -9.153 0.777 -8.642 1.00 94.44 341 GLY A C 1
ATOM 2763 O O . GLY A 1 341 ? -8.324 1.408 -9.297 1.00 94.44 341 GLY A O 1
ATOM 2764 N N . TYR A 1 342 ? -8.948 -0.497 -8.301 1.00 96.19 342 TYR A N 1
ATOM 2765 C CA . TYR A 1 342 ? -7.734 -1.226 -8.653 1.00 96.19 342 TYR A CA 1
ATOM 2766 C C . TYR A 1 342 ? -7.932 -2.125 -9.865 1.00 96.19 342 TYR A C 1
ATOM 2768 O O . TYR A 1 342 ? -8.920 -2.843 -9.992 1.00 96.19 342 TYR A O 1
ATOM 2776 N N . HIS A 1 343 ? -6.938 -2.121 -10.748 1.00 96.62 343 HIS A N 1
ATOM 2777 C CA . HIS A 1 343 ? -6.944 -2.911 -11.971 1.00 96.62 343 HIS A CA 1
ATOM 2778 C C . HIS A 1 343 ? -5.631 -3.665 -12.133 1.00 96.62 343 HIS A C 1
ATOM 2780 O O . HIS A 1 343 ? -4.567 -3.184 -11.747 1.00 96.62 343 HIS A O 1
ATOM 2786 N N . PHE A 1 344 ? -5.701 -4.858 -12.727 1.00 96.88 344 PHE A N 1
ATOM 2787 C CA . PHE A 1 344 ? -4.510 -5.635 -13.059 1.00 96.88 344 PHE A CA 1
ATOM 2788 C C . PHE A 1 344 ? -3.684 -4.923 -14.138 1.00 96.88 344 PHE A C 1
ATOM 2790 O O . PHE A 1 344 ? -4.193 -4.601 -15.217 1.00 96.88 344 PHE A O 1
ATOM 2797 N N . TYR A 1 345 ? -2.400 -4.712 -13.857 1.00 97.12 345 TYR A N 1
ATOM 2798 C CA . TYR A 1 345 ? -1.493 -3.981 -14.728 1.00 97.12 345 TYR A CA 1
ATOM 2799 C C . TYR A 1 345 ? -0.758 -4.941 -15.670 1.00 97.12 345 TYR A C 1
ATOM 2801 O O . TYR A 1 345 ? 0.352 -5.394 -15.392 1.00 97.12 345 TYR A O 1
ATOM 2809 N N . LEU A 1 346 ? -1.384 -5.266 -16.806 1.00 95.56 346 LEU A N 1
ATOM 2810 C CA . LEU A 1 346 ? -0.851 -6.266 -17.740 1.00 95.56 346 LEU A CA 1
ATOM 2811 C C . LEU A 1 346 ? 0.541 -5.906 -18.292 1.00 95.56 346 LEU A C 1
ATOM 2813 O O . LEU A 1 346 ? 1.390 -6.785 -18.405 1.00 95.56 346 LEU A O 1
ATOM 2817 N N . GLU A 1 347 ? 0.787 -4.642 -18.631 1.00 96.19 347 GLU A N 1
ATOM 2818 C CA . GLU A 1 347 ? 2.091 -4.212 -19.151 1.00 96.19 347 GLU A CA 1
ATOM 2819 C C . GLU A 1 347 ? 3.187 -4.326 -18.085 1.00 96.19 347 GLU A C 1
ATOM 2821 O O . GLU A 1 347 ? 4.214 -4.962 -18.327 1.00 96.19 347 GLU A O 1
ATOM 2826 N N . ALA A 1 348 ? 2.926 -3.835 -16.867 1.00 97.12 348 ALA A N 1
ATOM 2827 C CA . ALA A 1 348 ? 3.843 -4.005 -15.743 1.00 97.12 348 ALA A CA 1
ATOM 2828 C C . ALA A 1 348 ? 4.097 -5.479 -15.417 1.00 97.12 348 ALA A C 1
ATOM 2830 O O . ALA A 1 348 ? 5.229 -5.846 -15.132 1.00 97.12 348 ALA A O 1
ATOM 2831 N N . HIS A 1 349 ? 3.081 -6.339 -15.519 1.00 95.75 349 HIS A N 1
ATOM 2832 C CA . HIS A 1 349 ? 3.235 -7.782 -15.351 1.00 95.75 349 HIS A CA 1
ATOM 2833 C C . HIS A 1 349 ? 4.218 -8.396 -16.354 1.00 95.75 349 HIS A C 1
ATOM 2835 O O . HIS A 1 349 ? 5.073 -9.201 -15.983 1.00 95.75 349 HIS A O 1
ATOM 2841 N N . VAL A 1 350 ? 4.091 -8.030 -17.632 1.00 95.31 350 VAL A N 1
ATOM 2842 C CA . VAL A 1 350 ? 4.953 -8.534 -18.707 1.00 95.31 350 VAL A CA 1
ATOM 2843 C C . VAL A 1 350 ? 6.401 -8.084 -18.492 1.00 95.31 350 VAL A C 1
ATOM 2845 O O . VAL A 1 350 ? 7.311 -8.912 -18.551 1.00 95.31 350 VAL A O 1
ATOM 2848 N N . VAL A 1 351 ? 6.605 -6.807 -18.160 1.00 96.94 351 VAL A N 1
ATOM 2849 C CA . VAL A 1 351 ? 7.926 -6.247 -17.838 1.00 96.94 351 VAL A CA 1
ATOM 2850 C C . VAL A 1 351 ? 8.525 -6.915 -16.598 1.00 96.94 351 VAL A C 1
ATOM 2852 O O . VAL A 1 351 ? 9.649 -7.411 -16.647 1.00 96.94 351 VAL A O 1
ATOM 2855 N N . ALA A 1 352 ? 7.766 -6.986 -15.504 1.00 97.12 352 ALA A N 1
ATOM 2856 C CA . ALA A 1 352 ? 8.195 -7.588 -14.246 1.00 97.12 352 ALA A CA 1
ATOM 2857 C C . ALA A 1 352 ? 8.606 -9.053 -14.426 1.00 97.12 352 ALA A C 1
ATOM 2859 O O . ALA A 1 352 ? 9.641 -9.469 -13.908 1.00 97.12 352 ALA A O 1
ATOM 2860 N N . ARG A 1 353 ? 7.856 -9.829 -15.219 1.00 95.31 353 ARG A N 1
ATOM 2861 C CA . ARG A 1 353 ? 8.230 -11.209 -15.537 1.00 95.31 353 ARG A CA 1
ATOM 2862 C C . ARG A 1 353 ? 9.568 -11.290 -16.261 1.00 95.31 353 ARG A C 1
ATOM 2864 O O . ARG A 1 353 ? 10.411 -12.074 -15.839 1.00 95.31 353 ARG A O 1
ATOM 2871 N N . ALA A 1 354 ? 9.764 -10.503 -17.318 1.00 95.38 354 ALA A N 1
ATOM 2872 C CA . ALA A 1 354 ? 11.011 -10.525 -18.081 1.00 95.38 354 ALA A CA 1
ATOM 2873 C C . ALA A 1 354 ? 12.214 -10.138 -17.203 1.00 95.38 354 ALA A C 1
ATOM 2875 O O . ALA A 1 354 ? 13.256 -10.792 -17.230 1.00 95.38 354 ALA A O 1
ATOM 2876 N N . LEU A 1 355 ? 12.037 -9.128 -16.345 1.00 95.88 355 LEU A N 1
ATOM 2877 C CA . LEU A 1 355 ? 13.037 -8.725 -15.359 1.00 95.88 355 LEU A CA 1
ATOM 2878 C C . LEU A 1 355 ? 13.369 -9.866 -14.387 1.00 95.88 355 LEU A C 1
ATOM 2880 O O . LEU A 1 355 ? 14.542 -10.186 -14.203 1.00 95.88 355 LEU A O 1
ATOM 2884 N N . MET A 1 356 ? 12.359 -10.529 -13.818 1.00 94.62 356 MET A N 1
ATOM 2885 C CA . MET A 1 356 ? 12.543 -11.673 -12.915 1.00 94.62 356 MET A CA 1
ATOM 2886 C C . MET A 1 356 ? 13.204 -12.874 -13.605 1.00 94.62 356 MET A C 1
ATOM 2888 O O . MET A 1 356 ? 14.040 -13.547 -13.004 1.00 94.62 356 MET A O 1
ATOM 2892 N N . GLU A 1 357 ? 12.861 -13.151 -14.864 1.00 93.06 357 GLU A N 1
ATOM 2893 C CA . GLU A 1 357 ? 13.500 -14.193 -15.676 1.00 93.06 357 GLU A CA 1
ATOM 2894 C C . GLU A 1 357 ? 14.984 -13.889 -15.916 1.00 93.06 357 GLU A C 1
ATOM 2896 O O . GLU A 1 357 ? 15.810 -14.799 -15.814 1.00 93.06 357 GLU A O 1
ATOM 2901 N N . SER A 1 358 ? 15.337 -12.616 -16.140 1.00 93.12 358 SER A N 1
ATOM 2902 C CA . SER A 1 358 ? 16.721 -12.181 -16.380 1.00 93.12 358 SER A CA 1
ATOM 2903 C C . SER A 1 358 ? 17.669 -12.404 -15.194 1.00 93.12 358 SER A C 1
ATOM 2905 O O . SER A 1 358 ? 18.876 -12.510 -15.391 1.00 93.12 358 SER A O 1
ATOM 2907 N N . ILE A 1 359 ? 17.124 -12.526 -13.979 1.00 91.62 359 ILE A N 1
ATOM 2908 C CA . ILE A 1 359 ? 17.861 -12.849 -12.746 1.00 91.62 359 ILE A CA 1
ATOM 2909 C C . ILE A 1 359 ? 17.562 -14.256 -12.222 1.00 91.62 359 ILE A C 1
ATOM 2911 O O . ILE A 1 359 ? 17.871 -14.571 -11.077 1.00 91.62 359 ILE A O 1
ATOM 2915 N N . HIS A 1 360 ? 16.942 -15.108 -13.043 1.00 91.12 360 HIS A N 1
ATOM 2916 C CA . HIS A 1 360 ? 16.597 -16.488 -12.698 1.00 91.12 360 HIS A CA 1
ATOM 2917 C C . HIS A 1 360 ? 15.680 -16.635 -11.467 1.00 91.12 360 HIS A C 1
ATOM 2919 O O . HIS A 1 360 ? 15.705 -17.657 -10.782 1.00 91.12 360 HIS A O 1
ATOM 2925 N N . LEU A 1 361 ? 14.799 -15.656 -11.225 1.00 91.12 361 LEU A N 1
ATOM 2926 C CA . LEU A 1 361 ? 13.798 -15.670 -10.151 1.00 91.12 361 LEU A CA 1
ATOM 2927 C C . LEU A 1 361 ? 12.342 -15.593 -10.661 1.00 91.12 361 LEU A C 1
ATOM 2929 O O . LEU A 1 361 ? 11.535 -14.864 -10.086 1.00 91.12 361 LEU A O 1
ATOM 2933 N N . PRO A 1 362 ? 11.918 -16.374 -11.678 1.00 91.75 362 PRO A N 1
ATOM 2934 C CA . PRO A 1 362 ? 10.609 -16.217 -12.336 1.00 91.75 362 PRO A CA 1
ATOM 2935 C C . PRO A 1 362 ? 9.383 -16.484 -11.441 1.00 91.75 362 PRO A C 1
ATOM 2937 O O . PRO A 1 362 ? 8.248 -16.232 -11.846 1.00 91.75 362 PRO A O 1
ATOM 2940 N N . LYS A 1 363 ? 9.588 -17.032 -10.238 1.00 90.50 363 LYS A N 1
ATOM 2941 C CA . LYS A 1 363 ? 8.531 -17.384 -9.276 1.00 90.50 363 LYS A CA 1
ATOM 2942 C C . LYS A 1 363 ? 8.694 -16.704 -7.914 1.00 90.50 363 LYS A C 1
ATOM 2944 O O . LYS A 1 363 ? 8.026 -17.118 -6.968 1.00 90.50 363 LYS A O 1
ATOM 2949 N N . ALA A 1 364 ? 9.579 -15.711 -7.800 1.00 91.94 364 ALA A N 1
ATOM 2950 C CA . ALA A 1 364 ? 9.761 -14.990 -6.547 1.00 91.94 364 ALA A CA 1
ATOM 2951 C C . ALA A 1 364 ? 8.477 -14.268 -6.114 1.00 91.94 364 ALA A C 1
ATOM 2953 O O . ALA A 1 364 ? 7.646 -13.866 -6.936 1.00 91.94 364 ALA A O 1
ATOM 2954 N N . SER A 1 365 ? 8.310 -14.115 -4.802 1.00 93.56 365 SER A N 1
ATOM 2955 C CA . SER A 1 365 ? 7.209 -13.344 -4.236 1.00 93.56 365 SER A CA 1
ATOM 2956 C C . SER A 1 365 ? 7.504 -11.845 -4.290 1.00 93.56 365 SER A C 1
ATOM 2958 O O . SER A 1 365 ? 8.665 -11.438 -4.268 1.00 93.56 365 SER A O 1
ATOM 2960 N N . TYR A 1 366 ? 6.469 -11.003 -4.297 1.00 95.00 366 TYR A N 1
ATOM 2961 C CA . TYR A 1 366 ? 6.657 -9.557 -4.206 1.00 95.00 366 TYR A CA 1
ATOM 2962 C C . TYR A 1 366 ? 7.315 -9.166 -2.881 1.00 95.00 366 TYR A C 1
ATOM 2964 O O . TYR A 1 366 ? 8.032 -8.180 -2.838 1.00 95.00 366 TYR A O 1
ATOM 2972 N N . HIS A 1 367 ? 7.138 -9.955 -1.818 1.00 92.31 367 HIS A N 1
ATOM 2973 C CA . HIS A 1 367 ? 7.829 -9.746 -0.548 1.00 92.31 367 HIS A CA 1
ATOM 2974 C C . HIS A 1 367 ? 9.347 -9.832 -0.682 1.00 92.31 367 HIS A C 1
ATOM 2976 O O . HIS A 1 367 ? 10.046 -8.998 -0.118 1.00 92.31 367 HIS A O 1
ATOM 2982 N N . LEU A 1 368 ? 9.848 -10.820 -1.436 1.00 91.62 368 LEU A N 1
ATOM 2983 C CA . LEU A 1 368 ? 11.272 -10.909 -1.739 1.00 91.62 368 LEU A CA 1
ATOM 2984 C C . LEU A 1 368 ? 11.706 -9.681 -2.541 1.00 91.62 368 LEU A C 1
ATOM 2986 O O . LEU A 1 368 ? 12.653 -9.007 -2.159 1.00 91.62 368 LEU A O 1
ATOM 2990 N N . MET A 1 369 ? 10.981 -9.366 -3.617 1.00 94.50 369 MET A N 1
ATOM 2991 C CA . MET A 1 369 ? 11.368 -8.283 -4.522 1.00 94.50 369 MET A CA 1
ATOM 2992 C C . MET A 1 369 ? 11.340 -6.904 -3.847 1.00 94.50 369 MET A C 1
ATOM 2994 O O . MET A 1 369 ? 12.268 -6.125 -4.013 1.00 94.50 369 MET A O 1
ATOM 2998 N N . VAL A 1 370 ? 10.301 -6.607 -3.065 1.00 92.56 370 VAL A N 1
ATOM 2999 C CA . VAL A 1 370 ? 10.162 -5.348 -2.317 1.00 92.56 370 VAL A CA 1
ATOM 3000 C C . VAL A 1 370 ? 11.128 -5.302 -1.143 1.00 92.56 370 VAL A C 1
ATOM 3002 O O . VAL A 1 370 ? 11.705 -4.256 -0.868 1.00 92.56 370 VAL A O 1
ATOM 3005 N N . GLY A 1 371 ? 11.327 -6.421 -0.448 1.00 90.31 371 GLY A N 1
ATOM 3006 C CA . GLY A 1 371 ? 12.200 -6.442 0.714 1.00 90.31 371 GLY A CA 1
ATOM 3007 C C . GLY A 1 371 ? 13.686 -6.329 0.373 1.00 90.31 371 GLY A C 1
ATOM 3008 O O . GLY A 1 371 ? 14.440 -5.859 1.213 1.00 90.31 371 GLY A O 1
ATOM 3009 N N . LEU A 1 372 ? 14.102 -6.625 -0.860 1.00 89.06 372 LEU A N 1
ATOM 3010 C CA . LEU A 1 372 ? 15.429 -6.232 -1.355 1.00 89.06 372 LEU A CA 1
ATOM 3011 C C . LEU A 1 372 ? 15.593 -4.700 -1.470 1.00 89.06 372 LEU A C 1
ATOM 3013 O O . LEU A 1 372 ? 16.694 -4.212 -1.649 1.00 89.06 372 LEU A O 1
ATOM 3017 N N . GLY A 1 373 ? 14.533 -3.900 -1.322 1.00 89.38 373 GLY A N 1
ATOM 3018 C CA . GLY A 1 373 ? 14.647 -2.442 -1.250 1.00 89.38 373 GLY A CA 1
ATOM 3019 C C . GLY A 1 373 ? 15.179 -1.805 -2.538 1.00 89.38 373 GLY A C 1
ATOM 3020 O O . GLY A 1 373 ? 14.923 -2.297 -3.638 1.00 89.38 373 GLY A O 1
ATOM 3021 N N . ALA A 1 374 ? 15.886 -0.679 -2.400 1.00 87.75 374 ALA A N 1
ATOM 3022 C CA . ALA A 1 374 ? 16.468 0.086 -3.507 1.00 87.75 374 ALA A CA 1
ATOM 3023 C C . ALA A 1 374 ? 17.817 -0.497 -3.965 1.00 87.75 374 ALA A C 1
ATOM 3025 O O . ALA A 1 374 ? 18.836 0.180 -3.998 1.00 87.75 374 ALA A O 1
ATOM 3026 N N . GLU A 1 375 ? 17.839 -1.785 -4.285 1.00 88.75 375 GLU A N 1
ATOM 3027 C CA . GLU A 1 375 ? 19.067 -2.505 -4.640 1.00 88.75 375 GLU A CA 1
ATOM 3028 C C . GLU A 1 375 ? 19.089 -2.965 -6.093 1.00 88.75 375 GLU A C 1
ATOM 3030 O O . GLU A 1 375 ? 19.967 -3.727 -6.496 1.00 88.75 375 GLU A O 1
ATOM 3035 N N . PHE A 1 376 ? 18.132 -2.523 -6.902 1.00 93.31 376 PHE A N 1
ATOM 3036 C CA . PHE A 1 376 ? 18.095 -2.871 -8.308 1.00 93.31 376 PHE A CA 1
ATOM 3037 C C . PHE A 1 376 ? 18.709 -1.756 -9.149 1.00 93.31 376 PHE A C 1
ATOM 3039 O O . PHE A 1 376 ? 18.450 -0.577 -8.927 1.00 93.31 376 PHE A O 1
ATOM 3046 N N . ARG A 1 377 ? 19.478 -2.122 -10.174 1.00 93.38 377 ARG A N 1
ATOM 3047 C CA . ARG A 1 377 ? 19.946 -1.194 -11.212 1.00 93.38 377 ARG A CA 1
ATOM 3048 C C . ARG A 1 377 ? 19.537 -1.685 -12.583 1.00 93.38 377 ARG A C 1
ATOM 3050 O O . ARG A 1 377 ? 19.682 -2.865 -12.903 1.00 93.38 377 ARG A O 1
ATOM 3057 N N . CYS A 1 378 ? 19.069 -0.767 -13.424 1.00 94.62 378 CYS A N 1
ATOM 3058 C CA . CYS A 1 378 ? 18.843 -1.054 -14.834 1.00 94.62 378 CYS A CA 1
ATOM 3059 C C . CYS A 1 378 ? 20.191 -1.187 -15.551 1.00 94.62 378 CYS A C 1
ATOM 3061 O O . CYS A 1 378 ? 20.898 -0.204 -15.748 1.00 94.62 378 CYS A O 1
ATOM 3063 N N . LYS A 1 379 ? 20.549 -2.389 -16.007 1.00 92.31 379 LYS A N 1
ATOM 3064 C CA . LYS A 1 379 ? 21.824 -2.608 -16.707 1.00 92.31 379 LYS A CA 1
ATOM 3065 C C . LYS A 1 379 ? 21.863 -2.005 -18.109 1.00 92.31 379 LYS A C 1
ATOM 3067 O O . LYS A 1 379 ? 22.945 -1.840 -18.671 1.00 92.31 379 LYS A O 1
ATOM 3072 N N . ARG A 1 380 ? 20.699 -1.668 -18.661 1.00 91.19 380 ARG A N 1
ATOM 3073 C CA . ARG A 1 380 ? 20.548 -1.132 -20.016 1.00 91.19 380 ARG A CA 1
ATOM 3074 C C . ARG A 1 380 ? 20.639 0.398 -20.072 1.00 91.19 380 ARG A C 1
ATOM 3076 O O . ARG A 1 380 ? 20.873 0.959 -21.139 1.00 91.19 380 ARG A O 1
ATOM 3083 N N . CYS A 1 381 ? 20.525 1.078 -18.930 1.00 90.06 381 CYS A N 1
ATOM 3084 C CA . CYS A 1 381 ? 20.758 2.517 -18.835 1.00 90.06 381 CYS A CA 1
ATOM 3085 C C . CYS A 1 381 ? 22.245 2.870 -18.743 1.00 90.06 381 CYS A C 1
ATOM 3087 O O . CYS A 1 381 ? 23.072 2.083 -18.282 1.00 90.06 381 CYS A O 1
ATOM 3089 N N . LEU A 1 382 ? 22.581 4.092 -19.170 1.00 83.12 382 LEU A N 1
ATOM 3090 C CA . LEU A 1 382 ? 23.912 4.676 -18.958 1.00 83.12 382 LEU A CA 1
ATOM 3091 C C . LEU A 1 382 ? 24.083 5.183 -17.526 1.00 83.12 382 LEU A C 1
ATOM 3093 O O . LEU A 1 382 ? 25.151 5.007 -16.951 1.00 83.12 382 LEU A O 1
ATOM 3097 N N . ASP A 1 383 ? 23.022 5.757 -16.963 1.00 70.94 383 ASP A N 1
ATOM 3098 C CA . ASP A 1 383 ? 22.991 6.287 -15.605 1.00 70.94 383 ASP A CA 1
ATOM 3099 C C . ASP A 1 383 ? 21.993 5.493 -14.760 1.00 70.94 383 ASP A C 1
ATOM 3101 O O . ASP A 1 383 ? 20.821 5.839 -14.619 1.00 70.94 383 ASP A O 1
ATOM 3105 N N . ALA A 1 384 ? 22.433 4.324 -14.306 1.00 75.69 384 ALA A N 1
ATOM 3106 C CA . ALA A 1 384 ? 21.595 3.432 -13.526 1.00 75.69 384 ALA A CA 1
ATOM 3107 C C . ALA A 1 384 ? 21.744 3.755 -12.037 1.00 75.69 384 ALA A C 1
ATOM 3109 O O . ALA A 1 384 ? 22.586 3.178 -11.347 1.00 75.69 384 ALA A O 1
ATOM 3110 N N . HIS A 1 385 ? 20.912 4.670 -11.543 1.00 87.50 385 HIS A N 1
ATOM 3111 C CA . HIS A 1 385 ? 20.674 4.799 -10.108 1.00 87.50 385 HIS A CA 1
ATOM 3112 C C . HIS A 1 385 ? 20.031 3.529 -9.535 1.00 87.50 385 HIS A C 1
ATOM 3114 O O . HIS A 1 385 ? 19.431 2.721 -10.256 1.00 87.50 385 HIS A O 1
ATOM 3120 N N . GLU A 1 386 ? 20.176 3.385 -8.224 1.00 91.56 386 GLU A N 1
ATOM 3121 C CA . GLU A 1 386 ? 19.457 2.415 -7.408 1.00 91.56 386 GLU A CA 1
ATOM 3122 C C . GLU A 1 386 ? 17.950 2.665 -7.467 1.00 91.56 386 GLU A C 1
ATOM 3124 O O . GLU A 1 386 ? 17.490 3.791 -7.308 1.00 91.56 386 GLU A O 1
ATOM 3129 N N . LEU A 1 387 ? 17.199 1.597 -7.710 1.00 94.25 387 LEU A N 1
ATOM 3130 C CA . LEU A 1 387 ? 15.751 1.587 -7.827 1.00 94.25 387 LEU A CA 1
ATOM 3131 C C . LEU A 1 387 ? 15.181 0.497 -6.933 1.00 94.25 387 LEU A C 1
ATOM 3133 O O . LEU A 1 387 ? 15.760 -0.585 -6.804 1.00 94.25 387 LEU A O 1
ATOM 3137 N N . THR A 1 388 ? 14.008 0.748 -6.366 1.00 95.50 388 THR A N 1
ATOM 3138 C CA . THR A 1 388 ? 13.166 -0.316 -5.818 1.00 95.50 388 THR A CA 1
ATOM 3139 C C . THR A 1 388 ? 12.614 -1.198 -6.937 1.00 95.50 388 THR A C 1
ATOM 3141 O O . THR A 1 388 ? 12.606 -0.828 -8.115 1.00 95.50 388 THR A O 1
ATOM 3144 N N . TRP A 1 389 ? 12.090 -2.372 -6.576 1.00 97.00 389 TRP A N 1
ATOM 3145 C CA . TRP A 1 389 ? 11.461 -3.272 -7.544 1.00 97.00 389 TRP A CA 1
ATOM 3146 C C . TRP A 1 389 ? 10.373 -2.590 -8.389 1.00 97.00 389 TRP A C 1
ATOM 3148 O O . TRP A 1 389 ? 10.359 -2.714 -9.614 1.00 97.00 389 TRP A O 1
ATOM 3158 N N . LEU A 1 390 ? 9.471 -1.843 -7.745 1.00 97.31 390 LEU A N 1
ATOM 3159 C CA . LEU A 1 390 ? 8.357 -1.180 -8.426 1.00 97.31 390 LEU A CA 1
ATOM 3160 C C . LEU A 1 390 ? 8.831 -0.030 -9.318 1.00 97.31 390 LEU A C 1
ATOM 3162 O O . LEU A 1 390 ? 8.316 0.137 -10.425 1.00 97.31 390 LEU A O 1
ATOM 3166 N N . GLU A 1 391 ? 9.836 0.725 -8.874 1.00 96.25 391 GLU A N 1
ATOM 3167 C CA . GLU A 1 391 ? 10.435 1.788 -9.681 1.00 96.25 391 GLU A CA 1
ATOM 3168 C C . GLU A 1 391 ? 11.176 1.227 -10.891 1.00 96.25 391 GLU A C 1
ATOM 3170 O O . GLU A 1 391 ? 11.062 1.801 -11.969 1.00 96.25 391 GLU A O 1
ATOM 3175 N N . LEU A 1 392 ? 11.866 0.086 -10.765 1.00 97.19 392 LEU A N 1
ATOM 3176 C CA . LEU A 1 392 ? 12.509 -0.580 -11.898 1.00 97.19 392 LEU A CA 1
ATOM 3177 C C . LEU A 1 392 ? 11.485 -1.042 -12.939 1.00 97.19 392 LEU A C 1
ATOM 3179 O O . LEU A 1 392 ? 11.672 -0.810 -14.134 1.00 97.19 392 LEU A O 1
ATOM 3183 N N . VAL A 1 393 ? 10.390 -1.672 -12.503 1.00 97.62 393 VAL A N 1
ATOM 3184 C CA . VAL A 1 393 ? 9.314 -2.076 -13.419 1.00 97.62 393 VAL A CA 1
ATOM 3185 C C . VAL A 1 393 ? 8.733 -0.849 -14.120 1.00 97.62 393 VAL A C 1
ATOM 3187 O O . VAL A 1 393 ? 8.627 -0.834 -15.346 1.00 97.62 393 VAL A O 1
ATOM 3190 N N . ARG A 1 394 ? 8.414 0.209 -13.364 1.00 96.38 394 ARG A N 1
ATOM 3191 C CA . ARG A 1 394 ? 7.898 1.464 -13.923 1.00 96.38 394 ARG A CA 1
ATOM 3192 C C . ARG A 1 394 ? 8.888 2.102 -14.893 1.00 96.38 394 ARG A C 1
ATOM 3194 O O . ARG A 1 394 ? 8.481 2.557 -15.955 1.00 96.38 394 ARG A O 1
ATOM 3201 N N . HIS A 1 395 ? 10.171 2.106 -14.555 1.00 95.56 395 HIS A N 1
ATOM 3202 C CA . HIS A 1 395 ? 11.242 2.656 -15.375 1.00 95.56 395 HIS A CA 1
ATOM 3203 C C . HIS A 1 395 ? 11.257 2.032 -16.777 1.00 95.56 395 HIS A C 1
ATOM 3205 O O . HIS A 1 395 ? 11.271 2.766 -17.761 1.00 95.56 395 HIS A O 1
ATOM 3211 N N . TYR A 1 396 ? 11.156 0.704 -16.885 1.00 96.69 396 TYR A N 1
ATOM 3212 C CA . TYR A 1 396 ? 11.091 0.017 -18.180 1.00 96.69 396 TYR A CA 1
ATOM 3213 C C . TYR A 1 396 ? 9.836 0.377 -18.993 1.00 96.69 396 TYR A C 1
ATOM 3215 O O . TYR A 1 396 ? 9.929 0.546 -20.210 1.00 96.69 396 TYR A O 1
ATOM 3223 N N . ILE A 1 397 ? 8.679 0.530 -18.338 1.00 96.75 397 ILE A N 1
ATOM 3224 C CA . ILE A 1 397 ? 7.430 0.951 -19.000 1.00 96.75 397 ILE A CA 1
ATOM 3225 C C . ILE A 1 397 ? 7.591 2.363 -19.562 1.00 96.75 397 ILE A C 1
ATOM 3227 O O . ILE A 1 397 ? 7.420 2.571 -20.762 1.00 96.75 397 ILE A O 1
ATOM 3231 N N . VAL A 1 398 ? 7.995 3.320 -18.718 1.00 95.19 398 VAL A N 1
ATOM 3232 C CA . VAL A 1 398 ? 8.130 4.722 -19.132 1.00 95.19 398 VAL A CA 1
ATOM 3233 C C . VAL A 1 398 ? 9.185 4.855 -20.230 1.00 95.19 398 VAL A C 1
ATOM 3235 O O . VAL A 1 398 ? 8.952 5.536 -21.224 1.00 95.19 398 VAL A O 1
ATOM 3238 N N . ALA A 1 399 ? 10.323 4.165 -20.105 1.00 93.31 399 ALA A N 1
ATOM 3239 C CA . ALA A 1 399 ? 11.365 4.184 -21.126 1.00 93.31 399 ALA A CA 1
ATOM 3240 C C . ALA A 1 399 ? 10.870 3.610 -22.465 1.00 93.31 399 ALA A C 1
ATOM 3242 O O . ALA A 1 399 ? 11.192 4.145 -23.528 1.00 93.31 399 ALA A O 1
ATOM 3243 N N . SER A 1 400 ? 10.043 2.559 -22.436 1.00 94.44 400 SER A N 1
ATOM 3244 C CA . SER A 1 400 ? 9.438 2.014 -23.651 1.00 94.44 400 SER A CA 1
ATOM 3245 C C . SER A 1 400 ? 8.389 2.942 -24.270 1.00 94.44 400 SER A C 1
ATOM 3247 O O . SER A 1 400 ? 8.212 2.908 -25.490 1.00 94.44 400 SER A O 1
ATOM 3249 N N . GLU A 1 401 ? 7.663 3.729 -23.477 1.00 93.44 401 GLU A N 1
ATOM 3250 C CA . GLU A 1 401 ? 6.724 4.737 -23.980 1.00 93.44 401 GLU A CA 1
ATOM 3251 C C . GLU A 1 401 ? 7.452 5.944 -24.573 1.00 93.44 401 GLU A C 1
ATOM 3253 O O . GLU A 1 401 ? 7.145 6.338 -25.700 1.00 93.44 401 GLU A O 1
ATOM 3258 N N . ALA A 1 402 ? 8.461 6.465 -23.868 1.00 91.38 402 ALA A N 1
ATOM 3259 C CA . ALA A 1 402 ? 9.317 7.553 -24.335 1.00 91.38 402 ALA A CA 1
ATOM 3260 C C . ALA A 1 402 ? 9.964 7.200 -25.680 1.00 91.38 402 ALA A C 1
ATOM 3262 O O . ALA A 1 402 ? 9.842 7.954 -26.644 1.00 91.38 402 ALA A O 1
ATOM 3263 N N . PHE A 1 403 ? 10.496 5.979 -25.812 1.00 92.69 403 PHE A N 1
ATOM 3264 C CA . PHE A 1 403 ? 11.048 5.497 -27.076 1.00 92.69 403 PHE A CA 1
ATOM 3265 C C . PHE A 1 403 ? 10.051 5.573 -28.245 1.00 92.69 403 PHE A C 1
ATOM 3267 O O . PHE A 1 403 ? 10.444 5.883 -29.366 1.00 92.69 403 PHE A O 1
ATOM 3274 N N . LYS A 1 404 ? 8.752 5.306 -28.031 1.00 92.06 404 LYS A N 1
ATOM 3275 C CA . LYS A 1 404 ? 7.744 5.390 -29.110 1.00 92.06 404 LYS A CA 1
ATOM 3276 C C . LYS A 1 404 ? 7.559 6.829 -29.601 1.00 92.06 404 LYS A C 1
ATOM 3278 O O . LYS A 1 404 ? 7.225 7.023 -30.773 1.00 92.06 404 LYS A O 1
ATOM 3283 N N . VAL A 1 405 ? 7.732 7.813 -28.720 1.00 90.44 405 VAL A N 1
ATOM 3284 C CA . VAL A 1 405 ? 7.699 9.241 -29.059 1.00 90.44 405 VAL A CA 1
ATOM 3285 C C . VAL A 1 405 ? 8.986 9.619 -29.789 1.00 90.44 405 VAL A C 1
ATOM 3287 O O . VAL A 1 405 ? 8.922 10.117 -30.915 1.00 90.44 405 VAL A O 1
ATOM 3290 N N . ASP A 1 406 ? 10.133 9.267 -29.212 1.00 88.75 406 ASP A N 1
ATOM 3291 C CA . ASP A 1 406 ? 11.456 9.588 -29.750 1.00 88.75 406 ASP A CA 1
ATOM 3292 C C . ASP A 1 406 ? 11.681 8.957 -31.125 1.00 88.75 406 ASP A C 1
ATOM 3294 O O . ASP A 1 406 ? 12.147 9.622 -32.044 1.00 88.75 406 ASP A O 1
ATOM 3298 N N . LEU A 1 407 ? 11.257 7.706 -31.334 1.00 91.44 407 LEU A N 1
ATOM 3299 C CA . LEU A 1 407 ? 11.371 7.014 -32.620 1.00 91.44 407 LEU A CA 1
ATOM 3300 C C . LEU A 1 407 ? 10.623 7.744 -33.747 1.00 91.44 407 LEU A C 1
ATOM 3302 O O . LEU A 1 407 ? 11.056 7.704 -34.901 1.00 91.44 407 LEU A O 1
ATOM 3306 N N . LYS A 1 408 ? 9.495 8.404 -33.446 1.00 90.06 408 LYS A N 1
ATOM 3307 C CA . LYS A 1 408 ? 8.767 9.201 -34.445 1.00 90.06 408 LYS A CA 1
ATOM 3308 C C . LYS A 1 408 ? 9.559 10.445 -34.828 1.00 90.06 408 LYS A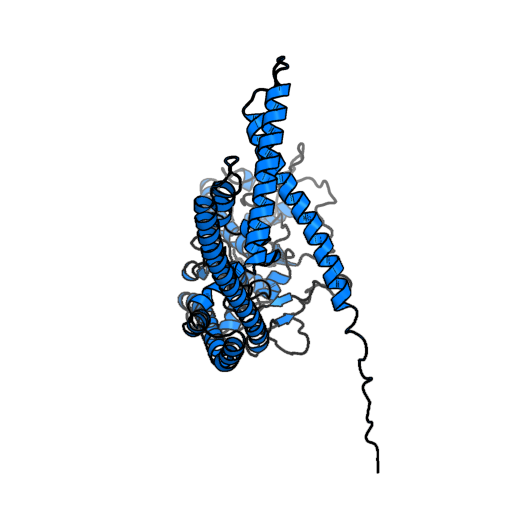 C 1
ATOM 3310 O O . LYS A 1 408 ? 9.678 10.711 -36.019 1.00 90.06 408 LYS A O 1
ATOM 3315 N N . ALA A 1 409 ? 10.110 11.164 -33.848 1.00 88.50 409 ALA A N 1
ATOM 3316 C CA . ALA A 1 409 ? 10.963 12.326 -34.095 1.00 88.50 409 ALA A CA 1
ATOM 3317 C C . ALA A 1 409 ? 12.237 11.925 -34.858 1.00 88.50 409 ALA A C 1
ATOM 3319 O O . ALA A 1 409 ? 12.580 12.538 -35.866 1.00 88.50 409 ALA A O 1
ATOM 3320 N N . PHE A 1 410 ? 12.864 10.822 -34.447 1.00 87.81 410 PHE A N 1
ATOM 3321 C CA . PHE A 1 410 ? 14.065 10.265 -35.058 1.00 87.81 410 PHE A CA 1
ATOM 3322 C C . PHE A 1 410 ? 13.877 10.002 -36.557 1.00 87.81 410 PHE A C 1
ATOM 3324 O O . PHE A 1 410 ? 14.639 10.496 -37.386 1.00 87.81 410 PHE A O 1
ATOM 3331 N N . ARG A 1 411 ? 12.814 9.272 -36.926 1.00 90.00 411 ARG A N 1
ATOM 3332 C CA . ARG A 1 411 ? 12.524 8.889 -38.321 1.00 90.00 411 ARG A CA 1
ATOM 3333 C C . ARG A 1 411 ? 12.274 10.076 -39.258 1.00 90.00 411 ARG A C 1
ATOM 3335 O O . ARG A 1 411 ? 12.318 9.892 -40.475 1.00 90.00 411 ARG A O 1
ATOM 3342 N N . LEU A 1 412 ? 11.970 11.259 -38.720 1.00 89.12 412 LEU A N 1
ATOM 3343 C CA . LEU A 1 412 ? 11.799 12.481 -39.511 1.00 89.12 412 LEU A CA 1
ATOM 3344 C C . LEU A 1 412 ? 13.138 13.122 -39.881 1.00 89.12 412 LEU A C 1
ATOM 3346 O O . LEU A 1 412 ? 13.241 13.705 -40.957 1.00 89.12 412 LEU A O 1
ATOM 3350 N N . VAL A 1 413 ? 14.138 13.009 -39.007 1.00 89.44 413 VAL A N 1
ATOM 3351 C CA . VAL A 1 413 ? 15.442 13.661 -39.169 1.00 89.44 413 VAL A CA 1
ATOM 3352 C C . VAL A 1 413 ? 16.416 12.760 -39.912 1.00 89.44 413 VAL A C 1
ATOM 3354 O O . VAL A 1 413 ? 17.081 13.208 -40.841 1.00 89.44 413 VAL A O 1
ATOM 3357 N N . ASN A 1 414 ? 16.490 11.485 -39.527 1.00 85.00 414 ASN A N 1
ATOM 3358 C CA . ASN A 1 414 ? 17.513 10.580 -40.024 1.00 85.00 414 ASN A CA 1
ATOM 3359 C C . ASN A 1 414 ? 16.912 9.199 -40.316 1.00 85.00 414 ASN A C 1
ATOM 3361 O O . ASN A 1 414 ? 16.535 8.458 -39.410 1.00 85.00 414 ASN A O 1
ATOM 3365 N N . LYS A 1 415 ? 16.772 8.867 -41.604 1.00 84.69 415 LYS A N 1
ATOM 3366 C CA . LYS A 1 415 ? 16.181 7.591 -42.046 1.00 84.69 415 LYS A CA 1
ATOM 3367 C C . LYS A 1 415 ? 17.194 6.452 -42.114 1.00 84.69 415 LYS A C 1
ATOM 3369 O O . LYS A 1 415 ? 16.780 5.295 -42.090 1.00 84.69 415 LYS A O 1
ATOM 3374 N N . ASP A 1 416 ? 18.479 6.784 -42.190 1.00 89.19 416 ASP A N 1
ATOM 3375 C CA . ASP A 1 416 ? 19.545 5.822 -42.470 1.00 89.19 416 ASP A CA 1
ATOM 3376 C C . ASP A 1 416 ? 20.234 5.327 -41.192 1.00 89.19 416 ASP A C 1
ATOM 3378 O O . ASP A 1 416 ? 20.866 4.272 -41.189 1.00 89.19 416 ASP A O 1
ATOM 3382 N N . VAL A 1 417 ? 20.077 6.050 -40.080 1.00 87.38 417 VAL A N 1
ATOM 3383 C CA . VAL A 1 417 ? 20.607 5.648 -38.775 1.00 87.38 417 VAL A CA 1
ATOM 3384 C C . VAL A 1 417 ? 19.580 4.806 -38.018 1.00 87.38 417 VAL A C 1
ATOM 3386 O O . VAL A 1 417 ? 18.377 5.062 -38.026 1.00 87.38 417 VAL A O 1
ATOM 3389 N N . MET A 1 418 ? 20.052 3.762 -37.343 1.00 92.31 418 MET A N 1
ATOM 3390 C CA . MET A 1 418 ? 19.194 2.916 -36.524 1.00 92.31 418 MET A CA 1
ATOM 3391 C C . MET A 1 418 ? 18.880 3.600 -35.186 1.00 92.31 418 MET A C 1
ATOM 3393 O O . MET A 1 418 ? 19.715 4.303 -34.624 1.00 92.31 418 MET A O 1
ATOM 3397 N N . TYR A 1 419 ? 17.681 3.375 -34.653 1.00 93.12 419 TYR A N 1
ATOM 3398 C CA . TYR A 1 419 ? 17.310 3.806 -33.305 1.00 93.12 419 TYR A CA 1
ATOM 3399 C C . TYR A 1 419 ? 16.534 2.682 -32.618 1.00 93.12 419 TYR A C 1
ATOM 3401 O O . TYR A 1 419 ? 15.381 2.403 -32.961 1.00 93.12 419 TYR A O 1
ATOM 3409 N N . ARG A 1 420 ? 17.199 1.965 -31.708 1.00 93.94 420 ARG A N 1
ATOM 3410 C CA . ARG A 1 420 ? 16.675 0.780 -31.017 1.00 93.94 420 ARG A CA 1
ATOM 3411 C C . ARG A 1 420 ? 16.198 1.118 -29.611 1.00 93.94 420 ARG A C 1
ATOM 3413 O O . ARG A 1 420 ? 16.824 1.895 -28.895 1.00 93.94 420 ARG A O 1
ATOM 3420 N N . ASN A 1 421 ? 15.126 0.453 -29.187 1.00 94.31 421 ASN A N 1
ATOM 3421 C CA . ASN A 1 421 ? 14.680 0.501 -27.803 1.00 94.31 421 ASN A CA 1
ATOM 3422 C C . ASN A 1 421 ? 15.531 -0.445 -26.963 1.00 94.31 421 ASN A C 1
ATOM 3424 O O . ASN A 1 421 ? 15.252 -1.641 -26.904 1.00 94.31 421 ASN A O 1
ATOM 3428 N N . VAL A 1 422 ? 16.540 0.077 -26.273 1.00 93.25 422 VAL A N 1
ATOM 3429 C CA . VAL A 1 422 ? 17.349 -0.757 -25.376 1.00 93.25 422 VAL A CA 1
ATOM 3430 C C . VAL A 1 422 ? 16.518 -1.355 -24.240 1.00 93.25 422 VAL A C 1
ATOM 3432 O O . VAL A 1 422 ? 16.871 -2.410 -23.742 1.00 93.25 422 VAL A O 1
ATOM 3435 N N . HIS A 1 423 ? 15.368 -0.783 -23.877 1.00 95.19 423 HIS A N 1
ATOM 3436 C CA . HIS A 1 423 ? 14.470 -1.328 -22.851 1.00 95.19 423 HIS A CA 1
ATOM 3437 C C . HIS A 1 423 ? 13.452 -2.343 -23.395 1.00 95.19 423 HIS A C 1
ATOM 3439 O O . HIS A 1 423 ? 12.623 -2.834 -22.633 1.00 95.19 423 HIS A O 1
ATOM 3445 N N . ASP A 1 424 ? 13.507 -2.703 -24.682 1.00 95.12 424 ASP A N 1
ATOM 3446 C CA . ASP A 1 424 ? 12.646 -3.752 -25.230 1.00 95.12 424 ASP A CA 1
ATOM 3447 C C . ASP A 1 424 ? 13.017 -5.115 -24.628 1.00 95.12 424 ASP A C 1
ATOM 3449 O O . ASP A 1 424 ? 14.128 -5.630 -24.795 1.00 95.12 424 ASP A O 1
ATOM 3453 N N . ILE A 1 425 ? 12.070 -5.705 -23.903 1.00 94.38 425 ILE A N 1
ATOM 3454 C CA . ILE A 1 425 ? 12.231 -6.978 -23.197 1.00 94.38 425 ILE A CA 1
ATOM 3455 C C . ILE A 1 425 ? 12.498 -8.158 -24.144 1.00 94.38 425 ILE A C 1
ATOM 3457 O O . ILE A 1 425 ? 13.042 -9.170 -23.713 1.00 94.38 425 ILE A O 1
ATOM 3461 N N . HIS A 1 426 ? 12.140 -8.033 -25.424 1.00 92.81 426 HIS A N 1
ATOM 3462 C CA . HIS A 1 426 ? 12.346 -9.062 -26.444 1.00 92.81 426 HIS A CA 1
ATOM 3463 C C . HIS A 1 426 ? 13.623 -8.855 -27.257 1.00 92.81 426 HIS A C 1
ATOM 3465 O O . HIS A 1 426 ? 13.955 -9.684 -28.107 1.00 92.81 426 HIS A O 1
ATOM 3471 N N . LEU A 1 427 ? 14.349 -7.764 -27.010 1.00 88.06 427 LEU A N 1
ATOM 3472 C CA . LEU A 1 427 ? 15.575 -7.481 -27.730 1.00 88.06 427 LEU A CA 1
ATOM 3473 C C . LEU A 1 427 ? 16.637 -8.529 -27.351 1.00 88.06 427 LEU A C 1
ATOM 3475 O O . LEU A 1 427 ? 16.933 -8.681 -26.161 1.00 88.06 427 LEU A O 1
ATOM 3479 N N . PRO A 1 428 ? 17.240 -9.239 -28.326 1.00 81.38 428 PRO A N 1
ATOM 3480 C CA . PRO A 1 428 ? 18.207 -10.304 -28.075 1.00 81.38 428 PRO A CA 1
ATOM 3481 C C . PRO A 1 428 ? 19.590 -9.728 -27.730 1.00 81.38 428 PRO A C 1
ATOM 3483 O O . PRO A 1 428 ? 20.595 -10.038 -28.370 1.00 81.38 428 PRO A O 1
ATOM 3486 N N . ILE A 1 429 ? 19.653 -8.852 -26.727 1.00 76.69 429 ILE A N 1
ATOM 3487 C CA . ILE A 1 429 ? 20.916 -8.365 -26.182 1.00 76.69 429 ILE A CA 1
ATOM 3488 C C . ILE A 1 429 ? 21.421 -9.410 -25.188 1.00 76.69 429 ILE A C 1
ATOM 3490 O O . ILE A 1 429 ? 20.688 -9.853 -24.308 1.00 76.69 429 ILE A O 1
ATOM 3494 N N . LYS A 1 430 ? 22.704 -9.771 -25.290 1.00 80.56 430 LYS A N 1
ATOM 3495 C CA . LYS A 1 430 ? 23.383 -10.645 -24.316 1.00 80.56 430 LYS A CA 1
ATOM 3496 C C . LYS A 1 430 ? 23.481 -10.029 -22.913 1.00 80.56 430 LYS A C 1
ATOM 3498 O O . LYS A 1 430 ? 23.837 -10.725 -21.969 1.00 80.56 430 LYS A O 1
ATOM 3503 N N . GLN A 1 431 ? 23.226 -8.729 -22.783 1.00 84.31 431 GLN A N 1
ATOM 3504 C CA . GLN A 1 431 ? 23.347 -8.009 -21.529 1.00 84.31 431 GLN A CA 1
ATOM 3505 C C . GLN A 1 431 ? 22.128 -8.282 -20.633 1.00 84.31 431 GLN A C 1
ATOM 3507 O O . GLN A 1 431 ? 20.992 -8.203 -21.115 1.00 84.31 431 GLN A O 1
ATOM 3512 N N . PRO A 1 432 ? 22.333 -8.559 -19.332 1.00 89.69 432 PRO A N 1
ATOM 3513 C CA . PRO A 1 432 ? 21.227 -8.677 -18.388 1.00 89.69 432 PRO A CA 1
ATOM 3514 C C . PRO A 1 432 ? 20.397 -7.387 -18.353 1.00 89.69 432 PRO A C 1
ATOM 3516 O O . PRO A 1 432 ? 20.902 -6.293 -18.605 1.00 89.69 432 PRO A O 1
ATOM 3519 N N . MET A 1 433 ? 19.108 -7.514 -18.041 1.00 94.75 433 MET A N 1
ATOM 3520 C CA . MET A 1 433 ? 18.201 -6.364 -17.938 1.00 94.75 433 MET A CA 1
ATOM 3521 C C . MET A 1 433 ? 18.450 -5.558 -16.664 1.00 94.75 433 MET A C 1
ATOM 3523 O O . MET A 1 433 ? 18.363 -4.326 -16.654 1.00 94.75 433 MET A O 1
ATOM 3527 N N . LEU A 1 434 ? 18.781 -6.256 -15.585 1.00 94.38 434 LEU A N 1
ATOM 3528 C CA . LEU A 1 434 ? 19.017 -5.656 -14.289 1.00 94.38 434 LEU A CA 1
ATOM 3529 C C . LEU A 1 434 ? 20.186 -6.336 -13.588 1.00 94.38 434 LEU A C 1
ATOM 3531 O O . LEU A 1 434 ? 20.566 -7.458 -13.924 1.00 94.38 434 LEU A O 1
ATOM 3535 N N . GLU A 1 435 ? 20.733 -5.649 -12.599 1.00 91.81 435 GLU A N 1
ATOM 3536 C CA . GLU A 1 435 ? 21.660 -6.229 -11.639 1.00 91.81 435 GLU A CA 1
ATOM 3537 C C . GLU A 1 435 ? 21.287 -5.832 -10.215 1.00 91.81 435 GLU A C 1
ATOM 3539 O O . GLU A 1 435 ? 20.625 -4.813 -9.998 1.00 91.81 435 GLU A O 1
ATOM 3544 N N . PHE A 1 436 ? 21.752 -6.633 -9.259 1.00 90.19 436 PHE A N 1
ATOM 3545 C CA . PHE A 1 436 ? 21.754 -6.254 -7.855 1.00 90.19 436 PHE A CA 1
ATOM 3546 C C . PHE A 1 436 ? 22.941 -5.338 -7.575 1.00 90.19 436 PHE A C 1
ATOM 3548 O O . PHE A 1 436 ? 24.073 -5.629 -7.972 1.00 90.19 436 PHE A O 1
ATOM 3555 N N . CYS A 1 437 ? 22.688 -4.246 -6.869 1.00 85.31 437 CYS A N 1
ATOM 3556 C CA . CYS A 1 437 ? 23.719 -3.378 -6.337 1.00 85.31 437 CYS A CA 1
ATOM 3557 C C . CYS A 1 437 ? 24.522 -4.153 -5.300 1.00 85.31 437 CYS A C 1
ATOM 3559 O O . CYS A 1 437 ? 24.048 -4.404 -4.194 1.00 85.31 437 CYS A O 1
ATOM 3561 N N . SER A 1 438 ? 25.761 -4.503 -5.635 1.00 74.56 438 SER A N 1
ATOM 3562 C CA . SER A 1 438 ? 26.704 -4.894 -4.596 1.00 74.56 438 SER A CA 1
ATOM 3563 C C . SER A 1 438 ? 27.020 -3.656 -3.765 1.00 74.56 438 SER A C 1
ATOM 3565 O O . SER A 1 438 ? 27.475 -2.650 -4.313 1.00 74.56 438 SER A O 1
ATOM 3567 N N . ILE A 1 439 ? 26.837 -3.749 -2.445 1.00 65.38 439 ILE A N 1
ATOM 3568 C CA . ILE A 1 439 ? 27.238 -2.722 -1.462 1.0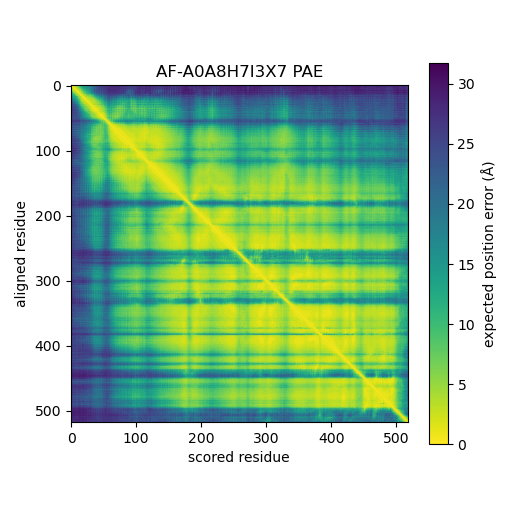0 65.38 439 ILE A CA 1
ATOM 3569 C C . ILE A 1 439 ? 28.721 -2.333 -1.648 1.00 65.38 439 ILE A C 1
ATOM 3571 O O . ILE A 1 439 ? 29.127 -1.219 -1.328 1.00 65.38 439 ILE A O 1
ATOM 3575 N N . ASN A 1 440 ? 29.517 -3.235 -2.234 1.00 62.47 440 ASN A N 1
ATOM 3576 C CA . ASN A 1 440 ? 30.948 -3.077 -2.452 1.00 62.47 440 ASN A CA 1
ATOM 3577 C C . ASN A 1 440 ? 31.343 -2.777 -3.891 1.00 62.47 440 ASN A C 1
ATOM 3579 O O . ASN A 1 440 ? 32.541 -2.777 -4.164 1.00 62.47 440 ASN A O 1
ATOM 3583 N N . HIS A 1 441 ? 30.412 -2.557 -4.825 1.00 61.38 441 HIS A N 1
ATOM 3584 C CA . HIS A 1 441 ? 30.848 -2.018 -6.105 1.00 61.38 441 HIS A CA 1
ATOM 3585 C C . HIS A 1 441 ? 31.247 -0.567 -5.826 1.00 61.38 441 HIS A C 1
ATOM 3587 O O . HIS A 1 441 ? 30.345 0.243 -5.574 1.00 61.38 441 HIS A O 1
ATOM 3593 N N . PRO A 1 442 ? 32.556 -0.211 -5.805 1.00 60.06 442 PRO A N 1
ATOM 3594 C CA . PRO A 1 442 ? 32.922 1.193 -5.730 1.00 60.06 442 PRO A CA 1
ATOM 3595 C C . PRO A 1 442 ? 32.120 1.872 -6.830 1.00 60.06 442 PRO A C 1
ATOM 3597 O O . PRO A 1 442 ? 32.026 1.320 -7.929 1.00 60.06 442 PRO A O 1
ATOM 3600 N N . ARG A 1 443 ? 31.463 3.001 -6.535 1.00 63.50 443 ARG A N 1
ATOM 3601 C CA . ARG A 1 443 ? 30.885 3.829 -7.595 1.00 63.50 443 ARG A CA 1
ATOM 3602 C C . ARG A 1 443 ? 32.047 4.125 -8.534 1.00 63.50 443 ARG A C 1
ATOM 3604 O O . ARG A 1 443 ? 32.808 5.054 -8.298 1.00 63.50 443 ARG A O 1
ATOM 3611 N N . GLU A 1 444 ? 32.188 3.343 -9.599 1.00 57.44 444 GLU A N 1
ATOM 3612 C CA . GLU A 1 444 ? 33.210 3.538 -10.631 1.00 57.44 444 GLU A CA 1
ATOM 3613 C C . GLU A 1 444 ? 33.049 4.930 -11.277 1.00 57.44 444 GLU A C 1
ATOM 3615 O O . GLU A 1 444 ? 33.934 5.427 -11.962 1.00 57.44 444 GLU A O 1
ATOM 3620 N N . LEU A 1 445 ? 31.938 5.607 -10.970 1.00 55.84 445 LEU A N 1
ATOM 3621 C CA . LEU A 1 445 ? 31.593 6.971 -11.331 1.00 55.84 445 LEU A CA 1
ATOM 3622 C C . LEU A 1 445 ? 32.142 8.069 -10.398 1.00 55.84 445 LEU A C 1
ATOM 3624 O O . LEU A 1 445 ? 32.085 9.230 -10.789 1.00 55.84 445 LEU A O 1
ATOM 3628 N N . SER A 1 446 ? 32.661 7.781 -9.195 1.00 54.34 446 SER A N 1
ATOM 3629 C CA . SER A 1 446 ? 33.092 8.848 -8.266 1.00 54.34 446 SER A CA 1
ATOM 3630 C C . SER A 1 446 ? 34.572 9.229 -8.365 1.00 54.34 446 SER A C 1
ATOM 3632 O O . SER A 1 446 ? 34.978 10.219 -7.765 1.00 54.34 446 SER A O 1
ATOM 3634 N N . GLY A 1 447 ? 35.394 8.466 -9.094 1.00 50.81 447 GLY A N 1
ATOM 3635 C CA . GLY A 1 447 ? 36.854 8.621 -9.049 1.00 50.81 447 GLY A CA 1
ATOM 3636 C C . GLY A 1 447 ? 37.495 9.390 -10.201 1.00 50.81 447 GLY A C 1
ATOM 3637 O O . GLY A 1 447 ? 38.631 9.845 -10.062 1.00 50.81 447 GLY A O 1
ATOM 3638 N N . HIS A 1 448 ? 36.831 9.533 -11.347 1.00 54.28 448 HIS A N 1
ATOM 3639 C CA . HIS A 1 448 ? 37.489 10.075 -12.531 1.00 54.28 448 HIS A CA 1
ATOM 3640 C C . HIS A 1 448 ? 36.701 11.247 -13.099 1.00 54.28 448 HIS A C 1
ATOM 3642 O O . HIS A 1 448 ? 35.592 11.093 -13.601 1.00 54.28 448 HIS A O 1
ATOM 3648 N N . ALA A 1 449 ? 37.347 12.414 -13.120 1.00 60.44 449 ALA A N 1
ATOM 3649 C CA . ALA A 1 449 ? 37.072 13.501 -14.057 1.00 60.44 449 ALA A CA 1
ATOM 3650 C C . ALA A 1 449 ? 37.359 13.059 -15.512 1.00 60.44 449 ALA A C 1
ATOM 3652 O O . ALA A 1 449 ? 37.983 13.776 -16.292 1.00 60.44 449 ALA A O 1
ATOM 3653 N N . SER A 1 450 ? 36.978 11.828 -15.869 1.00 69.69 450 SER A N 1
ATOM 3654 C CA . SER A 1 450 ? 37.077 11.296 -17.213 1.00 69.69 450 SER A CA 1
ATOM 3655 C C . SER A 1 450 ? 36.283 12.215 -18.123 1.00 69.69 450 SER A C 1
ATOM 3657 O O . SER A 1 450 ? 35.124 12.531 -17.829 1.00 69.69 450 SER A O 1
ATOM 3659 N N . LYS A 1 451 ? 36.932 12.641 -19.208 1.00 86.56 451 LYS A N 1
ATOM 3660 C CA . LYS A 1 451 ? 36.319 13.440 -20.266 1.00 86.56 451 LYS A CA 1
ATOM 3661 C C . LYS A 1 451 ? 34.973 12.815 -20.620 1.00 86.56 451 LYS A C 1
ATOM 3663 O O . LYS A 1 451 ? 34.887 11.620 -20.909 1.00 86.56 451 LYS A O 1
ATOM 3668 N N . ARG A 1 452 ? 33.911 13.611 -20.521 1.00 89.94 452 ARG A N 1
ATOM 3669 C CA . ARG A 1 452 ? 32.592 13.181 -20.970 1.00 89.94 452 ARG A CA 1
ATOM 3670 C C . ARG A 1 452 ? 32.537 13.323 -22.475 1.00 89.94 452 ARG A C 1
ATOM 3672 O O . ARG A 1 452 ? 33.180 14.194 -23.052 1.00 89.94 452 ARG A O 1
ATOM 3679 N N . HIS A 1 453 ? 31.781 12.444 -23.099 1.00 94.06 453 HIS A N 1
ATOM 3680 C CA . HIS A 1 453 ? 31.484 12.505 -24.511 1.00 94.06 453 HIS A CA 1
ATOM 3681 C C . HIS A 1 453 ? 29.985 12.709 -24.671 1.00 94.06 453 HIS A C 1
ATOM 3683 O O . HIS A 1 453 ? 29.192 12.222 -23.863 1.00 94.06 453 HIS A O 1
ATOM 3689 N N . ARG A 1 454 ? 29.613 13.419 -25.729 1.00 95.12 454 ARG A N 1
ATOM 3690 C CA . ARG A 1 454 ? 28.227 13.547 -26.172 1.00 95.12 454 ARG A CA 1
ATOM 3691 C C . ARG A 1 454 ? 27.995 12.739 -27.440 1.00 95.12 454 ARG A C 1
ATOM 3693 O O . ARG A 1 454 ? 28.886 12.678 -28.291 1.00 95.12 454 ARG A O 1
ATOM 3700 N N . CYS A 1 455 ? 26.818 12.139 -27.572 1.00 96.25 455 CYS A N 1
ATOM 3701 C CA . CYS A 1 455 ? 26.399 11.432 -28.783 1.00 96.25 455 CYS A CA 1
ATOM 3702 C C . CYS A 1 455 ? 25.912 12.432 -29.842 1.00 96.25 455 CYS A C 1
ATOM 3704 O O . CYS A 1 455 ? 24.896 13.096 -29.640 1.00 96.25 455 CYS A O 1
ATOM 3706 N N . LEU A 1 456 ? 26.607 12.515 -30.981 1.00 95.88 456 LEU A N 1
ATOM 3707 C CA . LEU A 1 456 ? 26.256 13.446 -32.059 1.00 95.88 456 LEU A CA 1
ATOM 3708 C C . LEU A 1 456 ? 24.951 13.040 -32.763 1.00 95.88 456 LEU A C 1
ATOM 3710 O O . LEU A 1 456 ? 24.136 13.896 -33.096 1.00 95.88 456 LEU A O 1
ATOM 3714 N N . LEU A 1 457 ? 24.692 11.734 -32.872 1.00 94.56 457 LEU A N 1
ATOM 3715 C CA . LEU A 1 457 ? 23.457 11.206 -33.465 1.00 94.56 457 LEU A CA 1
ATOM 3716 C C . LEU A 1 457 ? 22.212 11.588 -32.650 1.00 94.56 457 LEU A C 1
ATOM 3718 O O . LEU A 1 457 ? 21.152 11.836 -33.217 1.00 94.56 457 LEU A O 1
ATOM 3722 N N . CYS A 1 458 ? 22.331 11.671 -31.320 1.00 93.44 458 CYS A N 1
ATOM 3723 C CA . CYS A 1 458 ? 21.237 12.141 -30.471 1.00 93.44 458 CYS A CA 1
ATOM 3724 C C . CYS A 1 458 ? 21.048 13.659 -30.537 1.00 93.44 458 CYS A C 1
ATOM 3726 O O . CYS A 1 458 ? 19.912 14.121 -30.488 1.00 93.44 458 CYS A O 1
ATOM 3728 N N . THR A 1 459 ? 22.133 14.435 -30.658 1.00 92.88 459 THR A N 1
ATOM 3729 C CA . THR A 1 459 ? 22.048 15.907 -30.715 1.00 92.88 459 THR A CA 1
ATOM 3730 C C . THR A 1 459 ? 21.362 16.433 -31.968 1.00 92.88 459 THR A C 1
ATOM 3732 O O . THR A 1 459 ? 20.850 17.548 -31.961 1.00 92.88 459 THR A O 1
ATOM 3735 N N . GLU A 1 460 ? 21.336 15.643 -33.040 1.00 90.69 460 GLU A N 1
ATOM 3736 C CA . GLU A 1 460 ? 20.679 16.022 -34.290 1.00 90.69 460 GLU A CA 1
ATOM 3737 C C . GLU A 1 460 ? 19.148 15.939 -34.213 1.00 90.69 460 GLU A C 1
ATOM 3739 O O . GLU A 1 460 ? 18.472 16.474 -35.088 1.00 90.69 460 GLU A O 1
ATOM 3744 N N . ILE A 1 461 ? 18.579 15.305 -33.181 1.00 86.06 461 ILE A N 1
ATOM 3745 C CA . ILE A 1 461 ? 17.136 15.062 -33.075 1.00 86.06 461 ILE A CA 1
ATOM 3746 C C . ILE A 1 461 ? 16.480 16.169 -32.239 1.00 86.06 461 ILE A C 1
ATOM 3748 O O . ILE A 1 461 ? 16.696 16.234 -31.025 1.00 86.06 461 ILE A O 1
ATOM 3752 N N . PRO A 1 462 ? 15.620 17.018 -32.833 1.00 85.81 462 PRO A N 1
ATOM 3753 C CA . PRO A 1 462 ? 14.937 18.068 -32.092 1.00 85.81 462 PRO A CA 1
ATOM 3754 C C . PRO A 1 462 ? 14.063 17.498 -30.971 1.00 85.81 462 PRO A C 1
ATOM 3756 O O . PRO A 1 462 ? 13.253 16.599 -31.195 1.00 85.81 462 PRO A O 1
ATOM 3759 N N . GLY A 1 463 ? 14.202 18.062 -29.770 1.00 84.44 463 GLY A N 1
ATOM 3760 C CA . GLY A 1 463 ? 13.416 17.688 -28.591 1.00 84.44 463 GLY A CA 1
ATOM 3761 C C . GLY A 1 463 ? 13.960 16.494 -27.804 1.00 84.44 463 GLY A C 1
ATOM 3762 O O . GLY A 1 463 ? 13.497 16.273 -26.686 1.00 84.44 463 GLY A O 1
ATOM 3763 N N . LEU A 1 464 ? 14.958 15.767 -28.323 1.00 85.69 464 LEU A N 1
ATOM 3764 C CA . LEU A 1 464 ? 15.634 14.727 -27.552 1.00 85.69 464 LEU A CA 1
ATOM 3765 C C . LEU A 1 464 ? 16.660 15.359 -26.602 1.00 85.69 464 LEU A C 1
ATOM 3767 O O . LEU A 1 464 ? 17.410 16.260 -26.980 1.00 85.69 464 LEU A O 1
ATOM 3771 N N . LYS A 1 465 ? 16.710 14.877 -25.355 1.00 86.25 465 LYS A N 1
ATOM 3772 C CA . LYS A 1 465 ? 17.737 15.298 -24.392 1.00 86.25 465 LYS A CA 1
ATOM 3773 C C . LYS A 1 465 ? 19.116 14.852 -24.889 1.00 86.25 465 LYS A C 1
ATOM 3775 O O . LYS A 1 465 ? 19.280 13.716 -25.333 1.00 86.25 465 LYS A O 1
ATOM 3780 N N . GLU A 1 466 ? 20.107 15.737 -24.789 1.00 90.19 466 GLU A N 1
ATOM 3781 C CA . GLU A 1 466 ? 21.489 15.413 -25.149 1.00 90.19 466 GLU A CA 1
ATOM 3782 C C . GLU A 1 466 ? 21.995 14.233 -24.305 1.00 90.19 466 GLU A C 1
ATOM 3784 O O . GLU A 1 466 ? 21.883 14.230 -23.076 1.00 90.19 466 GLU A O 1
ATOM 3789 N N . VAL A 1 467 ? 22.551 13.219 -24.974 1.00 91.38 467 VAL A N 1
ATOM 3790 C CA . VAL A 1 467 ? 23.124 12.047 -24.308 1.00 91.38 467 VAL A CA 1
ATOM 3791 C C . VAL A 1 467 ? 24.599 12.312 -24.048 1.00 91.38 467 VAL A C 1
ATOM 3793 O O . VAL A 1 467 ? 25.407 12.307 -24.979 1.00 91.38 467 VAL A O 1
ATOM 3796 N N . VAL A 1 468 ? 24.935 12.520 -22.774 1.00 91.12 468 VAL A N 1
ATOM 3797 C CA . VAL A 1 468 ? 26.291 12.806 -22.292 1.00 91.12 468 VAL A CA 1
ATOM 3798 C C . VAL A 1 468 ? 26.697 11.774 -21.246 1.00 91.12 468 VAL A C 1
ATOM 3800 O O . VAL A 1 468 ? 26.014 11.611 -20.236 1.00 91.12 468 VAL A O 1
ATOM 3803 N N . ALA A 1 469 ? 27.824 11.096 -21.451 1.00 90.62 469 ALA A N 1
ATOM 3804 C CA . ALA A 1 469 ? 28.333 10.089 -20.520 1.00 90.62 469 ALA A CA 1
ATOM 3805 C C . ALA A 1 469 ? 29.864 9.933 -20.649 1.00 90.62 469 ALA A C 1
ATOM 3807 O O . ALA A 1 469 ? 30.461 10.493 -21.571 1.00 90.62 469 ALA A O 1
ATOM 3808 N N . PRO A 1 470 ? 30.541 9.197 -19.746 1.00 89.81 470 PRO A N 1
ATOM 3809 C CA . PRO A 1 470 ? 31.929 8.788 -19.965 1.00 89.81 470 PRO A CA 1
ATOM 3810 C C . PRO A 1 470 ? 32.102 8.055 -21.304 1.00 89.81 470 PRO A C 1
ATOM 3812 O O . PRO A 1 470 ? 31.161 7.434 -21.799 1.00 89.81 470 PRO A O 1
ATOM 3815 N N . GLU A 1 471 ? 33.307 8.097 -21.877 1.00 92.12 471 GLU A N 1
ATOM 3816 C CA . GLU A 1 471 ? 33.595 7.557 -23.217 1.00 92.12 471 GLU A CA 1
ATOM 3817 C C . GLU A 1 471 ? 33.068 6.128 -23.426 1.00 92.12 471 GLU A C 1
ATOM 3819 O O . GLU A 1 471 ? 32.283 5.880 -24.341 1.00 92.12 471 GLU A O 1
ATOM 3824 N N . TRP A 1 472 ? 33.407 5.208 -22.519 1.00 90.56 472 TRP A N 1
ATOM 3825 C CA . TRP A 1 472 ? 32.977 3.808 -22.588 1.00 90.56 472 TRP A CA 1
ATOM 3826 C C . TRP A 1 472 ? 31.445 3.650 -22.619 1.00 90.56 472 TRP A C 1
ATOM 3828 O O . TRP A 1 472 ? 30.916 2.761 -23.288 1.00 90.56 472 TRP A O 1
ATOM 3838 N N . ALA A 1 473 ? 30.719 4.524 -21.918 1.00 90.19 473 ALA A N 1
ATOM 3839 C CA . ALA A 1 473 ? 29.266 4.491 -21.825 1.00 90.19 473 ALA A CA 1
ATOM 3840 C C . ALA A 1 473 ? 28.625 5.021 -23.115 1.00 90.19 473 ALA A C 1
ATOM 3842 O O . ALA A 1 473 ? 27.650 4.444 -23.599 1.00 90.19 473 ALA A O 1
ATOM 3843 N N . ILE A 1 474 ? 29.209 6.062 -23.720 1.00 94.31 474 ILE A N 1
ATOM 3844 C CA . ILE A 1 474 ? 28.801 6.548 -25.045 1.00 94.31 474 ILE A CA 1
ATOM 3845 C C . ILE A 1 474 ? 29.067 5.507 -26.131 1.00 94.31 474 ILE A C 1
ATOM 3847 O O . ILE A 1 474 ? 28.230 5.332 -27.013 1.00 94.31 474 ILE A O 1
ATOM 3851 N N . PHE A 1 475 ? 30.178 4.773 -26.062 1.00 94.19 475 PHE A N 1
ATOM 3852 C CA . PHE A 1 475 ? 30.475 3.724 -27.043 1.00 94.19 475 PHE A CA 1
ATOM 3853 C C . PHE A 1 475 ? 29.415 2.629 -26.979 1.00 94.19 475 PHE A C 1
ATOM 3855 O O . PHE A 1 475 ? 28.846 2.257 -28.003 1.00 94.19 475 PHE A O 1
ATOM 3862 N N . ARG A 1 476 ? 29.080 2.180 -25.764 1.00 91.56 476 ARG A N 1
ATOM 3863 C CA . ARG A 1 476 ? 27.987 1.229 -25.548 1.00 91.56 476 ARG A CA 1
ATOM 3864 C C . ARG A 1 476 ? 26.654 1.768 -26.072 1.00 91.56 476 ARG A C 1
ATOM 3866 O O . ARG A 1 476 ? 25.960 1.062 -26.790 1.00 91.56 476 ARG A O 1
ATOM 3873 N N . HIS A 1 477 ? 26.316 3.022 -25.774 1.00 93.75 477 HIS A N 1
ATOM 3874 C CA . HIS A 1 477 ? 25.106 3.668 -26.291 1.00 93.75 477 HIS A CA 1
ATOM 3875 C C . HIS A 1 477 ? 25.041 3.660 -27.825 1.00 93.75 477 HIS A C 1
ATOM 3877 O O . HIS A 1 477 ? 24.018 3.283 -28.391 1.00 93.75 477 HIS A O 1
ATOM 3883 N N . LEU A 1 478 ? 26.128 4.027 -28.504 1.00 95.44 478 LEU A N 1
ATOM 3884 C CA . LEU A 1 478 ? 26.200 4.033 -29.967 1.00 95.44 478 LEU A CA 1
ATOM 3885 C C . LEU A 1 478 ? 26.005 2.631 -30.564 1.00 95.44 478 LEU A C 1
ATOM 3887 O O . LEU A 1 478 ? 25.312 2.484 -31.571 1.00 95.44 478 LEU A O 1
ATOM 3891 N N . VAL A 1 479 ? 26.544 1.595 -29.921 1.00 93.69 479 VAL A N 1
ATOM 3892 C CA . VAL A 1 479 ? 26.345 0.199 -30.337 1.00 93.69 479 VAL A CA 1
ATOM 3893 C C . VAL A 1 479 ? 24.897 -0.246 -30.102 1.00 93.69 479 VAL A C 1
ATOM 3895 O O . VAL A 1 479 ? 24.244 -0.754 -31.016 1.00 93.69 479 VAL A O 1
ATOM 3898 N N . ASP A 1 480 ? 24.374 -0.039 -28.895 1.00 91.62 480 ASP A N 1
ATOM 3899 C CA . ASP A 1 480 ? 23.104 -0.628 -28.466 1.00 91.62 480 ASP A CA 1
ATOM 3900 C C . ASP A 1 480 ? 21.885 0.127 -29.011 1.00 91.62 480 ASP A C 1
ATOM 3902 O O . ASP A 1 480 ? 20.914 -0.500 -29.444 1.00 91.62 480 ASP A O 1
ATOM 3906 N N . VAL A 1 481 ? 21.939 1.463 -29.023 1.00 93.00 481 VAL A N 1
ATOM 3907 C CA . VAL A 1 481 ? 20.855 2.339 -29.497 1.00 93.00 481 VAL A CA 1
ATOM 3908 C C . VAL A 1 481 ? 20.970 2.575 -30.998 1.00 93.00 481 VAL A C 1
ATOM 3910 O O . VAL A 1 481 ? 19.974 2.431 -31.708 1.00 93.00 481 VAL A O 1
ATOM 3913 N N . HIS A 1 482 ? 22.169 2.897 -31.495 1.00 94.38 482 HIS A N 1
ATOM 3914 C CA . HIS A 1 482 ? 22.365 3.306 -32.890 1.00 94.38 482 HIS A CA 1
ATOM 3915 C C . HIS A 1 482 ? 22.896 2.212 -33.823 1.00 94.38 482 HIS A C 1
ATOM 3917 O O . HIS A 1 482 ? 22.941 2.413 -35.035 1.00 94.38 482 HIS A O 1
ATOM 3923 N N . GLY A 1 483 ? 23.262 1.037 -33.301 1.00 92.94 483 GLY A N 1
ATOM 3924 C CA . GLY A 1 483 ? 23.799 -0.055 -34.116 1.00 92.94 483 GLY A CA 1
ATOM 3925 C C . GLY A 1 483 ? 25.164 0.251 -34.743 1.00 92.94 483 GLY A C 1
ATOM 3926 O O . GLY A 1 483 ? 25.547 -0.416 -35.702 1.00 92.94 483 GLY A O 1
ATOM 3927 N N . VAL A 1 484 ? 25.887 1.250 -34.231 1.00 95.62 484 VAL A N 1
ATOM 3928 C CA . VAL A 1 484 ? 27.201 1.661 -34.738 1.00 95.62 484 VAL A CA 1
ATOM 3929 C C . VAL A 1 484 ? 28.256 0.708 -34.187 1.00 95.62 484 VAL A C 1
ATOM 3931 O O . VAL A 1 484 ? 28.629 0.804 -33.022 1.00 95.62 484 VAL A O 1
ATOM 3934 N N . ALA A 1 485 ? 28.731 -0.223 -35.017 1.00 95.06 485 ALA A N 1
ATOM 3935 C CA . ALA A 1 485 ? 29.708 -1.233 -34.603 1.00 95.06 485 ALA A CA 1
ATOM 3936 C C . ALA A 1 485 ? 31.072 -0.631 -34.217 1.00 95.06 485 ALA A C 1
ATOM 3938 O O . ALA A 1 485 ? 31.712 -1.113 -33.286 1.00 95.06 485 ALA A O 1
ATOM 3939 N N . GLU A 1 486 ? 31.487 0.438 -34.905 1.00 96.56 486 GLU A N 1
ATOM 3940 C CA . GLU A 1 486 ? 32.766 1.125 -34.695 1.00 96.56 486 GLU A CA 1
ATOM 3941 C C . GLU A 1 486 ? 32.523 2.630 -34.461 1.00 96.56 486 GLU A C 1
ATOM 3943 O O . GLU A 1 486 ? 32.500 3.427 -35.405 1.00 96.56 486 GLU A O 1
ATOM 3948 N N . PRO A 1 487 ? 32.265 3.043 -33.205 1.00 96.81 487 PRO A N 1
ATOM 3949 C CA . PRO A 1 487 ? 32.162 4.451 -32.831 1.00 96.81 487 PRO A CA 1
ATOM 3950 C C . PRO A 1 487 ? 33.403 5.250 -33.248 1.00 96.81 487 PRO A C 1
ATOM 3952 O O . PRO A 1 487 ? 34.530 4.805 -33.055 1.00 96.81 487 PRO A O 1
ATOM 3955 N N . ALA A 1 488 ? 33.194 6.449 -33.797 1.00 97.31 488 ALA A N 1
ATOM 3956 C CA . ALA A 1 488 ? 34.266 7.306 -34.293 1.00 97.31 488 ALA A CA 1
ATOM 3957 C C . ALA A 1 488 ? 34.105 8.723 -33.735 1.00 97.31 488 ALA A C 1
ATOM 3959 O O . ALA A 1 488 ? 33.005 9.292 -33.757 1.00 97.31 488 ALA A O 1
ATOM 3960 N N . VAL A 1 489 ? 35.209 9.295 -33.251 1.00 96.69 489 VAL A N 1
ATOM 3961 C CA . VAL A 1 489 ? 35.241 10.653 -32.695 1.00 96.69 489 VAL A CA 1
ATOM 3962 C C . VAL A 1 489 ? 34.936 11.671 -33.799 1.00 96.69 489 VAL A C 1
ATOM 3964 O O . VAL A 1 489 ? 35.352 11.502 -34.941 1.00 96.69 489 VAL A O 1
ATOM 3967 N N . HIS A 1 490 ? 34.198 12.725 -33.459 1.00 95.69 490 HIS A N 1
ATOM 3968 C CA . HIS A 1 490 ? 33.700 13.795 -34.333 1.00 95.69 490 HIS A CA 1
ATOM 3969 C C . HIS A 1 490 ? 32.680 13.373 -35.399 1.00 95.69 490 HIS A C 1
ATOM 3971 O O . HIS A 1 490 ? 32.041 14.247 -35.976 1.00 95.69 490 HIS A O 1
ATOM 3977 N N . LEU A 1 491 ? 32.478 12.070 -35.612 1.00 95.69 491 LEU A N 1
ATOM 3978 C CA . LEU A 1 491 ? 31.415 11.543 -36.465 1.00 95.69 491 LEU A CA 1
ATOM 3979 C C . LEU A 1 491 ? 30.210 11.079 -35.640 1.00 95.69 491 LEU A C 1
ATOM 3981 O O . LEU A 1 491 ? 29.088 11.503 -35.880 1.00 95.69 491 LEU A O 1
ATOM 3985 N N . HIS A 1 492 ? 30.443 10.230 -34.638 1.00 96.50 492 HIS A N 1
ATOM 3986 C CA . HIS A 1 492 ? 29.384 9.632 -33.819 1.00 96.50 492 HIS A CA 1
ATOM 3987 C C . HIS A 1 492 ? 29.319 10.233 -32.411 1.00 96.50 492 HIS A C 1
ATOM 3989 O O . HIS A 1 492 ? 28.250 10.310 -31.805 1.00 96.50 492 HIS A O 1
ATOM 3995 N N . HIS A 1 493 ? 30.454 10.681 -31.876 1.00 97.06 493 HIS A N 1
ATOM 3996 C CA . HIS A 1 493 ? 30.540 11.316 -30.564 1.00 97.06 493 HIS A CA 1
ATOM 3997 C C . HIS A 1 493 ? 31.687 12.323 -30.511 1.00 97.06 493 HIS A C 1
ATOM 3999 O O . HIS A 1 493 ? 32.638 12.231 -31.277 1.00 97.06 493 HIS A O 1
ATOM 4005 N N . THR A 1 494 ? 31.647 13.274 -29.583 1.00 96.62 494 THR A N 1
ATOM 4006 C CA . THR A 1 494 ? 32.760 14.213 -29.361 1.00 96.62 494 THR A CA 1
ATOM 4007 C C . THR A 1 494 ? 32.993 14.416 -27.868 1.00 96.62 494 THR A C 1
ATOM 4009 O O . THR A 1 494 ? 32.016 14.376 -27.114 1.00 96.62 494 THR A O 1
ATOM 4012 N N . PRO A 1 495 ? 34.246 14.623 -27.415 1.00 95.31 495 PRO A N 1
ATOM 4013 C CA . PRO A 1 495 ? 34.506 15.090 -26.060 1.00 95.31 495 PRO A CA 1
ATOM 4014 C C . PRO A 1 495 ? 33.738 16.388 -25.783 1.00 95.31 495 PRO A C 1
ATOM 4016 O O . PRO A 1 495 ? 33.587 17.223 -26.679 1.00 95.31 495 PRO A O 1
ATOM 4019 N N . GLN A 1 496 ? 33.258 16.543 -24.555 1.00 91.12 496 GLN A N 1
ATOM 4020 C CA . GLN A 1 496 ? 32.584 17.734 -24.057 1.00 91.12 496 GLN A CA 1
ATOM 4021 C C . GLN A 1 496 ? 33.389 18.292 -22.885 1.00 91.12 496 GLN A C 1
ATOM 4023 O O . GLN A 1 496 ? 33.564 17.620 -21.864 1.00 91.12 496 GLN A O 1
ATOM 4028 N N . ASP A 1 497 ? 33.882 19.520 -23.041 1.00 83.12 497 ASP A N 1
ATOM 4029 C CA . ASP A 1 497 ? 34.559 20.234 -21.965 1.00 83.12 497 ASP A CA 1
ATOM 4030 C C . ASP A 1 497 ? 33.515 20.674 -20.935 1.00 83.12 497 ASP A C 1
ATOM 4032 O O . ASP A 1 497 ? 32.627 21.481 -21.215 1.00 83.12 497 ASP A O 1
ATOM 4036 N N . ILE A 1 498 ? 33.593 20.102 -19.735 1.00 70.81 498 ILE A N 1
ATOM 4037 C CA . ILE A 1 498 ? 32.688 20.425 -18.633 1.00 70.81 498 ILE A CA 1
ATOM 4038 C C . ILE A 1 498 ? 33.150 21.760 -18.039 1.00 70.81 498 ILE A C 1
ATOM 4040 O O . ILE A 1 498 ? 33.999 21.779 -17.152 1.00 70.81 498 ILE A O 1
ATOM 4044 N N . GLN A 1 499 ? 32.638 22.882 -18.550 1.00 64.88 499 GLN A N 1
ATOM 4045 C CA . GLN A 1 499 ? 32.869 24.193 -17.926 1.00 64.88 499 GLN A CA 1
ATOM 4046 C C . GLN A 1 499 ? 31.896 24.479 -16.773 1.00 64.88 499 GLN A C 1
ATOM 4048 O O . GLN A 1 499 ? 32.198 25.316 -15.927 1.00 64.88 499 GLN A O 1
ATOM 4053 N N . GLU A 1 500 ? 30.785 23.742 -16.668 1.00 55.53 500 GLU A N 1
ATOM 4054 C CA . GLU A 1 500 ? 29.802 23.915 -15.596 1.00 55.53 500 GLU A CA 1
ATOM 4055 C C . GLU A 1 500 ? 29.537 22.596 -14.856 1.00 55.53 500 GLU A C 1
ATOM 4057 O O . GLU A 1 500 ? 29.397 21.548 -15.494 1.00 55.53 500 GLU A O 1
ATOM 4062 N N . PRO A 1 501 ? 29.458 22.605 -13.511 1.00 55.69 501 PRO A N 1
ATOM 4063 C CA . PRO A 1 501 ? 29.035 21.439 -12.750 1.00 55.69 501 PRO A CA 1
ATOM 4064 C C . PRO A 1 501 ? 27.580 21.109 -13.108 1.00 55.69 501 PRO A C 1
ATOM 4066 O O . PRO A 1 501 ? 26.643 21.756 -12.650 1.00 55.69 501 PRO A O 1
ATOM 4069 N N . VAL A 1 502 ? 27.392 20.098 -13.957 1.00 55.25 502 VAL A N 1
ATOM 4070 C CA . VAL A 1 502 ? 26.068 19.581 -14.318 1.00 55.25 502 VAL A CA 1
ATOM 4071 C C . VAL A 1 502 ? 25.502 18.851 -13.100 1.00 55.25 502 VAL A C 1
ATOM 4073 O O . VAL A 1 502 ? 25.908 17.727 -12.806 1.00 55.25 502 VAL A O 1
ATOM 4076 N N . TYR A 1 503 ? 24.591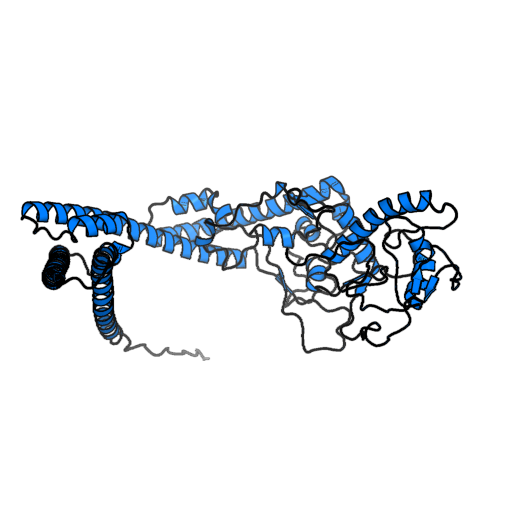 19.505 -12.380 1.00 51.44 503 TYR A N 1
ATOM 4077 C CA . TYR A 1 503 ? 23.961 18.968 -11.169 1.00 51.44 503 TYR A CA 1
ATOM 4078 C C . TYR A 1 503 ? 22.826 17.970 -11.430 1.00 51.44 503 TYR A C 1
ATOM 4080 O O . TYR A 1 503 ? 22.251 17.466 -10.472 1.00 51.44 503 TYR A O 1
ATOM 4088 N N . ASP A 1 504 ? 22.514 17.645 -12.685 1.00 50.06 504 ASP A N 1
ATOM 4089 C CA . ASP A 1 504 ? 21.419 16.726 -12.986 1.00 50.06 504 ASP A CA 1
ATOM 4090 C C . ASP A 1 504 ? 21.738 15.870 -14.215 1.00 50.06 504 ASP A C 1
ATOM 4092 O O . ASP A 1 504 ? 21.908 16.366 -15.335 1.00 50.06 504 ASP A O 1
ATOM 4096 N N . PHE A 1 505 ? 21.901 14.569 -13.995 1.00 51.94 505 PHE A N 1
ATOM 4097 C CA . PHE A 1 505 ? 22.244 13.630 -15.050 1.00 51.94 505 PHE A CA 1
ATOM 4098 C C . PHE A 1 505 ? 21.019 13.392 -15.933 1.00 51.94 505 PHE A C 1
ATOM 4100 O O . PHE A 1 505 ? 19.921 13.077 -15.483 1.00 51.94 505 PHE A O 1
ATOM 4107 N N . GLY A 1 506 ? 21.201 13.550 -17.240 1.00 41.91 506 GLY A N 1
ATOM 4108 C CA . GLY A 1 506 ? 20.207 13.160 -18.225 1.00 41.91 506 GLY A CA 1
ATOM 4109 C C . GLY A 1 506 ? 20.086 11.656 -18.367 1.00 41.91 506 GLY A C 1
ATOM 4110 O O . GLY A 1 506 ? 20.498 11.113 -19.385 1.00 41.91 506 GLY A O 1
ATOM 4111 N N . GLY A 1 507 ? 19.461 10.996 -17.392 1.00 46.69 507 GLY A N 1
ATOM 4112 C CA . GLY A 1 507 ? 18.766 9.744 -17.661 1.00 46.69 507 GLY A CA 1
ATOM 4113 C C . GLY A 1 507 ? 17.754 9.972 -18.788 1.00 46.69 507 GLY A C 1
ATOM 4114 O O . GLY A 1 507 ? 17.140 11.038 -18.862 1.00 46.69 507 GLY A O 1
ATOM 4115 N N . TYR A 1 508 ? 17.637 9.010 -19.706 1.00 44.53 508 TYR A N 1
ATOM 4116 C CA . TYR A 1 508 ? 16.733 9.052 -20.859 1.00 44.53 508 TYR A CA 1
ATOM 4117 C C . TYR A 1 508 ? 15.350 9.604 -20.478 1.00 44.53 508 TYR A C 1
ATOM 4119 O O . TYR A 1 508 ? 14.572 8.890 -19.859 1.00 44.53 508 TYR A O 1
ATOM 4127 N N . GLY A 1 509 ? 15.060 10.864 -20.819 1.00 39.50 509 GLY A N 1
ATOM 4128 C CA . GLY A 1 509 ? 13.717 11.461 -20.854 1.00 39.50 509 GLY A CA 1
ATOM 4129 C C . GLY A 1 509 ? 12.834 11.408 -19.598 1.00 39.50 509 GLY A C 1
ATOM 4130 O O . GLY A 1 509 ? 11.701 11.876 -19.672 1.00 39.50 509 GLY A O 1
ATOM 4131 N N . LEU A 1 510 ? 13.281 10.867 -18.463 1.00 40.06 510 LEU A N 1
ATOM 4132 C CA . LEU A 1 510 ? 12.458 10.827 -17.258 1.00 40.06 510 LEU A CA 1
ATOM 4133 C C . LEU A 1 510 ? 12.572 12.176 -16.539 1.00 40.06 510 LEU A C 1
ATOM 4135 O O . LEU A 1 510 ? 13.694 12.592 -16.237 1.00 40.06 510 LEU A O 1
ATOM 4139 N N . PRO A 1 511 ? 11.457 12.884 -16.270 1.00 35.84 511 PRO A N 1
ATOM 4140 C CA . PRO A 1 511 ? 11.495 14.006 -15.344 1.00 35.84 511 PRO A CA 1
ATOM 4141 C C . PRO A 1 511 ? 12.055 13.512 -13.998 1.00 35.84 511 PRO A C 1
ATOM 4143 O O . PRO A 1 511 ? 11.839 12.342 -13.657 1.00 35.84 511 PRO A O 1
ATOM 4146 N N . PRO A 1 512 ? 12.790 14.358 -13.253 1.00 40.38 512 PRO A N 1
ATOM 4147 C CA . PRO A 1 512 ? 13.329 13.985 -11.951 1.00 40.38 512 PRO A CA 1
ATOM 4148 C C . PRO A 1 512 ? 12.219 13.360 -11.100 1.00 40.38 512 PRO A C 1
ATOM 4150 O O . PRO A 1 512 ? 11.107 13.887 -11.028 1.00 40.38 512 PRO A O 1
ATOM 4153 N N . TYR A 1 513 ? 12.507 12.193 -10.521 1.00 44.22 513 TYR A N 1
ATOM 4154 C CA . TYR A 1 513 ? 11.589 11.512 -9.616 1.00 44.22 513 TYR A CA 1
ATOM 4155 C C . TYR A 1 513 ? 11.339 12.435 -8.421 1.00 44.22 513 TYR A C 1
ATOM 4157 O O . TYR A 1 513 ? 12.220 12.629 -7.585 1.00 44.22 513 TYR A O 1
ATOM 4165 N N . ASP A 1 514 ? 10.147 13.020 -8.350 1.00 35.94 514 ASP A N 1
ATOM 4166 C CA . ASP A 1 514 ? 9.727 13.796 -7.191 1.00 35.94 514 ASP A CA 1
ATOM 4167 C C . ASP A 1 514 ? 9.430 12.808 -6.054 1.00 35.94 514 ASP A C 1
ATOM 4169 O O . ASP A 1 514 ? 8.363 12.193 -5.984 1.00 35.94 514 ASP A O 1
ATOM 4173 N N . SER A 1 515 ? 10.421 12.574 -5.191 1.00 36.16 515 SER A N 1
ATOM 4174 C CA . SER A 1 515 ? 10.355 11.616 -4.079 1.00 36.16 515 SER A CA 1
ATOM 4175 C C . SER A 1 515 ? 9.364 12.022 -2.976 1.00 36.16 515 SER A C 1
ATOM 4177 O O . SER A 1 515 ? 9.248 11.330 -1.968 1.00 36.16 515 SER A O 1
ATOM 4179 N N . ALA A 1 516 ? 8.639 13.131 -3.143 1.00 31.98 516 ALA A N 1
ATOM 4180 C CA . ALA A 1 516 ? 7.721 13.695 -2.155 1.00 31.98 516 ALA A CA 1
ATOM 4181 C C . ALA A 1 516 ? 6.361 12.967 -2.021 1.00 31.98 516 ALA A C 1
ATOM 4183 O O . ALA A 1 516 ? 5.523 13.410 -1.239 1.00 31.98 516 ALA A O 1
ATOM 4184 N N . PHE A 1 517 ? 6.117 11.868 -2.750 1.00 31.86 517 PHE A N 1
ATOM 4185 C CA . PHE A 1 517 ? 4.795 11.212 -2.824 1.00 31.86 517 PHE A CA 1
ATOM 4186 C C . PHE A 1 517 ? 4.743 9.725 -2.420 1.00 31.86 517 PHE A C 1
ATOM 4188 O O . PHE A 1 517 ? 3.783 9.032 -2.782 1.00 31.86 517 PHE A O 1
ATOM 4195 N N . ILE A 1 518 ? 5.727 9.219 -1.667 1.00 34.12 518 ILE A N 1
ATOM 4196 C CA . ILE A 1 518 ? 5.654 7.870 -1.067 1.00 34.12 518 ILE A CA 1
ATOM 4197 C C . ILE A 1 518 ? 5.088 7.931 0.347 1.00 34.12 518 ILE A C 1
ATOM 4199 O O . ILE A 1 518 ? 5.641 8.694 1.170 1.00 34.12 518 ILE A O 1
#

Radius of gyration: 36.08 Å; Cα contacts (8 Å, |Δi|>4): 528; chains: 1; bounding box: 74×104×96 Å